Protein AF-A0A9P6S3G3-F1 (afdb_monomer)

Foldseek 3Di:
DLVCLLVLFDADVLLVCVACPVLNPVVVCLVVPQVEPPDPVPPPDDDDPHHHAPADEDQAQWAWDADPPPLFIFIFFAPALQRTCCLSVQQAASVSSSRYGHPCRDDDLVVLLVVLVVVLPVVVVPPPDDDDDDPDCPVVNVVSVVSNCVSPDDDFDDHPPVGPDVAVVVVSVVPDPFDKAFEFEPPDVRDTQDIDRHSSRAAALDQRPRDGPPFGWGFLGADSVRRYTYTYTDSPPPSQWFQWFKWFPWRFNHLAADPVLLVLVVVVVPDPDDDDDDDVVVQCVVQVKFKDLDPPDDTFGKDKDADDDPVDDDPDRSVCSRVRRMMIIGTPGIDGRRTFNTKMWMDRVRTTGHITTTHTGHGDPVCVVVVVVVVVVVD

Mean predicted aligned error: 9.66 Å

Sequence (379 aa):
MLQEYERGRTPNPDVSCNREIKFGELIEWCYRNGGLGKDRAVAGAGGGEGEGWDYLATGHYANVERDPRTGIAKLLRAKDSNKDQTYYLSTLSEKVLRHVLFPLAQYDKPTVKRMALAVSNTTTTSTSSTSSSSSSSSTTEDELTSLRNAALKKESMGICFVGQRRRFGDFLKEYLDPLPGPVRVNGLDGLVIGTHKGLFQYTVGQASGIIHKHNKWVVLRTDLTSNTLIVVDGTQNDRLFSPGLIAEDWHWIAGSPPTRLLQRLASTNTNANSTTTTTASQDESEYPFTAQIRHRQVPQPCTIEPIWDTTTTMTMALKDISSAQLFRVRFKDLQRAIAPGQQLVLYDKDECLGGAVIKSSLIRPEYAHEYDNQNQDMA

Structure (mmCIF, N/CA/C/O backbone):
data_AF-A0A9P6S3G3-F1
#
_entry.id   AF-A0A9P6S3G3-F1
#
loop_
_atom_site.group_PDB
_atom_site.id
_atom_site.type_symbol
_atom_site.label_atom_id
_atom_site.label_alt_id
_atom_site.label_comp_id
_atom_site.label_asym_id
_atom_site.label_entity_id
_atom_site.label_seq_id
_atom_site.pdbx_PDB_ins_code
_atom_site.Cartn_x
_atom_site.Cartn_y
_atom_site.Cartn_z
_atom_site.occupancy
_atom_site.B_iso_or_equiv
_atom_site.auth_seq_id
_atom_site.auth_comp_id
_atom_site.auth_asym_id
_atom_site.auth_atom_id
_atom_site.pdbx_PDB_model_num
ATOM 1 N N . MET A 1 1 ? 3.540 12.592 4.126 1.00 88.06 1 MET A N 1
ATOM 2 C CA . MET A 1 1 ? 3.551 11.601 5.233 1.00 88.06 1 MET A CA 1
ATOM 3 C C . MET A 1 1 ? 3.001 12.197 6.523 1.00 88.06 1 MET A C 1
ATOM 5 O O . MET A 1 1 ? 1.989 11.698 6.977 1.00 88.06 1 MET A O 1
ATOM 9 N N . LEU A 1 2 ? 3.627 13.218 7.120 1.00 91.62 2 LEU A N 1
ATOM 10 C CA . LEU A 1 2 ? 3.178 13.774 8.411 1.00 91.62 2 LEU A CA 1
ATOM 11 C C . LEU A 1 2 ? 1.713 14.243 8.380 1.00 91.62 2 LEU A C 1
ATOM 13 O O . LEU A 1 2 ? 0.929 13.806 9.210 1.00 91.62 2 LEU A O 1
ATOM 17 N N . GLN A 1 3 ? 1.321 14.961 7.324 1.00 92.62 3 GLN A N 1
ATOM 18 C CA . GLN A 1 3 ? -0.073 15.363 7.072 1.00 92.62 3 GLN A CA 1
ATOM 19 C C . GLN A 1 3 ? -1.076 14.197 7.067 1.00 92.62 3 GLN A C 1
ATOM 21 O O . GLN A 1 3 ? -2.234 14.360 7.431 1.00 92.62 3 GLN A O 1
ATOM 26 N N . GLU A 1 4 ? -0.651 12.997 6.666 1.00 93.88 4 GLU A N 1
ATOM 27 C CA . GLU A 1 4 ? -1.523 11.819 6.683 1.00 93.88 4 GLU A CA 1
ATOM 28 C C . GLU A 1 4 ? -1.746 11.311 8.107 1.00 93.88 4 GLU A C 1
ATOM 30 O O . GLU A 1 4 ? -2.865 10.943 8.454 1.00 93.88 4 GLU A O 1
ATOM 35 N N . TYR A 1 5 ? -0.710 11.354 8.948 1.00 93.44 5 TYR A N 1
ATOM 36 C CA . TYR A 1 5 ? -0.833 11.041 10.371 1.00 93.44 5 TYR A CA 1
ATOM 37 C C . TYR A 1 5 ? -1.682 12.073 11.121 1.00 93.44 5 TYR A C 1
ATOM 39 O O . TYR A 1 5 ? -2.474 11.684 11.977 1.00 93.44 5 TYR A O 1
ATOM 47 N N . GLU A 1 6 ? -1.569 13.361 10.781 1.00 91.25 6 GLU A N 1
ATOM 48 C CA . GLU A 1 6 ? -2.427 14.428 11.327 1.00 91.25 6 GLU A CA 1
ATOM 49 C C . GLU A 1 6 ? -3.906 14.195 10.989 1.00 91.25 6 GLU A C 1
ATOM 51 O O . GLU A 1 6 ? -4.783 14.413 11.819 1.00 91.25 6 GLU A O 1
ATOM 56 N N . ARG A 1 7 ? -4.183 13.650 9.798 1.00 91.69 7 ARG A N 1
ATOM 57 C CA . ARG A 1 7 ? -5.518 13.209 9.362 1.00 91.69 7 ARG A CA 1
ATOM 58 C C . ARG A 1 7 ? -5.926 11.842 9.921 1.00 91.69 7 ARG A C 1
ATOM 60 O O . ARG A 1 7 ? -6.882 11.246 9.429 1.00 91.69 7 ARG A O 1
ATOM 67 N N . GLY A 1 8 ? -5.205 11.299 10.904 1.00 91.75 8 GLY A N 1
ATOM 68 C CA . GLY A 1 8 ? -5.519 10.007 11.521 1.00 91.75 8 GLY A CA 1
ATOM 69 C C . GLY A 1 8 ? -5.385 8.802 10.583 1.00 91.75 8 GLY A C 1
ATOM 70 O O . GLY A 1 8 ? -5.874 7.720 10.910 1.00 91.75 8 GLY A O 1
ATOM 71 N N . ARG A 1 9 ? -4.734 8.971 9.426 1.00 94.50 9 ARG A N 1
ATOM 72 C CA . ARG A 1 9 ? -4.473 7.920 8.436 1.00 94.50 9 ARG A CA 1
ATOM 73 C C . ARG A 1 9 ? -3.096 7.298 8.674 1.00 94.50 9 ARG A C 1
ATOM 75 O O . ARG A 1 9 ? -2.230 7.872 9.328 1.00 94.50 9 ARG A O 1
ATOM 82 N N . THR A 1 10 ? -2.872 6.097 8.145 1.00 94.50 10 THR A N 1
ATOM 83 C CA . THR A 1 10 ? -1.572 5.411 8.217 1.00 94.50 10 THR A CA 1
ATOM 84 C C . THR A 1 10 ? -0.924 5.385 6.829 1.00 94.50 10 THR A C 1
ATOM 86 O O . THR A 1 10 ? -1.197 4.459 6.064 1.00 9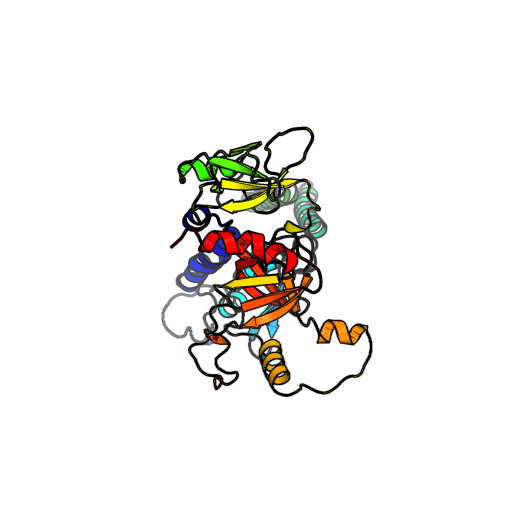4.50 10 THR A O 1
ATOM 89 N N . PRO A 1 11 ? -0.058 6.353 6.478 1.00 94.00 11 PRO A N 1
ATOM 90 C CA . PRO A 1 11 ? 0.576 6.414 5.162 1.00 94.00 11 PRO A CA 1
ATOM 91 C C . PRO A 1 11 ? 1.571 5.272 4.918 1.00 94.00 11 PRO A C 1
ATOM 93 O O . PRO A 1 11 ? 2.179 4.740 5.850 1.00 94.00 11 PRO A O 1
ATOM 96 N N . ASN A 1 12 ? 1.820 4.959 3.643 1.00 93.19 12 ASN A N 1
ATOM 97 C CA . ASN A 1 12 ? 2.926 4.097 3.220 1.00 93.19 12 ASN A CA 1
ATOM 98 C C . ASN A 1 12 ? 4.058 4.920 2.567 1.00 93.19 12 ASN A C 1
ATOM 100 O O . ASN A 1 12 ? 3.974 5.255 1.385 1.00 93.19 12 ASN A O 1
ATOM 104 N N . PRO A 1 13 ? 5.124 5.261 3.307 1.00 91.75 13 PRO A N 1
ATOM 105 C CA . PRO A 1 13 ? 6.176 6.138 2.795 1.00 91.75 13 PRO A CA 1
ATOM 106 C C . PRO A 1 13 ? 7.128 5.481 1.796 1.00 91.75 13 PRO A C 1
ATOM 108 O O . PRO A 1 13 ? 7.777 6.185 1.023 1.00 91.75 13 PRO A O 1
ATOM 111 N N . ASP A 1 14 ? 7.223 4.151 1.796 1.00 91.56 14 ASP A N 1
ATOM 112 C CA . ASP A 1 14 ? 8.112 3.433 0.886 1.00 91.56 14 ASP A CA 1
ATOM 113 C C . ASP A 1 14 ? 7.592 3.506 -0.558 1.00 91.56 14 ASP A C 1
ATOM 115 O O . ASP A 1 14 ? 8.394 3.638 -1.482 1.00 91.56 14 ASP A O 1
ATOM 119 N N . VAL A 1 15 ? 6.263 3.527 -0.752 1.00 93.62 15 VAL A N 1
ATOM 120 C CA . VAL A 1 15 ? 5.641 3.785 -2.066 1.00 93.62 15 VAL A CA 1
ATOM 121 C C . VAL A 1 15 ? 6.026 5.170 -2.588 1.00 93.62 15 VAL A C 1
ATOM 123 O O . VAL A 1 15 ? 6.568 5.281 -3.687 1.00 93.62 15 VAL A O 1
ATOM 126 N N . SER A 1 16 ? 5.860 6.221 -1.775 1.00 90.50 16 SER A N 1
ATOM 127 C CA . SER A 1 16 ? 6.275 7.575 -2.170 1.00 90.50 16 SER A CA 1
ATOM 128 C C . SER A 1 16 ? 7.787 7.695 -2.388 1.00 90.50 16 SER A C 1
ATOM 130 O O . SER A 1 16 ? 8.219 8.388 -3.298 1.00 90.50 16 SER A O 1
ATOM 132 N N . CYS A 1 17 ? 8.612 6.992 -1.606 1.00 91.12 17 CYS A N 1
ATOM 133 C CA . CYS A 1 17 ? 10.065 7.001 -1.786 1.00 91.12 17 CYS A CA 1
ATOM 134 C C . CYS A 1 17 ? 10.475 6.387 -3.132 1.00 91.12 17 CYS A C 1
ATOM 136 O O . CYS A 1 17 ? 11.345 6.927 -3.816 1.00 91.12 17 CYS A O 1
ATOM 138 N N . ASN A 1 18 ? 9.846 5.280 -3.538 1.00 93.19 18 ASN A N 1
ATOM 139 C CA . ASN A 1 18 ? 10.102 4.705 -4.854 1.00 93.19 18 ASN A CA 1
ATOM 140 C C . ASN A 1 18 ? 9.680 5.664 -5.969 1.00 93.19 18 ASN A C 1
ATOM 142 O O . ASN A 1 18 ? 10.477 5.901 -6.870 1.00 93.19 18 ASN A O 1
ATOM 146 N N . ARG A 1 19 ? 8.477 6.239 -5.880 1.00 92.38 19 ARG A N 1
ATOM 147 C CA . ARG A 1 19 ? 7.945 7.153 -6.897 1.00 92.38 19 ARG A CA 1
ATOM 148 C C . ARG A 1 19 ? 8.769 8.433 -7.042 1.00 92.38 19 ARG A C 1
ATOM 150 O O . ARG A 1 19 ? 9.163 8.765 -8.148 1.00 92.38 19 ARG A O 1
ATOM 157 N N . GLU A 1 20 ? 9.028 9.127 -5.939 1.00 91.69 20 GLU A N 1
ATOM 158 C CA . GLU A 1 20 ? 9.582 10.486 -5.974 1.00 91.69 20 GLU A CA 1
ATOM 159 C C . GLU A 1 20 ? 11.115 10.499 -5.932 1.00 91.69 20 GLU A C 1
ATOM 161 O O . GLU A 1 20 ? 11.746 11.371 -6.517 1.00 91.69 20 GLU A O 1
ATOM 166 N N . ILE A 1 21 ? 11.745 9.525 -5.261 1.00 91.06 21 ILE A N 1
ATOM 167 C CA . ILE A 1 21 ? 13.200 9.534 -5.043 1.00 91.06 21 ILE A CA 1
ATOM 168 C C . ILE A 1 21 ? 13.900 8.530 -5.955 1.00 91.06 21 ILE A C 1
ATOM 170 O O . ILE A 1 21 ? 14.675 8.923 -6.824 1.00 91.06 21 ILE A O 1
ATOM 174 N N . LYS A 1 22 ? 13.644 7.225 -5.778 1.00 88.75 22 LYS A N 1
ATOM 175 C CA . LYS A 1 22 ? 14.410 6.184 -6.496 1.00 88.75 22 LYS A CA 1
ATOM 176 C C . LYS A 1 22 ? 14.134 6.169 -7.995 1.00 88.75 22 LYS A C 1
ATOM 178 O O . LYS A 1 22 ? 15.035 5.885 -8.773 1.00 88.75 22 LYS A O 1
ATOM 183 N N . PHE A 1 23 ? 12.894 6.437 -8.382 1.00 92.69 23 PHE A N 1
ATOM 184 C CA . PHE A 1 23 ? 12.456 6.459 -9.775 1.00 92.69 23 PHE A CA 1
ATOM 185 C C . PHE A 1 23 ? 11.849 7.807 -10.182 1.00 92.69 23 PHE A C 1
ATOM 187 O O . PHE A 1 23 ? 11.247 7.900 -11.246 1.00 92.69 23 PHE A O 1
ATOM 194 N N . GLY A 1 24 ? 12.023 8.830 -9.343 1.00 90.56 24 GLY A N 1
ATOM 195 C CA . GLY A 1 24 ? 11.768 10.230 -9.666 1.00 90.56 24 GLY A CA 1
ATOM 196 C C . GLY A 1 24 ? 13.103 10.949 -9.811 1.00 90.56 24 GLY A C 1
ATOM 197 O O . GLY A 1 24 ? 13.744 10.868 -10.852 1.00 90.56 24 GLY A O 1
ATOM 198 N N . GLU A 1 25 ? 13.596 11.569 -8.744 1.00 91.56 25 GLU A N 1
ATOM 199 C CA . GLU A 1 25 ? 14.836 12.358 -8.791 1.00 91.56 25 GLU A CA 1
ATOM 200 C C . GLU A 1 25 ? 16.062 11.591 -9.313 1.00 91.56 25 GLU A C 1
ATOM 202 O O . GLU A 1 25 ? 16.829 12.131 -10.111 1.00 91.56 25 GLU A O 1
ATOM 207 N N . LEU A 1 26 ? 16.251 10.324 -8.921 1.00 90.81 26 LEU A N 1
ATOM 208 C CA . LEU A 1 26 ? 17.387 9.534 -9.407 1.00 90.81 26 LEU A CA 1
ATOM 209 C C . LEU A 1 26 ? 17.285 9.248 -10.912 1.00 90.81 26 LEU A C 1
ATOM 211 O O . LEU A 1 26 ? 18.281 9.400 -11.618 1.00 90.81 26 LEU A O 1
ATOM 215 N N . ILE A 1 27 ? 16.109 8.861 -11.422 1.00 88.56 27 ILE A N 1
ATOM 216 C CA . ILE A 1 27 ? 15.964 8.572 -12.857 1.00 88.56 27 ILE A CA 1
ATOM 217 C C . ILE A 1 27 ? 16.070 9.855 -13.687 1.00 88.56 27 ILE A C 1
ATOM 219 O O . ILE A 1 27 ? 16.722 9.854 -14.727 1.00 88.56 27 ILE A O 1
ATOM 223 N N . GLU A 1 28 ? 15.521 10.968 -13.195 1.00 87.31 28 GLU A N 1
ATOM 224 C CA . GLU A 1 28 ? 15.662 12.291 -13.813 1.00 87.31 28 GLU A CA 1
ATOM 225 C C . GLU A 1 28 ? 17.118 12.755 -13.831 1.00 87.31 28 GLU A C 1
ATOM 227 O O . GLU A 1 28 ? 17.608 13.286 -14.831 1.00 87.31 28 GLU A O 1
ATOM 232 N N . TRP A 1 29 ? 17.867 12.488 -12.763 1.00 89.81 29 TRP A N 1
ATOM 233 C CA . TRP A 1 29 ? 19.305 12.709 -12.759 1.00 89.81 29 TRP A CA 1
ATOM 234 C C . TRP A 1 29 ? 20.020 11.845 -13.811 1.00 89.81 29 TRP A C 1
ATOM 236 O O . TRP A 1 29 ? 20.879 12.374 -14.522 1.00 89.81 29 TRP A O 1
ATOM 246 N N . CYS A 1 30 ? 19.641 10.570 -13.974 1.00 87.62 30 CYS A N 1
ATOM 247 C CA . CYS A 1 30 ? 20.175 9.693 -15.022 1.00 87.62 30 CYS A CA 1
ATOM 248 C C . CYS A 1 30 ? 19.838 10.193 -16.438 1.00 87.62 30 CYS A C 1
ATOM 250 O O . CYS A 1 30 ? 20.703 10.141 -17.311 1.00 87.62 30 CYS A O 1
ATOM 252 N N . TYR A 1 31 ? 18.633 10.726 -16.673 1.00 83.81 31 TYR A N 1
ATOM 253 C CA . TYR A 1 31 ? 18.269 11.350 -17.952 1.00 83.81 31 TYR A CA 1
ATOM 254 C C . TYR A 1 31 ? 19.153 12.565 -18.257 1.00 83.81 31 TYR A C 1
ATOM 256 O O . TYR A 1 31 ? 19.702 12.681 -19.357 1.00 83.81 31 TYR A O 1
ATOM 264 N N . ARG A 1 32 ? 19.327 13.458 -17.274 1.00 84.00 32 ARG A N 1
ATOM 265 C CA . ARG A 1 32 ? 20.089 14.706 -17.437 1.00 84.00 32 ARG A CA 1
ATOM 266 C C . ARG A 1 32 ? 21.592 14.474 -17.606 1.00 84.00 32 ARG A C 1
ATOM 268 O O . ARG A 1 32 ? 22.197 15.112 -18.461 1.00 84.00 32 ARG A O 1
ATOM 275 N N . ASN A 1 33 ? 22.180 13.577 -16.811 1.00 82.25 33 ASN A N 1
ATOM 276 C CA . ASN A 1 33 ? 23.638 13.441 -16.691 1.00 82.25 33 ASN A CA 1
ATOM 277 C C . ASN A 1 33 ? 24.200 12.173 -17.345 1.00 82.25 33 ASN A C 1
ATOM 279 O O . ASN A 1 33 ? 25.311 12.203 -17.859 1.00 82.25 33 ASN A O 1
ATOM 283 N N . GLY A 1 34 ? 23.449 11.069 -17.330 1.00 71.25 34 GLY A N 1
ATOM 284 C CA . GLY A 1 34 ? 23.892 9.761 -17.835 1.00 71.25 34 GLY A CA 1
ATOM 285 C C . GLY A 1 34 ? 23.359 9.407 -19.224 1.00 71.25 34 GLY A C 1
ATOM 286 O O . GLY A 1 34 ? 23.637 8.324 -19.725 1.00 71.25 34 GLY A O 1
ATOM 287 N N . GLY A 1 35 ? 22.557 10.283 -19.840 1.00 73.06 35 GLY A N 1
ATOM 288 C CA . GLY A 1 35 ? 21.991 10.054 -21.170 1.00 73.06 35 GLY A CA 1
ATOM 289 C C . GLY A 1 35 ? 20.994 8.895 -21.249 1.00 73.06 35 GLY A C 1
ATOM 290 O O . GLY A 1 35 ? 20.821 8.349 -22.337 1.00 73.06 35 GLY A O 1
ATOM 291 N N . LEU A 1 36 ? 20.349 8.535 -20.129 1.00 80.62 36 LEU A N 1
ATOM 292 C CA . LEU A 1 36 ? 19.402 7.418 -20.062 1.00 80.62 36 LEU A CA 1
ATOM 293 C C . LEU A 1 36 ? 18.353 7.502 -21.183 1.00 80.62 36 LEU A C 1
ATOM 295 O O . LEU A 1 36 ? 17.719 8.539 -21.356 1.00 80.62 36 LEU A O 1
ATOM 299 N N . GLY A 1 37 ? 18.180 6.436 -21.965 1.00 67.88 37 GLY A N 1
ATOM 300 C CA . GLY A 1 37 ? 17.155 6.383 -23.017 1.00 67.88 37 GLY A CA 1
ATOM 301 C C . GLY A 1 37 ? 17.350 7.350 -24.199 1.00 67.88 37 GLY A C 1
ATOM 302 O O . GLY A 1 37 ? 16.406 7.561 -24.958 1.00 67.88 37 GLY A O 1
ATOM 303 N N . LYS A 1 38 ? 18.534 7.957 -24.379 1.00 67.75 38 LYS A N 1
ATOM 304 C CA . LYS A 1 38 ? 18.844 8.721 -25.600 1.00 67.75 38 LYS A CA 1
ATOM 305 C C . LYS A 1 38 ? 19.071 7.769 -26.778 1.00 67.75 38 LYS A C 1
ATOM 307 O O . LYS A 1 38 ? 19.872 6.841 -26.680 1.00 67.75 38 LYS A O 1
ATOM 312 N N . ASP A 1 39 ? 18.422 8.049 -27.910 1.00 56.72 39 ASP A N 1
ATOM 313 C CA . ASP A 1 39 ? 18.686 7.349 -29.168 1.00 56.72 39 ASP A CA 1
ATOM 314 C C . ASP A 1 39 ? 20.147 7.552 -29.580 1.00 56.72 39 ASP A C 1
ATOM 316 O O . ASP A 1 39 ? 20.557 8.641 -29.995 1.00 56.72 39 ASP A O 1
ATOM 320 N N . ARG A 1 40 ? 20.936 6.473 -29.521 1.00 59.84 40 ARG A N 1
ATOM 321 C CA . ARG A 1 40 ? 22.346 6.464 -29.950 1.00 59.84 40 ARG A CA 1
ATOM 322 C C . ARG A 1 40 ? 22.523 6.849 -31.427 1.00 59.84 40 ARG A C 1
ATOM 324 O O . ARG A 1 40 ? 23.622 7.202 -31.833 1.00 59.84 40 ARG A O 1
ATOM 331 N N . ALA A 1 41 ? 21.447 6.821 -32.216 1.00 49.25 41 ALA A N 1
ATOM 332 C CA . ALA A 1 41 ? 21.443 7.167 -33.635 1.00 49.25 41 ALA A CA 1
ATOM 333 C C . ALA A 1 41 ? 21.463 8.685 -33.930 1.00 49.25 41 ALA A C 1
ATOM 335 O O . ALA A 1 41 ? 21.797 9.064 -35.049 1.00 49.25 41 ALA A O 1
ATOM 336 N N . VAL A 1 42 ? 21.127 9.558 -32.967 1.00 49.38 42 VAL A N 1
ATOM 337 C CA . VAL A 1 42 ? 21.006 11.022 -33.194 1.00 49.38 42 VAL A CA 1
ATOM 338 C C . VAL A 1 42 ? 22.238 11.804 -32.702 1.00 49.38 42 VAL A C 1
ATOM 340 O O . VAL A 1 42 ? 22.339 13.011 -32.907 1.00 49.38 42 VAL A O 1
ATOM 343 N N . ALA A 1 43 ? 23.230 11.135 -32.106 1.00 47.56 43 ALA A N 1
ATOM 344 C CA . ALA A 1 43 ? 24.488 11.752 -31.678 1.00 47.56 43 ALA A CA 1
ATOM 345 C C . ALA A 1 43 ? 25.458 11.949 -32.863 1.00 47.56 43 ALA A C 1
ATOM 347 O O . ALA A 1 43 ? 26.526 11.347 -32.936 1.00 47.56 43 ALA A O 1
ATOM 348 N N . GLY A 1 44 ? 25.063 12.791 -33.818 1.00 43.06 44 GLY A N 1
ATOM 349 C CA . GLY A 1 44 ? 25.918 13.305 -34.881 1.00 43.06 44 GLY A CA 1
ATOM 350 C C . GLY A 1 44 ? 26.305 14.759 -34.609 1.00 43.06 44 GLY A C 1
ATOM 351 O O . GLY A 1 44 ? 25.435 15.610 -34.465 1.00 43.06 44 GLY A O 1
ATOM 352 N N . ALA A 1 45 ? 27.614 15.020 -34.613 1.00 41.94 45 ALA A N 1
ATOM 353 C CA . ALA A 1 45 ? 28.259 16.335 -34.683 1.00 41.94 45 ALA A CA 1
ATOM 354 C C . ALA A 1 45 ? 28.171 17.242 -33.434 1.00 41.94 45 ALA A C 1
ATOM 356 O O . ALA A 1 45 ? 27.474 18.251 -33.416 1.00 41.94 45 ALA A O 1
ATOM 357 N N . GLY A 1 46 ? 29.012 16.949 -32.435 1.00 42.72 46 GLY A N 1
ATOM 358 C CA . GLY A 1 46 ? 29.517 17.970 -31.507 1.00 42.72 46 GLY A CA 1
ATOM 359 C C . GLY A 1 46 ? 29.174 17.750 -30.037 1.00 42.72 46 GLY A C 1
ATOM 360 O O . GLY A 1 46 ? 28.326 18.447 -29.492 1.00 42.72 46 GLY A O 1
ATOM 361 N N . GLY A 1 47 ? 29.883 16.831 -29.373 1.00 38.78 47 GLY A N 1
ATOM 362 C CA . GLY A 1 47 ? 29.910 16.779 -27.907 1.00 38.78 47 GLY A CA 1
ATOM 363 C C . GLY A 1 47 ? 30.127 15.388 -27.316 1.00 38.78 47 GLY A C 1
ATOM 364 O O . GLY A 1 47 ? 29.161 14.759 -26.913 1.00 38.78 47 GLY A O 1
ATOM 365 N N . GLY A 1 48 ? 31.394 14.969 -27.213 1.00 44.34 48 GLY A N 1
ATOM 366 C CA . GLY A 1 48 ? 31.881 13.934 -26.288 1.00 44.34 48 GLY A CA 1
ATOM 367 C C . GLY A 1 48 ? 31.524 12.477 -26.610 1.00 44.34 48 GLY A C 1
ATOM 368 O O . GLY A 1 48 ? 30.361 12.099 -26.656 1.00 44.34 48 GLY A O 1
ATOM 369 N N . GLU A 1 49 ? 32.544 11.630 -26.734 1.00 47.91 49 GLU A N 1
ATOM 370 C CA . GLU A 1 49 ? 32.462 10.160 -26.781 1.00 47.91 49 GLU A CA 1
ATOM 371 C C . GLU A 1 49 ? 32.022 9.569 -25.417 1.00 47.91 49 GLU A C 1
ATOM 373 O O . GLU A 1 49 ? 32.763 8.834 -24.770 1.00 47.91 49 GLU A O 1
ATOM 378 N N . GLY A 1 50 ? 30.844 9.949 -24.912 1.00 52.62 50 GLY A N 1
ATOM 379 C CA . GLY A 1 50 ? 30.348 9.540 -23.594 1.00 52.62 50 GLY A CA 1
ATOM 380 C C . GLY A 1 50 ? 29.378 8.358 -23.653 1.00 52.62 50 GLY A C 1
ATOM 381 O O . GLY A 1 50 ? 28.302 8.471 -24.240 1.00 52.62 50 GLY A O 1
ATOM 382 N N . GLU A 1 51 ? 29.731 7.245 -23.006 1.00 61.88 51 GLU A N 1
ATOM 383 C CA . GLU A 1 51 ? 28.880 6.067 -22.783 1.00 61.88 51 GLU A CA 1
ATOM 384 C C . GLU A 1 51 ? 27.589 6.437 -22.024 1.00 61.88 51 GLU A C 1
ATOM 386 O O . GLU A 1 51 ? 27.590 6.631 -20.808 1.00 61.88 51 GLU A O 1
ATOM 391 N N . GLY A 1 52 ? 26.467 6.544 -22.739 1.00 67.88 52 GLY A N 1
ATOM 392 C CA . GLY A 1 52 ? 25.147 6.722 -22.132 1.00 67.88 52 GLY A CA 1
ATOM 393 C C . GLY A 1 52 ? 24.574 5.404 -21.606 1.00 67.88 52 GLY A C 1
ATOM 394 O O . GLY A 1 52 ? 24.719 4.354 -22.241 1.00 67.88 52 GLY A O 1
ATOM 395 N N . TRP A 1 53 ? 23.898 5.449 -20.459 1.00 83.12 53 TRP A N 1
ATOM 396 C CA . TRP A 1 53 ? 23.266 4.268 -19.865 1.00 83.12 53 TRP A CA 1
ATOM 397 C C . TRP A 1 53 ? 21.959 3.921 -20.578 1.00 83.12 53 TRP A C 1
ATOM 399 O O . TRP A 1 53 ? 21.168 4.800 -20.893 1.00 83.12 53 TRP A O 1
ATOM 409 N N . ASP A 1 54 ? 21.688 2.634 -20.788 1.00 84.56 54 ASP A N 1
ATOM 410 C CA . ASP A 1 54 ? 20.418 2.202 -21.393 1.00 84.56 54 ASP A CA 1
ATOM 411 C C . ASP A 1 54 ? 19.339 1.948 -20.329 1.00 84.56 54 ASP A C 1
ATOM 413 O O . ASP A 1 54 ? 18.152 2.191 -20.554 1.00 84.56 54 ASP A O 1
ATOM 417 N N . TYR A 1 55 ? 19.754 1.488 -19.143 1.00 89.88 55 TYR A N 1
ATOM 418 C CA . TYR A 1 55 ? 18.853 1.092 -18.066 1.00 89.88 55 TYR A CA 1
ATOM 419 C C . TYR A 1 55 ? 19.395 1.435 -16.676 1.00 89.88 55 TYR A C 1
ATOM 421 O O . TYR A 1 55 ? 20.593 1.346 -16.414 1.00 89.88 55 TYR A O 1
ATOM 429 N N . LEU A 1 56 ? 18.479 1.711 -15.749 1.00 92.00 56 LEU A N 1
ATOM 430 C CA . LEU A 1 56 ? 18.718 1.754 -14.311 1.00 92.00 56 LEU A CA 1
ATOM 431 C C . LEU A 1 56 ? 18.353 0.401 -13.684 1.00 92.00 56 LEU A C 1
ATOM 433 O O . LEU A 1 56 ? 17.194 -0.012 -13.712 1.00 92.00 56 LEU A O 1
ATOM 437 N N . ALA A 1 57 ? 19.315 -0.291 -13.076 1.00 94.19 57 ALA A N 1
ATOM 438 C CA . ALA A 1 57 ? 19.058 -1.545 -12.371 1.00 94.19 57 ALA A CA 1
ATOM 439 C C . ALA A 1 57 ? 18.885 -1.321 -10.864 1.00 94.19 57 ALA A C 1
ATOM 441 O O . ALA A 1 57 ? 19.645 -0.584 -10.239 1.00 94.19 57 ALA A O 1
ATOM 442 N N . THR A 1 58 ? 17.917 -2.005 -10.250 1.00 94.31 58 THR A N 1
ATOM 443 C CA . THR A 1 58 ? 17.760 -2.002 -8.787 1.00 94.31 58 THR A CA 1
ATOM 444 C C . THR A 1 58 ? 17.536 -3.411 -8.248 1.00 94.31 58 THR A C 1
ATOM 446 O O . THR A 1 58 ? 17.009 -4.282 -8.936 1.00 94.31 58 THR A O 1
ATOM 449 N N . GLY A 1 59 ? 17.898 -3.637 -6.984 1.00 94.00 59 GLY A N 1
ATOM 450 C CA . GLY A 1 59 ? 17.720 -4.925 -6.303 1.00 94.00 59 GLY A CA 1
ATOM 451 C C . GLY A 1 59 ? 16.283 -5.227 -5.862 1.00 94.00 59 GLY A C 1
ATOM 452 O O . GLY A 1 59 ? 16.110 -5.944 -4.876 1.00 94.00 59 GLY A O 1
ATOM 453 N N . HIS A 1 60 ? 15.268 -4.652 -6.518 1.00 96.19 60 HIS A N 1
ATOM 454 C CA . HIS A 1 60 ? 13.878 -4.972 -6.211 1.00 96.19 60 HIS A CA 1
ATOM 455 C C . HIS A 1 60 ? 13.516 -6.364 -6.741 1.00 96.19 60 HIS A C 1
ATOM 457 O O . HIS A 1 60 ? 13.902 -6.752 -7.844 1.00 96.19 60 HIS A O 1
ATOM 463 N N . TYR A 1 61 ? 12.741 -7.102 -5.954 1.00 97.38 61 TYR A N 1
ATOM 464 C CA . TYR A 1 61 ? 12.076 -8.329 -6.378 1.00 97.38 61 TYR A CA 1
ATOM 465 C C . TYR A 1 61 ? 10.781 -7.940 -7.086 1.00 97.38 61 TYR A C 1
ATOM 467 O O . TYR A 1 61 ? 9.703 -7.950 -6.505 1.00 97.38 61 TYR A O 1
ATOM 475 N N . ALA A 1 62 ? 10.900 -7.567 -8.349 1.00 98.00 62 ALA A N 1
ATOM 476 C CA . ALA A 1 62 ? 9.795 -7.368 -9.278 1.00 98.00 62 ALA A CA 1
ATOM 477 C C . ALA A 1 62 ? 10.280 -7.771 -10.672 1.00 98.00 62 ALA A C 1
ATOM 479 O O . ALA A 1 62 ? 11.471 -8.017 -10.850 1.00 98.00 62 ALA A O 1
ATOM 480 N N . ASN A 1 63 ? 9.392 -7.842 -11.654 1.00 97.88 63 ASN A N 1
ATOM 481 C CA . ASN A 1 63 ? 9.751 -8.104 -13.040 1.00 97.88 63 ASN A CA 1
ATOM 482 C C . ASN A 1 63 ? 9.261 -6.965 -13.941 1.00 97.88 63 ASN A C 1
ATOM 484 O O . ASN A 1 63 ? 8.235 -6.349 -13.661 1.00 97.88 63 ASN A O 1
ATOM 488 N N . VAL A 1 64 ? 9.990 -6.699 -15.024 1.00 97.56 64 VAL A N 1
ATOM 489 C CA . VAL A 1 64 ? 9.524 -5.818 -16.099 1.00 97.56 64 VAL A CA 1
ATOM 490 C C . VAL A 1 64 ? 9.536 -6.600 -17.396 1.00 97.56 64 VAL A C 1
ATOM 492 O O . VAL A 1 64 ? 10.605 -6.961 -17.889 1.00 97.56 64 VAL A O 1
ATOM 495 N N . GLU A 1 65 ? 8.360 -6.822 -17.968 1.00 96.56 65 GLU A N 1
ATOM 496 C CA . GLU A 1 65 ? 8.226 -7.349 -19.325 1.00 96.56 65 GLU A CA 1
ATOM 497 C C . GLU A 1 65 ? 8.075 -6.186 -20.296 1.00 96.56 65 GLU A C 1
ATOM 499 O O . GLU A 1 65 ? 7.401 -5.203 -19.991 1.00 96.56 65 GLU A O 1
ATOM 504 N N . ARG A 1 66 ? 8.719 -6.279 -21.457 1.00 94.69 66 ARG A N 1
ATOM 505 C CA . ARG A 1 66 ? 8.599 -5.288 -22.526 1.00 94.69 66 ARG A CA 1
ATOM 506 C C . ARG A 1 66 ? 8.114 -5.980 -23.778 1.00 94.69 66 ARG A C 1
ATOM 508 O O . ARG A 1 66 ? 8.697 -6.983 -24.184 1.00 94.69 66 ARG A O 1
ATOM 515 N N . ASP A 1 67 ? 7.090 -5.416 -24.401 1.00 93.12 67 ASP A N 1
ATOM 516 C CA . ASP A 1 67 ? 6.651 -5.860 -25.716 1.00 93.12 67 ASP A CA 1
ATOM 517 C C . ASP A 1 67 ? 7.782 -5.603 -26.738 1.00 93.12 67 ASP A C 1
ATOM 519 O O . ASP A 1 67 ? 8.188 -4.449 -26.910 1.00 93.12 67 ASP A O 1
ATOM 523 N N . PRO A 1 68 ? 8.308 -6.633 -27.431 1.00 90.31 68 PRO A N 1
ATOM 524 C CA . PRO A 1 68 ? 9.466 -6.476 -28.317 1.00 90.31 68 PRO A CA 1
ATOM 525 C C . PRO A 1 68 ? 9.234 -5.559 -29.524 1.00 90.31 68 PRO A C 1
ATOM 527 O O . PRO A 1 68 ? 10.193 -5.101 -30.137 1.00 90.31 68 PRO A O 1
ATOM 530 N N . ARG A 1 69 ? 7.972 -5.313 -29.898 1.00 91.50 69 ARG A N 1
ATOM 531 C CA . ARG A 1 69 ? 7.602 -4.522 -31.079 1.00 91.50 69 ARG A CA 1
ATOM 532 C C . ARG A 1 69 ? 7.331 -3.063 -30.728 1.00 91.50 69 ARG A C 1
ATOM 534 O O . ARG A 1 69 ? 7.676 -2.172 -31.493 1.00 91.50 69 ARG A O 1
ATOM 541 N N . THR A 1 70 ? 6.658 -2.822 -29.611 1.00 90.50 70 THR A N 1
ATOM 542 C CA . THR A 1 70 ? 6.179 -1.496 -29.191 1.00 90.50 70 THR A CA 1
ATOM 543 C C . THR A 1 70 ? 7.034 -0.882 -28.085 1.00 90.50 70 THR A C 1
ATOM 545 O O . THR A 1 70 ? 6.931 0.316 -27.823 1.00 90.50 70 THR A O 1
ATOM 548 N N . GLY A 1 71 ? 7.852 -1.696 -27.412 1.00 88.31 71 GLY A N 1
ATOM 549 C CA . GLY A 1 71 ? 8.635 -1.299 -26.247 1.00 88.31 71 GLY A CA 1
ATOM 550 C C . GLY A 1 71 ? 7.791 -1.010 -25.006 1.00 88.31 71 GLY A C 1
ATOM 551 O O . GLY A 1 71 ? 8.339 -0.516 -24.022 1.00 88.31 71 GLY A O 1
ATOM 552 N N . ILE A 1 72 ? 6.478 -1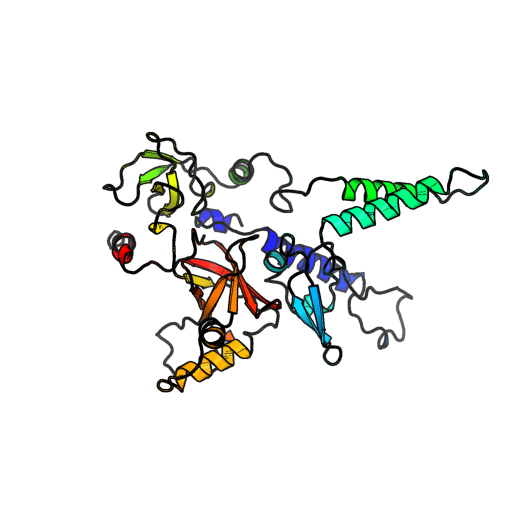.286 -25.040 1.00 91.81 72 ILE A N 1
ATOM 553 C CA . ILE A 1 72 ? 5.588 -1.020 -23.910 1.00 91.81 72 ILE A CA 1
ATOM 554 C C . ILE A 1 72 ? 5.981 -1.910 -22.734 1.00 91.81 72 ILE A C 1
ATOM 556 O O . ILE A 1 72 ? 6.049 -3.132 -22.878 1.00 91.81 72 ILE A O 1
ATOM 560 N N . ALA A 1 73 ? 6.235 -1.291 -21.584 1.00 95.94 73 ALA A N 1
ATOM 561 C CA . ALA A 1 73 ? 6.669 -1.972 -20.375 1.00 95.94 73 ALA A CA 1
ATOM 562 C C . ALA A 1 73 ? 5.496 -2.296 -19.435 1.00 95.94 73 ALA A C 1
ATOM 564 O O . ALA A 1 73 ? 4.607 -1.481 -19.200 1.00 95.94 73 ALA A O 1
ATOM 565 N N . LYS A 1 74 ? 5.528 -3.483 -18.834 1.00 97.50 74 LYS A N 1
ATOM 566 C CA . LYS A 1 74 ? 4.587 -3.935 -17.807 1.00 97.50 74 LYS A CA 1
ATOM 567 C C . LYS A 1 74 ? 5.338 -4.284 -16.537 1.00 97.50 74 LYS A C 1
ATOM 569 O O . LYS A 1 74 ? 6.409 -4.884 -16.602 1.00 97.50 74 LYS A O 1
ATOM 574 N N . LEU A 1 75 ? 4.767 -3.944 -15.386 1.00 98.56 75 LEU A N 1
ATOM 575 C CA . LEU A 1 75 ? 5.272 -4.391 -14.092 1.00 98.56 75 LEU A CA 1
ATOM 576 C C . LEU A 1 75 ? 4.616 -5.724 -13.745 1.00 98.56 75 LEU A C 1
ATOM 578 O O . LEU A 1 75 ? 3.392 -5.801 -13.682 1.00 98.56 75 LEU A O 1
ATOM 582 N N . LEU A 1 76 ? 5.413 -6.754 -13.472 1.00 98.50 76 LEU A N 1
ATOM 583 C CA . LEU A 1 76 ? 4.905 -8.047 -13.024 1.00 98.50 76 LEU A CA 1
ATOM 584 C C . LEU A 1 76 ? 5.503 -8.449 -11.687 1.00 98.50 76 LEU A C 1
ATOM 586 O O . LEU A 1 76 ? 6.591 -8.010 -11.298 1.00 98.50 76 LEU A O 1
ATOM 590 N N . ARG A 1 77 ? 4.771 -9.310 -10.988 1.00 98.12 77 ARG A N 1
ATOM 591 C CA . ARG A 1 77 ? 5.203 -9.904 -9.728 1.00 98.12 77 ARG A CA 1
ATOM 592 C C . ARG A 1 77 ? 6.480 -10.719 -9.918 1.00 98.12 77 ARG A C 1
ATOM 594 O O . ARG A 1 77 ? 6.708 -11.326 -10.964 1.00 98.12 77 ARG A O 1
ATOM 601 N N . ALA A 1 78 ? 7.340 -10.713 -8.903 1.00 97.25 78 ALA A N 1
ATOM 602 C CA . ALA A 1 78 ? 8.530 -11.561 -8.907 1.00 97.25 78 ALA A CA 1
ATOM 603 C C . ALA A 1 78 ? 8.182 -13.035 -8.669 1.00 97.25 78 ALA A C 1
ATOM 605 O O . ALA A 1 78 ? 7.180 -13.359 -8.032 1.00 97.25 78 ALA A O 1
ATOM 606 N N . LYS A 1 79 ? 9.084 -13.929 -9.093 1.00 96.25 79 LYS A N 1
ATOM 607 C CA . LYS A 1 79 ? 8.985 -15.372 -8.833 1.00 96.25 79 LYS A CA 1
ATOM 608 C C . LYS A 1 79 ? 8.890 -15.690 -7.338 1.00 96.25 79 LYS A C 1
ATOM 610 O O . LYS A 1 79 ? 8.157 -16.589 -6.935 1.00 96.25 79 LYS A O 1
ATOM 615 N N . ASP A 1 80 ? 9.644 -14.968 -6.510 1.00 95.56 80 ASP A N 1
ATOM 616 C CA . ASP A 1 80 ? 9.565 -15.089 -5.054 1.00 95.56 80 ASP A CA 1
ATOM 617 C C . ASP A 1 80 ? 8.382 -14.283 -4.518 1.00 95.56 80 ASP A C 1
ATOM 619 O O . ASP A 1 80 ? 8.511 -13.106 -4.178 1.00 95.56 80 ASP A O 1
ATOM 623 N N . SER A 1 81 ? 7.224 -14.928 -4.400 1.00 93.12 81 SER A N 1
ATOM 624 C CA . SER A 1 81 ? 6.000 -14.287 -3.911 1.00 93.12 81 SER A CA 1
ATOM 625 C C . SER A 1 81 ? 6.123 -13.713 -2.494 1.00 93.12 81 SER A C 1
ATOM 627 O O . SER A 1 81 ? 5.366 -12.816 -2.135 1.00 93.12 81 SER A O 1
ATOM 629 N N . ASN A 1 82 ? 7.062 -14.207 -1.676 1.00 91.69 82 ASN A N 1
ATOM 630 C CA . ASN A 1 82 ? 7.294 -13.706 -0.316 1.00 91.69 82 ASN A CA 1
ATOM 631 C C . ASN A 1 82 ? 8.165 -12.446 -0.288 1.00 91.69 82 ASN A C 1
ATOM 633 O O . ASN A 1 82 ? 8.234 -11.756 0.738 1.00 91.69 82 ASN A O 1
ATOM 637 N N . LYS A 1 83 ? 8.878 -12.181 -1.385 1.00 94.25 83 LYS A N 1
ATOM 638 C CA . LYS A 1 83 ? 9.742 -11.013 -1.559 1.00 94.25 83 LYS A CA 1
ATOM 639 C C . LYS A 1 83 ? 9.243 -10.048 -2.610 1.00 94.25 83 LYS A C 1
ATOM 641 O O . LYS A 1 83 ? 9.809 -8.969 -2.678 1.00 94.25 83 LYS A O 1
ATOM 646 N N . ASP A 1 84 ? 8.218 -10.413 -3.370 1.00 96.88 84 ASP A N 1
ATOM 647 C CA . ASP A 1 84 ? 7.572 -9.571 -4.365 1.00 96.88 84 ASP A CA 1
ATOM 648 C C . ASP A 1 84 ? 7.322 -8.147 -3.837 1.00 96.88 84 ASP A C 1
ATOM 650 O O . ASP A 1 84 ? 6.680 -7.924 -2.809 1.00 96.88 84 ASP A O 1
ATOM 654 N N . GLN A 1 85 ? 7.893 -7.180 -4.547 1.00 96.75 85 GLN A N 1
ATOM 655 C CA . GLN A 1 85 ? 7.933 -5.764 -4.198 1.00 96.75 85 GLN A CA 1
ATOM 656 C C . GLN A 1 85 ? 7.096 -4.907 -5.146 1.00 96.75 85 GLN A C 1
ATOM 658 O O . GLN A 1 85 ? 7.101 -3.685 -5.003 1.00 96.75 85 GLN A O 1
ATOM 663 N N . THR A 1 86 ? 6.334 -5.514 -6.060 1.00 98.19 86 THR A N 1
ATOM 664 C CA . THR A 1 86 ? 5.397 -4.794 -6.939 1.00 98.19 86 THR A CA 1
ATOM 665 C C . THR A 1 86 ? 4.418 -3.914 -6.170 1.00 98.19 86 THR A C 1
ATOM 667 O O . THR A 1 86 ? 4.136 -2.806 -6.618 1.00 98.19 86 THR A O 1
ATOM 670 N N . TYR A 1 87 ? 4.014 -4.318 -4.959 1.00 97.94 87 TYR A N 1
ATOM 671 C CA . TYR A 1 87 ? 3.211 -3.487 -4.059 1.00 97.94 87 TYR A CA 1
ATOM 672 C C . TYR A 1 87 ? 3.822 -2.090 -3.841 1.00 97.94 87 TYR A C 1
ATOM 674 O O . TYR A 1 87 ? 3.129 -1.076 -3.915 1.00 97.94 87 TYR A O 1
ATOM 682 N N . TYR A 1 88 ? 5.139 -2.025 -3.618 1.00 97.25 88 TYR A N 1
ATOM 683 C CA . TYR A 1 88 ? 5.859 -0.774 -3.371 1.00 97.25 88 TYR A CA 1
ATOM 684 C C . TYR A 1 88 ? 6.198 0.014 -4.645 1.00 97.25 88 TYR A C 1
ATOM 686 O O . TYR A 1 88 ? 6.644 1.157 -4.551 1.00 97.25 88 TYR A O 1
ATOM 694 N N . LEU A 1 89 ? 6.035 -0.607 -5.814 1.00 97.94 89 LEU A N 1
ATOM 695 C CA . LEU A 1 89 ? 6.337 -0.054 -7.138 1.00 97.94 89 LEU A CA 1
ATOM 696 C C . LEU A 1 89 ? 5.060 0.238 -7.946 1.00 97.94 89 LEU A C 1
ATOM 698 O O . LEU A 1 89 ? 5.136 0.638 -9.103 1.00 97.94 89 LEU A O 1
ATOM 702 N N . SER A 1 90 ? 3.891 0.045 -7.338 1.00 97.88 90 SER A N 1
ATOM 703 C CA . SER A 1 90 ? 2.567 0.154 -7.963 1.00 97.88 90 SER A CA 1
ATOM 704 C C . SER A 1 90 ? 2.249 1.543 -8.520 1.00 97.88 90 SER A C 1
ATOM 706 O O . SER A 1 90 ? 1.391 1.678 -9.387 1.00 97.88 90 SER A O 1
ATOM 708 N N . THR A 1 91 ? 2.969 2.570 -8.067 1.00 96.50 91 THR A N 1
ATOM 709 C CA . THR A 1 91 ? 2.826 3.954 -8.531 1.00 96.50 91 THR A CA 1
ATOM 710 C C . THR A 1 91 ? 3.911 4.378 -9.528 1.00 96.50 91 THR A C 1
ATOM 712 O O . THR A 1 91 ? 4.113 5.573 -9.741 1.00 96.50 91 THR A O 1
ATOM 715 N N . LEU A 1 92 ? 4.678 3.439 -10.095 1.00 96.75 92 LEU A N 1
ATOM 716 C CA . LEU A 1 92 ? 5.610 3.745 -11.184 1.00 96.75 92 LEU A CA 1
ATOM 717 C C . LEU A 1 92 ? 4.862 3.874 -12.510 1.00 96.75 92 LEU A C 1
ATOM 719 O O . LEU A 1 92 ? 3.888 3.171 -12.763 1.00 96.75 92 LEU A O 1
ATOM 723 N N . SER A 1 93 ? 5.303 4.785 -13.373 1.00 95.62 93 SER A N 1
ATOM 724 C CA . SER A 1 93 ? 4.747 4.911 -14.720 1.00 95.62 93 SER A CA 1
ATOM 725 C C . SER A 1 93 ? 5.420 3.940 -15.684 1.00 95.62 93 SER A C 1
ATOM 727 O O . SER A 1 93 ? 6.592 3.590 -15.537 1.00 95.62 93 SER A O 1
ATOM 729 N N . GLU A 1 94 ? 4.698 3.557 -16.728 1.00 95.56 94 GLU A N 1
ATOM 730 C CA . GLU A 1 94 ? 5.234 2.756 -17.824 1.00 95.56 94 GLU A CA 1
ATOM 731 C C . GLU A 1 94 ? 6.490 3.395 -18.442 1.00 95.56 94 GLU A C 1
ATOM 733 O O . GLU A 1 94 ? 7.491 2.708 -18.648 1.00 95.56 94 GLU A O 1
ATOM 738 N N . LYS A 1 95 ? 6.498 4.727 -18.607 1.00 92.00 95 LYS A N 1
ATOM 739 C CA . LYS A 1 95 ? 7.649 5.498 -19.107 1.00 92.00 95 LYS A CA 1
ATOM 740 C C . LYS A 1 95 ? 8.917 5.267 -18.279 1.00 92.00 95 LYS A C 1
ATOM 742 O O . LYS A 1 95 ? 10.008 5.171 -18.836 1.00 92.00 95 LYS A O 1
ATOM 747 N N . VAL A 1 96 ? 8.783 5.192 -16.954 1.00 93.25 96 VAL A N 1
ATOM 748 C CA . VAL A 1 96 ? 9.892 4.859 -16.050 1.00 93.25 96 VAL A CA 1
ATOM 749 C C . VAL A 1 96 ? 10.303 3.404 -16.250 1.00 93.25 96 VAL A C 1
ATOM 751 O O . VAL A 1 96 ? 11.485 3.119 -16.433 1.00 93.25 96 VAL A O 1
ATOM 754 N N . LEU A 1 97 ? 9.336 2.482 -16.259 1.00 95.62 97 LEU A N 1
ATOM 755 C CA . LEU A 1 97 ? 9.601 1.047 -16.368 1.00 95.62 97 LEU A CA 1
ATOM 756 C C . LEU A 1 97 ? 10.345 0.675 -17.652 1.00 95.62 97 LEU A C 1
ATOM 758 O O . LEU A 1 97 ? 11.178 -0.229 -17.604 1.00 95.62 97 LEU A O 1
ATOM 762 N N . ARG A 1 98 ? 10.138 1.396 -18.765 1.00 92.56 98 ARG A N 1
ATOM 763 C CA . ARG A 1 98 ? 10.902 1.203 -20.014 1.00 92.56 98 ARG A CA 1
ATOM 764 C C . ARG A 1 98 ? 12.411 1.230 -19.800 1.00 92.56 98 ARG A C 1
ATOM 766 O O . ARG A 1 98 ? 13.106 0.433 -20.425 1.00 92.56 98 ARG A O 1
ATOM 773 N N . HIS A 1 99 ? 12.904 2.026 -18.856 1.00 91.38 99 HIS A N 1
ATOM 774 C CA . HIS A 1 99 ? 14.333 2.220 -18.605 1.00 91.38 99 HIS A CA 1
ATOM 775 C C . HIS A 1 99 ? 14.820 1.568 -17.303 1.00 91.38 99 HIS A C 1
ATOM 777 O O . HIS A 1 99 ? 15.891 1.913 -16.813 1.00 91.38 99 HIS A O 1
ATOM 783 N N . VAL A 1 100 ? 14.068 0.623 -16.723 1.00 93.50 100 VAL A N 1
ATOM 784 C CA . VAL A 1 100 ? 14.430 -0.019 -15.445 1.00 93.50 100 VAL A CA 1
ATOM 785 C C . VAL A 1 100 ? 14.608 -1.532 -15.572 1.00 93.50 100 VAL A C 1
ATOM 787 O O . VAL A 1 100 ? 13.789 -2.224 -16.175 1.00 93.50 100 VAL A O 1
ATOM 790 N N . LEU A 1 101 ? 15.654 -2.071 -14.946 1.00 95.62 101 LEU A N 1
ATOM 791 C CA . LEU A 1 101 ? 15.876 -3.509 -14.800 1.00 95.62 101 LEU A CA 1
ATOM 792 C C . LEU A 1 101 ? 15.698 -3.949 -13.344 1.00 95.62 101 LEU A C 1
ATOM 794 O O . LEU A 1 101 ? 16.175 -3.302 -12.406 1.00 95.62 101 LEU A O 1
ATOM 798 N N . PHE A 1 102 ? 15.076 -5.115 -13.170 1.00 97.56 102 PHE A N 1
ATOM 799 C CA . PHE A 1 102 ? 14.975 -5.817 -11.890 1.00 97.56 102 PHE A CA 1
ATOM 800 C C . PHE A 1 102 ? 15.635 -7.201 -12.009 1.00 97.56 102 PHE A C 1
ATOM 802 O O . PHE A 1 102 ? 14.962 -8.196 -12.281 1.00 97.56 102 PHE A O 1
ATOM 809 N N . PRO A 1 103 ? 16.966 -7.305 -11.819 1.00 97.25 103 PRO A N 1
ATOM 810 C CA . PRO A 1 103 ? 17.709 -8.542 -12.089 1.00 97.25 103 PRO A CA 1
ATOM 811 C C . PRO A 1 103 ? 17.321 -9.723 -11.189 1.00 97.25 103 PRO A C 1
ATOM 813 O O . PRO A 1 103 ? 17.632 -10.872 -11.494 1.00 97.25 103 PRO A O 1
ATOM 816 N N . LEU A 1 104 ? 16.656 -9.450 -10.062 1.00 96.94 104 LEU A N 1
ATOM 817 C CA . LEU A 1 104 ? 16.292 -10.463 -9.072 1.00 96.94 104 LEU A CA 1
ATOM 818 C C . LEU A 1 104 ? 14.939 -11.135 -9.358 1.00 96.94 104 LEU A C 1
ATOM 820 O O . LEU A 1 104 ? 14.574 -12.060 -8.639 1.00 96.94 104 LEU A O 1
ATOM 824 N N . ALA A 1 105 ? 14.222 -10.714 -10.408 1.00 96.50 105 ALA A N 1
ATOM 825 C CA . ALA A 1 105 ? 12.872 -11.168 -10.756 1.00 96.50 105 ALA A CA 1
ATOM 826 C C . ALA A 1 105 ? 12.686 -12.696 -10.742 1.00 96.50 105 ALA A C 1
ATOM 828 O O . ALA A 1 105 ? 11.654 -13.198 -10.295 1.00 96.50 105 ALA A O 1
ATOM 829 N N . GLN A 1 106 ? 13.688 -13.427 -11.240 1.00 97.00 106 GLN A N 1
ATOM 830 C CA . GLN A 1 106 ? 13.627 -14.869 -11.513 1.00 97.00 106 GLN A CA 1
ATOM 831 C C . GLN A 1 106 ? 14.194 -15.743 -10.388 1.00 97.00 106 GLN A C 1
ATOM 833 O O . GLN A 1 106 ? 14.268 -16.970 -10.523 1.00 97.00 106 GLN A O 1
ATOM 838 N N . TYR A 1 107 ? 14.596 -15.134 -9.273 1.00 97.06 107 TYR A N 1
ATOM 839 C CA . TYR A 1 107 ? 15.286 -15.821 -8.191 1.00 97.06 107 TYR A CA 1
ATOM 840 C C . TYR A 1 107 ? 14.535 -15.672 -6.876 1.00 97.06 107 TYR A C 1
ATOM 842 O O . TYR A 1 107 ? 14.010 -14.608 -6.557 1.00 97.06 107 TYR A O 1
ATOM 850 N N . ASP A 1 108 ? 14.545 -16.737 -6.081 1.00 96.56 108 ASP A N 1
ATOM 851 C CA . ASP A 1 108 ? 14.199 -16.632 -4.670 1.00 96.56 108 ASP A CA 1
ATOM 852 C C . ASP A 1 108 ? 15.359 -16.058 -3.851 1.00 96.56 108 ASP A C 1
ATOM 854 O O . ASP A 1 108 ? 16.538 -16.133 -4.226 1.00 96.56 108 ASP A O 1
ATOM 858 N N . LYS A 1 109 ? 15.027 -15.445 -2.712 1.00 93.12 109 LYS A N 1
ATOM 859 C CA . LYS A 1 109 ? 16.032 -14.834 -1.834 1.00 93.12 109 LYS A CA 1
ATOM 860 C C . LYS A 1 109 ? 17.136 -15.808 -1.406 1.00 93.12 109 LYS A C 1
ATOM 862 O O . LYS A 1 109 ? 18.301 -15.388 -1.411 1.00 93.12 109 LYS A O 1
ATOM 867 N N . PRO A 1 110 ? 16.841 -17.071 -1.028 1.00 94.12 110 PRO A N 1
ATOM 868 C CA . PRO A 1 110 ? 17.881 -18.051 -0.723 1.00 94.12 110 PRO A CA 1
ATOM 869 C C . PRO A 1 110 ? 18.849 -18.285 -1.887 1.00 94.12 110 PRO A C 1
ATOM 871 O O . PRO A 1 110 ? 20.057 -18.365 -1.668 1.00 94.12 110 PRO A O 1
ATOM 874 N N . THR A 1 111 ? 18.349 -18.356 -3.120 1.00 95.44 111 THR A N 1
ATOM 875 C CA . THR A 1 111 ? 19.156 -18.533 -4.332 1.00 95.44 111 THR A CA 1
ATOM 876 C C . THR A 1 111 ? 20.034 -17.316 -4.583 1.00 95.44 111 THR A C 1
ATOM 878 O O . THR A 1 111 ? 21.232 -17.488 -4.784 1.00 95.44 111 THR A O 1
ATOM 881 N N . VAL A 1 112 ? 19.507 -16.093 -4.449 1.00 94.44 112 VAL A N 1
ATOM 882 C CA . VAL A 1 112 ? 20.318 -14.863 -4.554 1.00 94.44 112 VAL A CA 1
ATOM 883 C C . VAL A 1 112 ? 21.452 -14.844 -3.527 1.00 94.44 112 VAL A C 1
ATOM 885 O O . VAL A 1 112 ? 22.592 -14.543 -3.877 1.00 94.44 112 VAL A O 1
ATOM 888 N N . LYS A 1 113 ? 21.182 -15.228 -2.271 1.00 93.62 113 LYS A N 1
ATOM 889 C CA . LYS A 1 113 ? 22.230 -15.343 -1.241 1.00 93.62 113 LYS A CA 1
ATOM 890 C C . LYS A 1 113 ? 23.278 -16.398 -1.600 1.00 93.62 113 LYS A C 1
ATOM 892 O O . LYS A 1 113 ? 24.464 -16.155 -1.403 1.00 93.62 113 LYS A O 1
ATOM 897 N N . ARG A 1 114 ? 22.860 -17.547 -2.141 1.00 94.44 114 ARG A N 1
ATOM 898 C CA . ARG A 1 114 ? 23.775 -18.608 -2.593 1.00 94.44 114 ARG A CA 1
ATOM 899 C C . ARG A 1 114 ? 24.668 -18.142 -3.739 1.00 94.44 114 ARG A C 1
ATOM 901 O O . ARG A 1 114 ? 25.865 -18.386 -3.676 1.00 94.44 114 ARG A O 1
ATOM 908 N N . MET A 1 115 ? 24.106 -17.454 -4.735 1.00 93.88 115 MET A N 1
ATOM 909 C CA . MET A 1 115 ? 24.863 -16.895 -5.862 1.00 93.88 115 MET A CA 1
ATOM 910 C C . MET A 1 115 ? 25.910 -15.889 -5.376 1.00 93.88 115 MET A C 1
ATOM 912 O O . MET A 1 115 ? 27.078 -16.000 -5.735 1.00 93.88 115 MET A O 1
ATOM 916 N N . ALA A 1 116 ? 25.519 -14.972 -4.485 1.00 92.12 116 ALA A N 1
ATOM 917 C CA . ALA A 1 116 ? 26.440 -14.004 -3.894 1.00 92.12 116 ALA A CA 1
ATOM 918 C C . ALA A 1 116 ? 27.577 -14.681 -3.102 1.00 92.12 116 ALA A C 1
ATOM 920 O O . ALA A 1 116 ? 28.741 -14.320 -3.261 1.00 92.12 116 ALA A O 1
ATOM 921 N N . LEU A 1 117 ? 27.260 -15.699 -2.289 1.00 92.19 117 LEU A N 1
ATOM 922 C CA . LEU A 1 117 ? 28.267 -16.451 -1.532 1.00 92.19 117 LEU A CA 1
ATOM 923 C C . LEU A 1 117 ? 29.203 -17.255 -2.439 1.00 92.19 117 LEU A C 1
ATOM 925 O O . LEU A 1 117 ? 30.405 -17.267 -2.188 1.00 92.19 117 LEU A O 1
ATOM 929 N N . ALA A 1 118 ? 28.676 -17.897 -3.485 1.00 91.06 118 ALA A N 1
ATOM 930 C CA . ALA A 1 118 ? 29.470 -18.666 -4.438 1.00 91.06 118 ALA A CA 1
ATOM 931 C C . ALA A 1 118 ? 30.524 -17.779 -5.116 1.00 91.06 118 ALA A C 1
ATOM 933 O O . ALA A 1 118 ? 31.707 -18.090 -5.030 1.00 91.06 118 ALA A O 1
ATOM 934 N N . VAL A 1 119 ? 30.113 -16.627 -5.662 1.00 88.88 119 VAL A N 1
ATOM 935 C CA . VAL A 1 119 ? 31.031 -15.648 -6.275 1.00 88.88 119 VAL A CA 1
ATOM 936 C C . VAL A 1 119 ? 32.077 -15.166 -5.268 1.00 88.88 119 VAL A C 1
ATOM 938 O O . VAL A 1 119 ? 33.260 -15.126 -5.588 1.00 88.88 119 VAL A O 1
ATOM 941 N N . SER A 1 120 ? 31.671 -14.877 -4.026 1.00 86.31 120 SER A N 1
ATOM 942 C CA . SER A 1 120 ? 32.610 -14.427 -2.989 1.00 86.31 120 SER A CA 1
ATOM 943 C C . SER A 1 120 ? 33.623 -15.493 -2.541 1.00 86.31 120 SER A C 1
ATOM 945 O O . SER A 1 120 ? 34.680 -15.137 -2.036 1.00 86.31 120 SER A O 1
ATOM 947 N N . ASN A 1 121 ? 33.310 -16.787 -2.703 1.00 79.50 121 ASN A N 1
ATOM 948 C CA . ASN A 1 121 ? 34.156 -17.903 -2.261 1.00 79.50 121 ASN A CA 1
ATOM 949 C C . ASN A 1 121 ? 35.089 -18.426 -3.364 1.00 79.50 121 ASN A C 1
ATOM 951 O O . ASN A 1 121 ? 36.184 -18.897 -3.060 1.00 79.50 121 ASN A O 1
ATOM 955 N N . THR A 1 122 ? 34.673 -18.380 -4.635 1.00 71.00 122 THR A N 1
ATOM 956 C CA . THR A 1 122 ? 35.470 -18.911 -5.755 1.00 71.00 122 THR A CA 1
ATOM 957 C C . THR A 1 122 ? 36.832 -18.221 -5.852 1.00 71.00 122 THR A C 1
ATOM 959 O O . THR A 1 122 ? 37.837 -18.896 -6.053 1.00 71.00 122 THR A O 1
ATOM 962 N N . THR A 1 123 ? 36.901 -16.915 -5.591 1.00 56.66 123 THR A N 1
ATOM 963 C CA . THR A 1 123 ? 38.144 -16.138 -5.699 1.00 56.66 123 THR A CA 1
ATOM 964 C C . THR A 1 123 ? 39.138 -16.409 -4.564 1.00 56.66 123 THR A C 1
ATOM 966 O O . THR A 1 123 ? 40.339 -16.325 -4.792 1.00 56.66 123 THR A O 1
ATOM 969 N N . THR A 1 124 ? 38.686 -16.805 -3.366 1.00 53.56 124 THR A N 1
ATOM 970 C CA . THR A 1 124 ? 39.574 -17.102 -2.218 1.00 53.56 124 THR A CA 1
ATOM 971 C C . THR A 1 124 ? 40.387 -18.388 -2.414 1.00 53.56 124 THR A C 1
ATOM 973 O O . THR A 1 124 ? 41.425 -18.573 -1.786 1.00 53.56 124 THR A O 1
ATOM 976 N N . THR A 1 125 ? 39.925 -19.291 -3.284 1.00 51.66 125 THR A N 1
ATOM 977 C CA . THR A 1 125 ? 40.538 -20.619 -3.477 1.00 51.66 125 THR A CA 1
ATOM 978 C C . THR A 1 125 ? 41.629 -20.619 -4.553 1.00 51.66 125 THR A C 1
ATOM 980 O O . THR A 1 125 ? 42.470 -21.510 -4.571 1.00 51.66 125 THR A O 1
ATOM 983 N N . SER A 1 126 ? 41.639 -19.619 -5.438 1.00 50.50 126 SER A N 1
ATOM 984 C CA . SER A 1 126 ? 42.582 -19.493 -6.560 1.00 50.50 126 SER A CA 1
ATOM 985 C C . SER A 1 126 ? 43.835 -18.656 -6.255 1.00 50.50 126 SER A C 1
ATOM 987 O O . SER A 1 126 ? 44.757 -18.641 -7.063 1.00 50.50 126 SER A O 1
ATOM 989 N N . THR A 1 127 ? 43.915 -17.992 -5.096 1.00 49.41 127 THR A N 1
ATOM 990 C CA . THR A 1 127 ? 45.056 -17.134 -4.701 1.00 49.41 127 THR A CA 1
ATOM 991 C C . THR A 1 127 ? 46.091 -17.824 -3.803 1.00 49.41 127 THR A C 1
ATOM 993 O O . THR A 1 127 ? 47.078 -17.203 -3.421 1.00 49.41 127 THR A O 1
ATOM 996 N N . SER A 1 128 ? 45.915 -19.106 -3.468 1.00 48.44 128 SER A N 1
ATOM 997 C CA . SER A 1 128 ? 46.840 -19.863 -2.605 1.00 48.44 128 SER A CA 1
ATOM 998 C C . SER A 1 128 ? 47.964 -20.595 -3.355 1.00 48.44 128 SER A C 1
ATOM 1000 O O . SER A 1 128 ? 48.741 -21.321 -2.735 1.00 48.44 128 SER A O 1
ATOM 1002 N N . SER A 1 129 ? 48.121 -20.371 -4.663 1.00 44.09 129 SER A N 1
ATOM 1003 C CA . SER A 1 129 ? 49.261 -20.882 -5.428 1.00 44.09 129 SER A CA 1
ATOM 1004 C C . SER A 1 129 ? 49.773 -19.850 -6.434 1.00 44.09 129 SER A C 1
ATOM 1006 O O . SER A 1 129 ? 49.115 -19.578 -7.436 1.00 44.09 129 SER A O 1
ATOM 1008 N N . THR A 1 130 ? 51.005 -19.390 -6.198 1.00 40.47 130 THR A N 1
ATOM 1009 C CA . THR A 1 130 ? 51.891 -18.569 -7.053 1.00 40.47 130 THR A CA 1
ATOM 1010 C C . THR A 1 130 ? 51.926 -17.069 -6.734 1.00 40.47 130 THR A C 1
ATOM 1012 O O . THR A 1 130 ? 51.086 -16.274 -7.138 1.00 40.47 130 THR A O 1
ATOM 1015 N N . SER A 1 131 ? 52.987 -16.686 -6.025 1.00 45.97 131 SER A N 1
ATOM 1016 C CA . SER A 1 131 ? 53.465 -15.321 -5.832 1.00 45.97 131 SER A CA 1
ATOM 1017 C C . SER A 1 131 ? 54.070 -14.758 -7.121 1.00 45.97 131 SER A C 1
ATOM 1019 O O . SER A 1 131 ? 55.061 -15.308 -7.600 1.00 45.97 131 SER A O 1
ATOM 1021 N N . SER A 1 132 ? 53.544 -13.648 -7.644 1.00 42.88 132 SER A N 1
ATOM 1022 C CA . SER A 1 132 ? 54.313 -12.444 -8.031 1.00 42.88 132 SER A CA 1
ATOM 1023 C C . SER A 1 132 ? 53.461 -11.428 -8.809 1.00 42.88 132 SER A C 1
ATOM 1025 O O . SER A 1 132 ? 52.775 -11.761 -9.767 1.00 42.88 132 SER A O 1
ATOM 1027 N N . SER A 1 133 ? 53.580 -10.167 -8.376 1.00 43.62 133 SER A N 1
ATOM 1028 C CA . SER A 1 133 ? 53.325 -8.909 -9.100 1.00 43.62 133 SER A CA 1
ATOM 1029 C C . SER A 1 133 ? 51.963 -8.685 -9.774 1.00 43.62 133 SER A C 1
ATOM 1031 O O . SER A 1 133 ? 51.726 -9.128 -10.891 1.00 43.62 133 SER A O 1
ATOM 1033 N N . SER A 1 134 ? 51.141 -7.806 -9.197 1.00 42.41 134 SER A N 1
ATOM 1034 C CA . SER A 1 134 ? 50.908 -6.448 -9.734 1.00 42.41 134 SER A CA 1
ATOM 1035 C C . SER A 1 134 ? 49.788 -5.729 -8.970 1.00 42.41 134 SER A C 1
ATOM 1037 O O . SER A 1 134 ? 48.804 -6.304 -8.517 1.00 42.41 134 SER A O 1
ATOM 1039 N N . SER A 1 135 ? 50.011 -4.440 -8.763 1.00 46.16 135 SER A N 1
ATOM 1040 C CA . SER A 1 135 ? 49.297 -3.515 -7.890 1.00 46.16 135 SER A CA 1
ATOM 1041 C C . SER A 1 135 ? 47.986 -2.991 -8.495 1.00 46.16 135 SER A C 1
ATOM 1043 O O . SER A 1 135 ? 47.884 -1.809 -8.817 1.00 46.16 135 SER A O 1
ATOM 1045 N N . SER A 1 136 ? 46.979 -3.858 -8.633 1.00 46.00 136 SER A N 1
ATOM 1046 C CA . SER A 1 136 ? 45.610 -3.459 -9.020 1.00 46.00 136 SER A CA 1
ATOM 1047 C C . SER A 1 136 ? 44.495 -4.280 -8.344 1.00 46.00 136 SER A C 1
ATOM 1049 O O . SER A 1 136 ? 43.376 -4.329 -8.846 1.00 46.00 136 SER A O 1
ATOM 1051 N N . SER A 1 137 ? 44.782 -4.954 -7.222 1.00 51.84 137 SER A N 1
ATOM 1052 C CA . SER A 1 137 ? 43.909 -5.988 -6.637 1.00 51.84 137 SER A CA 1
ATOM 1053 C C . SER A 1 137 ? 43.042 -5.559 -5.441 1.00 51.84 137 SER A C 1
ATOM 1055 O O . SER A 1 137 ? 42.277 -6.381 -4.950 1.00 51.84 137 SER A O 1
ATOM 1057 N N . SER A 1 138 ? 43.130 -4.318 -4.944 1.00 55.09 138 SER A N 1
ATOM 1058 C CA . SER A 1 138 ? 42.407 -3.930 -3.716 1.00 55.09 138 SER A CA 1
ATOM 1059 C C . SER A 1 138 ? 40.899 -3.755 -3.929 1.00 55.09 138 SER A C 1
ATOM 1061 O O . SER A 1 138 ? 40.102 -4.166 -3.094 1.00 55.09 138 SER A O 1
ATOM 1063 N N . THR A 1 139 ? 40.484 -3.208 -5.074 1.00 58.84 139 THR A N 1
ATOM 1064 C CA . THR A 1 139 ? 39.069 -2.942 -5.387 1.00 58.84 139 THR A CA 1
ATOM 1065 C C . THR A 1 139 ? 38.242 -4.217 -5.535 1.00 58.84 139 THR A C 1
ATOM 1067 O O . THR A 1 139 ? 37.104 -4.264 -5.079 1.00 58.84 139 THR A O 1
ATOM 1070 N N . THR A 1 140 ? 38.807 -5.278 -6.113 1.00 73.50 140 THR A N 1
ATOM 1071 C CA . THR A 1 140 ? 38.091 -6.551 -6.304 1.00 73.50 140 THR A CA 1
ATOM 1072 C C . THR A 1 140 ? 37.923 -7.329 -4.999 1.00 73.50 140 THR A C 1
ATOM 1074 O O . THR A 1 140 ? 36.883 -7.949 -4.783 1.00 73.50 140 THR A O 1
ATOM 1077 N N . GLU A 1 141 ? 38.899 -7.273 -4.092 1.00 75.25 141 GLU A N 1
ATOM 1078 C CA . GLU A 1 141 ? 38.792 -7.906 -2.773 1.00 75.25 141 GLU A CA 1
ATOM 1079 C C . GLU A 1 141 ? 37.760 -7.196 -1.875 1.00 75.25 141 GLU A C 1
ATOM 1081 O O . GLU A 1 141 ? 36.941 -7.854 -1.217 1.00 75.25 141 GLU A O 1
ATOM 1086 N N . ASP A 1 142 ? 37.718 -5.862 -1.922 1.00 80.44 142 ASP A N 1
ATOM 1087 C CA . ASP A 1 142 ? 36.730 -5.044 -1.210 1.00 80.44 142 ASP A CA 1
ATOM 1088 C C . ASP A 1 142 ? 35.299 -5.267 -1.734 1.00 80.44 142 ASP A C 1
ATOM 1090 O O . ASP A 1 142 ? 34.343 -5.365 -0.951 1.00 80.44 142 ASP A O 1
ATOM 1094 N N . GLU A 1 143 ? 35.130 -5.413 -3.051 1.00 83.81 143 GLU A N 1
ATOM 1095 C CA . GLU A 1 143 ? 33.845 -5.730 -3.686 1.00 83.81 143 GLU A CA 1
ATOM 1096 C C . GLU A 1 143 ? 33.334 -7.123 -3.296 1.00 83.81 143 GLU A C 1
ATOM 1098 O O . GLU A 1 143 ? 32.167 -7.277 -2.917 1.00 83.81 143 GLU A O 1
ATOM 1103 N N . LEU A 1 144 ? 34.200 -8.143 -3.316 1.00 85.94 144 LEU A N 1
ATOM 1104 C CA . LEU A 1 144 ? 33.841 -9.511 -2.923 1.00 85.94 144 LEU A CA 1
ATOM 1105 C C . LEU A 1 144 ? 33.504 -9.603 -1.431 1.00 85.94 144 LEU A C 1
ATOM 1107 O O . LEU A 1 144 ? 32.539 -10.275 -1.046 1.00 85.94 144 LEU A O 1
ATOM 1111 N N . THR A 1 145 ? 34.244 -8.878 -0.591 1.00 85.88 145 THR A N 1
ATOM 1112 C CA . THR A 1 145 ? 33.957 -8.753 0.842 1.00 85.88 145 THR A CA 1
ATOM 1113 C C . THR A 1 145 ? 32.611 -8.067 1.070 1.00 85.88 145 THR A C 1
ATOM 1115 O O . THR A 1 145 ? 31.780 -8.553 1.846 1.00 85.88 145 THR A O 1
ATOM 1118 N N . SER A 1 146 ? 32.335 -6.983 0.345 1.00 86.69 146 SER A N 1
ATOM 1119 C CA . SER A 1 146 ? 31.051 -6.277 0.387 1.00 86.69 146 SER A CA 1
ATOM 1120 C C . SER A 1 146 ? 29.887 -7.169 -0.053 1.00 86.69 146 SER A C 1
ATOM 1122 O O . SER A 1 146 ? 28.840 -7.189 0.603 1.00 86.69 146 SER A O 1
ATOM 1124 N N . LEU A 1 147 ? 30.077 -7.973 -1.102 1.00 86.81 147 LEU A N 1
ATOM 1125 C CA . LEU A 1 147 ? 29.083 -8.926 -1.594 1.00 86.81 147 LEU A CA 1
ATOM 1126 C C . LEU A 1 147 ? 28.802 -10.041 -0.575 1.00 86.81 147 LEU A C 1
ATOM 1128 O O . LEU A 1 147 ? 27.637 -10.352 -0.300 1.00 86.81 147 LEU A O 1
ATOM 1132 N N . ARG A 1 148 ? 29.847 -10.600 0.051 1.00 88.88 148 ARG A N 1
ATOM 1133 C CA . ARG A 1 148 ? 29.716 -11.582 1.140 1.00 88.88 148 ARG A CA 1
ATOM 1134 C C . ARG A 1 148 ? 28.941 -10.993 2.316 1.00 88.88 148 ARG A C 1
ATOM 1136 O O . ARG A 1 148 ? 27.995 -11.609 2.813 1.00 88.88 148 ARG A O 1
ATOM 1143 N N . ASN A 1 149 ? 29.297 -9.779 2.729 1.00 88.44 149 ASN A N 1
ATOM 1144 C CA . ASN A 1 149 ? 28.618 -9.066 3.806 1.00 88.44 149 ASN A CA 1
ATOM 1145 C C . ASN A 1 149 ? 27.142 -8.828 3.468 1.00 88.44 149 ASN A C 1
ATOM 1147 O O . ASN A 1 149 ? 26.277 -9.086 4.305 1.00 88.44 149 ASN A O 1
ATOM 1151 N N . ALA A 1 150 ? 26.825 -8.424 2.235 1.00 85.81 150 ALA A N 1
ATOM 1152 C CA . ALA A 1 150 ? 25.448 -8.266 1.773 1.00 85.81 150 ALA A CA 1
ATOM 1153 C C . ALA A 1 150 ? 24.655 -9.587 1.805 1.00 85.81 150 ALA A C 1
ATOM 1155 O O . ALA A 1 150 ? 23.481 -9.590 2.188 1.00 85.81 150 ALA A O 1
ATOM 1156 N N . ALA A 1 151 ? 25.283 -10.719 1.467 1.00 87.81 151 ALA A N 1
ATOM 1157 C CA . ALA A 1 151 ? 24.648 -12.036 1.516 1.00 87.81 151 ALA A CA 1
ATOM 1158 C C . ALA A 1 151 ? 24.330 -12.485 2.954 1.00 87.81 151 ALA A C 1
ATOM 1160 O O . ALA A 1 151 ? 23.249 -13.028 3.224 1.00 87.81 151 ALA A O 1
ATOM 1161 N N . LEU A 1 152 ? 25.246 -12.227 3.891 1.00 88.62 152 LEU A N 1
ATOM 1162 C CA . LEU A 1 152 ? 25.108 -12.593 5.304 1.00 88.62 152 LEU A CA 1
ATOM 1163 C C . LEU A 1 152 ? 24.221 -11.620 6.092 1.00 88.62 152 LEU A C 1
ATOM 1165 O O . LEU A 1 152 ? 23.602 -12.016 7.083 1.00 88.62 152 LEU A O 1
ATOM 1169 N N . LYS A 1 153 ? 24.099 -10.368 5.637 1.00 85.56 153 LYS A N 1
ATOM 1170 C CA . LYS A 1 153 ? 23.292 -9.337 6.293 1.00 85.56 153 LYS A CA 1
ATOM 1171 C C . LYS A 1 153 ? 21.832 -9.789 6.439 1.00 85.56 153 LYS A C 1
ATOM 1173 O O . LYS A 1 153 ? 21.194 -10.300 5.507 1.00 85.56 153 LYS A O 1
ATOM 1178 N N . LYS A 1 154 ? 21.297 -9.602 7.651 1.00 81.75 154 LYS A N 1
ATOM 1179 C CA . LYS A 1 154 ? 19.856 -9.708 7.915 1.00 81.75 154 LYS A CA 1
ATOM 1180 C C . LYS A 1 154 ? 19.144 -8.570 7.196 1.00 81.75 154 LYS A C 1
ATOM 1182 O O . LYS A 1 154 ? 19.668 -7.465 7.104 1.00 81.75 154 LYS A O 1
ATOM 1187 N N . GLU A 1 155 ? 17.961 -8.850 6.674 1.00 73.69 155 GLU A N 1
ATOM 1188 C CA . GLU A 1 155 ? 17.205 -7.858 5.915 1.00 73.69 155 GLU A CA 1
ATOM 1189 C C . GLU A 1 155 ? 16.924 -6.612 6.756 1.00 73.69 155 GLU A C 1
ATOM 1191 O O . GLU A 1 155 ? 16.633 -6.702 7.952 1.00 73.69 155 GLU A O 1
ATOM 1196 N N . SER A 1 156 ? 17.024 -5.446 6.119 1.00 70.00 156 SER A N 1
ATOM 1197 C CA . SER A 1 156 ? 16.598 -4.194 6.731 1.00 70.00 156 SER A CA 1
ATOM 1198 C C . SER A 1 156 ? 15.089 -4.250 6.959 1.00 70.00 156 SER A C 1
ATOM 1200 O O . SER A 1 156 ? 14.328 -4.530 6.035 1.00 70.00 156 SER A O 1
ATOM 1202 N N . MET A 1 157 ? 14.670 -3.994 8.195 1.00 71.62 157 MET A N 1
ATOM 1203 C CA . MET A 1 157 ? 13.268 -3.873 8.587 1.00 71.62 157 MET A CA 1
ATOM 1204 C C . MET A 1 157 ? 12.978 -2.400 8.890 1.00 71.62 157 MET A C 1
ATOM 1206 O O . MET A 1 157 ? 13.819 -1.734 9.494 1.00 71.62 157 MET A O 1
ATOM 1210 N N . GLY A 1 158 ? 11.793 -1.916 8.513 1.00 70.00 158 GLY A N 1
ATOM 1211 C CA . GLY A 1 158 ? 11.370 -0.526 8.722 1.00 70.00 158 GLY A CA 1
ATOM 1212 C C . GLY A 1 158 ? 11.336 0.301 7.435 1.00 70.00 158 GLY A C 1
ATOM 1213 O O . GLY A 1 158 ? 11.583 -0.215 6.349 1.00 70.00 158 GLY A O 1
ATOM 1214 N N . ILE A 1 159 ? 10.998 1.582 7.581 1.00 74.81 159 ILE A N 1
ATOM 1215 C CA . ILE A 1 159 ? 10.861 2.544 6.476 1.00 74.81 159 ILE A CA 1
ATOM 1216 C C . ILE A 1 159 ? 12.237 2.878 5.899 1.00 74.81 159 ILE A C 1
ATOM 1218 O O . ILE A 1 159 ? 13.185 3.092 6.660 1.00 74.81 159 ILE A O 1
ATOM 1222 N N . CYS A 1 160 ? 12.329 2.984 4.569 1.00 70.56 160 CYS A N 1
ATOM 1223 C CA . CYS A 1 160 ? 13.589 3.075 3.822 1.00 70.56 160 CYS A CA 1
ATOM 1224 C C . CYS A 1 160 ? 14.596 4.110 4.366 1.00 70.56 160 CYS A C 1
ATOM 1226 O O . CYS A 1 160 ? 15.791 3.829 4.379 1.00 70.56 160 CYS A O 1
ATOM 1228 N N . PHE A 1 161 ? 14.139 5.282 4.821 1.00 71.62 161 PHE A N 1
ATOM 1229 C CA . PHE A 1 161 ? 15.008 6.402 5.220 1.00 71.62 161 PHE A CA 1
ATOM 1230 C C . PHE A 1 161 ? 15.087 6.658 6.734 1.00 71.62 161 PHE A C 1
ATOM 1232 O O . PHE A 1 161 ? 15.944 7.412 7.180 1.00 71.62 161 PHE A O 1
ATOM 1239 N N . VAL A 1 162 ? 14.215 6.044 7.541 1.00 65.56 162 VAL A N 1
ATOM 1240 C CA . VAL A 1 162 ? 14.183 6.270 9.004 1.00 65.56 162 VAL A CA 1
ATOM 1241 C C . VAL A 1 162 ? 15.261 5.438 9.723 1.00 65.56 162 VAL A C 1
ATOM 1243 O O . VAL A 1 162 ? 15.634 5.728 10.860 1.00 65.56 162 VAL A O 1
ATOM 1246 N N . GLY A 1 163 ? 15.802 4.417 9.049 1.00 65.25 163 GLY A N 1
ATOM 1247 C CA . GLY A 1 163 ? 16.821 3.524 9.595 1.00 65.25 163 GLY A CA 1
ATOM 1248 C C . GLY A 1 163 ? 16.280 2.574 10.671 1.00 65.25 163 GLY A C 1
ATOM 1249 O O . GLY A 1 163 ? 15.074 2.423 10.862 1.00 65.25 163 GLY A O 1
ATOM 1250 N N . GLN A 1 164 ? 17.186 1.909 11.398 1.00 58.78 164 GLN A N 1
ATOM 1251 C CA . GLN A 1 164 ? 16.845 0.946 12.456 1.00 58.78 164 GLN A CA 1
ATOM 1252 C C . GLN A 1 164 ? 16.529 1.642 13.792 1.00 58.78 164 GLN A C 1
ATOM 1254 O O . GLN A 1 164 ? 17.153 1.368 14.818 1.00 58.78 164 GLN A O 1
ATOM 1259 N N . ARG A 1 165 ? 15.564 2.566 13.819 1.00 60.28 165 ARG A N 1
ATOM 1260 C CA . ARG A 1 165 ? 15.050 3.075 15.100 1.00 60.28 165 ARG A CA 1
ATOM 1261 C C . ARG A 1 165 ? 14.226 1.983 15.788 1.00 60.28 165 ARG A C 1
ATOM 1263 O O . ARG A 1 165 ? 13.409 1.322 15.152 1.00 60.28 165 ARG A O 1
ATOM 1270 N N . ARG A 1 166 ? 14.422 1.789 17.102 1.00 59.12 166 ARG A N 1
ATOM 1271 C CA . ARG A 1 166 ? 13.775 0.697 17.865 1.00 59.12 166 ARG A CA 1
ATOM 1272 C C . ARG A 1 166 ? 12.243 0.783 17.873 1.00 59.12 166 ARG A C 1
ATOM 1274 O O . ARG A 1 166 ? 11.591 -0.252 17.982 1.00 59.12 166 ARG A O 1
ATOM 1281 N N . ARG A 1 167 ? 11.666 1.989 17.783 1.00 71.88 167 ARG A N 1
ATOM 1282 C CA . ARG A 1 167 ? 10.213 2.225 17.736 1.00 71.88 167 ARG A CA 1
ATOM 1283 C C . ARG A 1 167 ? 9.896 3.384 16.798 1.00 71.88 167 ARG A C 1
ATOM 1285 O O . ARG A 1 167 ? 10.345 4.504 17.015 1.00 71.88 167 ARG A O 1
ATOM 1292 N N . PHE A 1 168 ? 9.083 3.122 15.781 1.00 80.69 168 PHE A N 1
ATOM 1293 C CA . PHE A 1 168 ? 8.688 4.138 14.805 1.00 80.69 168 PHE A CA 1
ATOM 1294 C C . PHE A 1 168 ? 7.871 5.286 15.428 1.00 80.69 168 PHE A C 1
ATOM 1296 O O . PHE A 1 168 ? 8.035 6.438 15.044 1.00 80.69 168 PHE A O 1
ATOM 1303 N N . GLY A 1 169 ? 7.069 5.004 16.460 1.00 80.31 169 GLY A N 1
ATOM 1304 C CA . GLY A 1 169 ? 6.319 6.040 17.177 1.00 80.31 169 GLY A CA 1
ATOM 1305 C C . GLY A 1 169 ? 7.197 7.103 17.847 1.00 80.31 169 GLY A C 1
ATOM 1306 O O . GLY A 1 169 ? 6.733 8.220 18.033 1.00 80.31 169 GLY A O 1
ATOM 1307 N N . ASP A 1 170 ? 8.455 6.796 18.180 1.00 83.00 170 ASP A N 1
ATOM 1308 C CA . ASP A 1 170 ? 9.373 7.787 18.757 1.00 83.00 170 ASP A CA 1
ATOM 1309 C C . ASP A 1 170 ? 9.952 8.718 17.685 1.00 83.00 170 ASP A C 1
ATOM 1311 O O . ASP A 1 170 ? 10.179 9.886 17.962 1.00 83.00 170 ASP A O 1
ATOM 1315 N N . PHE A 1 171 ? 10.102 8.237 16.445 1.00 85.62 171 PHE A N 1
ATOM 1316 C CA . PHE A 1 171 ? 10.419 9.097 15.303 1.00 85.62 171 PHE A CA 1
ATOM 1317 C C . PHE A 1 171 ? 9.287 10.086 15.018 1.00 85.62 171 PHE A C 1
ATOM 1319 O O . PHE A 1 171 ? 9.548 11.266 14.836 1.00 85.62 171 PHE A O 1
ATOM 1326 N N . LEU A 1 172 ? 8.026 9.639 15.033 1.00 87.38 172 LEU A N 1
ATOM 1327 C CA . LEU A 1 172 ? 6.896 10.539 14.778 1.00 87.38 172 LEU A CA 1
ATOM 1328 C C . LEU A 1 172 ? 6.787 11.670 15.809 1.00 87.38 172 LEU A C 1
ATOM 1330 O O . LEU A 1 172 ? 6.429 12.777 15.435 1.00 87.38 172 LEU A O 1
ATOM 1334 N N . LYS A 1 173 ? 7.150 11.426 17.074 1.00 87.31 173 LYS A N 1
ATOM 1335 C CA . LYS A 1 173 ? 7.129 12.446 18.141 1.00 87.31 173 LYS A CA 1
ATOM 1336 C C . LYS A 1 173 ? 8.142 13.574 17.954 1.00 87.31 173 LYS A C 1
ATOM 1338 O O . LYS A 1 173 ? 8.015 14.594 18.613 1.00 87.31 173 LYS A O 1
ATOM 1343 N N . GLU A 1 174 ? 9.146 13.399 17.097 1.00 89.81 174 GLU A N 1
ATOM 1344 C 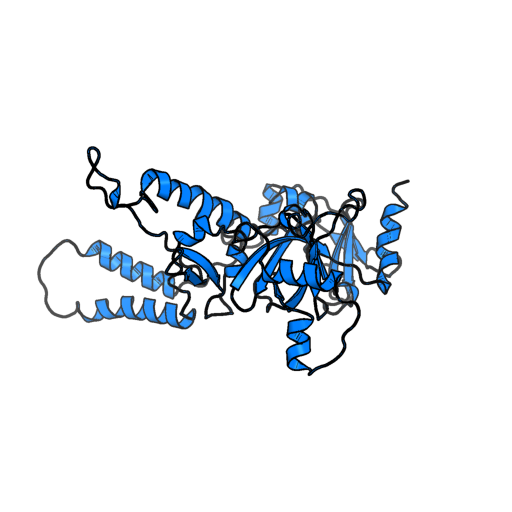CA . GLU A 1 174 ? 10.066 14.490 16.743 1.00 89.81 174 GLU A CA 1
ATOM 1345 C C . GLU A 1 174 ? 9.396 15.530 15.833 1.00 89.81 174 GLU A C 1
ATOM 1347 O O . GLU A 1 174 ? 9.925 16.625 15.673 1.00 89.81 174 GLU A O 1
ATOM 1352 N N . TYR A 1 175 ? 8.241 15.191 15.246 1.00 90.94 175 TYR A N 1
ATOM 1353 C CA . TYR A 1 175 ? 7.541 16.019 14.262 1.00 90.94 175 TYR A CA 1
ATOM 1354 C C . TYR A 1 175 ? 6.068 16.275 14.592 1.00 90.94 175 TYR A C 1
ATOM 1356 O O . TYR A 1 175 ? 5.498 17.226 14.072 1.00 90.94 175 TYR A O 1
ATOM 1364 N N . LEU A 1 176 ? 5.440 15.411 15.392 1.00 90.88 176 LEU A N 1
ATOM 1365 C CA . LEU A 1 176 ? 4.026 15.480 15.747 1.00 90.88 176 LEU A CA 1
ATOM 1366 C C . LEU A 1 176 ? 3.875 15.546 17.261 1.00 90.88 176 LEU A C 1
ATOM 1368 O O . LEU A 1 176 ? 4.323 14.644 17.979 1.00 90.88 176 LEU A O 1
ATOM 1372 N N . ASP A 1 177 ? 3.168 16.571 17.725 1.00 90.12 177 ASP A N 1
ATOM 1373 C CA . ASP A 1 177 ? 2.870 16.724 19.139 1.00 90.12 177 ASP A CA 1
ATOM 1374 C C . ASP A 1 177 ? 1.888 15.633 19.601 1.00 90.12 177 ASP A C 1
ATOM 1376 O O . ASP A 1 177 ? 0.800 15.468 19.034 1.00 90.12 177 ASP A O 1
ATOM 1380 N N . PRO A 1 178 ? 2.240 14.837 20.625 1.00 90.06 178 PRO A N 1
ATOM 1381 C CA . PRO A 1 178 ? 1.331 13.850 21.181 1.00 90.06 178 PRO A CA 1
ATOM 1382 C C . PRO A 1 178 ? 0.152 14.541 21.864 1.00 90.06 178 PRO A C 1
ATOM 1384 O O . PRO A 1 178 ? 0.336 15.270 22.835 1.00 90.06 178 PRO A O 1
ATOM 1387 N N . LEU A 1 179 ? -1.064 14.227 21.411 1.00 93.69 179 LEU A N 1
ATOM 1388 C CA . LEU A 1 179 ? -2.310 14.622 22.066 1.00 93.69 179 LEU A CA 1
ATOM 1389 C C . LEU A 1 179 ? -2.970 13.395 22.726 1.00 93.69 179 LEU A C 1
ATOM 1391 O O . LEU A 1 179 ? -3.605 12.587 22.040 1.00 93.69 179 LEU A O 1
ATOM 1395 N N . PRO A 1 180 ? -2.788 13.175 24.043 1.00 96.38 180 PRO A N 1
ATOM 1396 C CA . PRO A 1 180 ? -3.440 12.078 24.747 1.00 96.38 180 PRO A CA 1
ATOM 1397 C C . PRO A 1 180 ? -4.962 12.222 24.758 1.00 96.38 180 PRO A C 1
ATOM 1399 O O . PRO A 1 180 ? -5.482 13.332 24.808 1.00 96.38 180 PRO A O 1
ATOM 1402 N N . GLY A 1 181 ? -5.673 11.098 24.746 1.00 97.12 181 GLY A N 1
ATOM 1403 C CA . GLY A 1 181 ? -7.134 11.065 24.678 1.00 97.12 181 GLY A CA 1
ATOM 1404 C C . GLY A 1 181 ? -7.698 9.715 25.123 1.00 97.12 181 GLY A C 1
ATOM 1405 O O . GLY A 1 181 ? -6.927 8.769 25.340 1.00 97.12 181 GLY A O 1
ATOM 1406 N N . PRO A 1 182 ? -9.016 9.609 25.350 1.00 97.44 182 PRO A N 1
ATOM 1407 C CA . PRO A 1 182 ? -9.624 8.399 25.886 1.00 97.44 182 PRO A CA 1
ATOM 1408 C C . PRO A 1 182 ? -9.558 7.225 24.901 1.00 97.44 182 PRO A C 1
ATOM 1410 O O . PRO A 1 182 ? -9.591 7.377 23.681 1.00 97.44 182 PRO A O 1
ATOM 1413 N N . VAL A 1 183 ? -9.508 6.015 25.453 1.00 97.62 183 VAL A N 1
ATOM 1414 C CA . VAL A 1 183 ? -9.686 4.762 24.714 1.00 97.62 183 VAL A CA 1
ATOM 1415 C C . VAL A 1 183 ? -11.053 4.198 25.064 1.00 97.62 183 VAL A C 1
ATOM 1417 O O . VAL A 1 183 ? -11.300 3.891 26.232 1.00 97.62 183 VAL A O 1
ATOM 1420 N N . ARG A 1 184 ? -11.926 4.041 24.068 1.00 96.44 184 ARG A N 1
ATOM 1421 C CA . ARG A 1 184 ? -13.295 3.542 24.241 1.00 96.44 184 ARG A CA 1
ATOM 1422 C C . ARG A 1 184 ? -13.503 2.201 23.556 1.00 96.44 184 ARG A C 1
ATOM 1424 O O . ARG A 1 184 ? -12.983 1.960 22.467 1.00 96.44 184 ARG A O 1
ATOM 1431 N N . VAL A 1 185 ? -14.301 1.343 24.179 1.00 94.38 185 VAL A N 1
ATOM 1432 C CA . VAL A 1 185 ? -14.747 0.087 23.569 1.00 94.38 185 VAL A CA 1
ATOM 1433 C C . VAL A 1 185 ? -15.942 0.356 22.661 1.00 94.38 185 VAL A C 1
ATOM 1435 O O . VAL A 1 185 ? -16.915 0.987 23.076 1.00 94.38 185 VAL A O 1
ATOM 1438 N N . ASN A 1 186 ? -15.884 -0.133 21.424 1.00 90.56 186 ASN A N 1
ATOM 1439 C CA . ASN A 1 186 ? -17.037 -0.130 20.532 1.00 90.56 186 ASN A CA 1
ATOM 1440 C C . ASN A 1 186 ? -18.096 -1.130 21.053 1.00 90.56 186 ASN A C 1
ATOM 1442 O O . ASN A 1 186 ? -17.774 -2.295 21.286 1.00 90.56 186 ASN A O 1
ATOM 1446 N N . GLY A 1 187 ? -19.340 -0.670 21.246 1.00 78.38 187 GLY A N 1
ATOM 1447 C CA . GLY A 1 187 ? -20.482 -1.534 21.583 1.00 78.38 187 GLY A CA 1
ATOM 1448 C C . GLY A 1 187 ? -20.737 -1.831 23.073 1.00 78.38 187 GLY A C 1
ATOM 1449 O O . GLY A 1 187 ? -21.394 -2.820 23.371 1.00 78.38 187 GLY A O 1
ATOM 1450 N N . LEU A 1 188 ? -20.251 -1.008 24.013 1.00 73.19 188 LEU A N 1
ATOM 1451 C CA . LEU A 1 188 ? -20.524 -1.119 25.465 1.00 73.19 188 LEU A CA 1
ATOM 1452 C C . LEU A 1 188 ? -20.751 0.266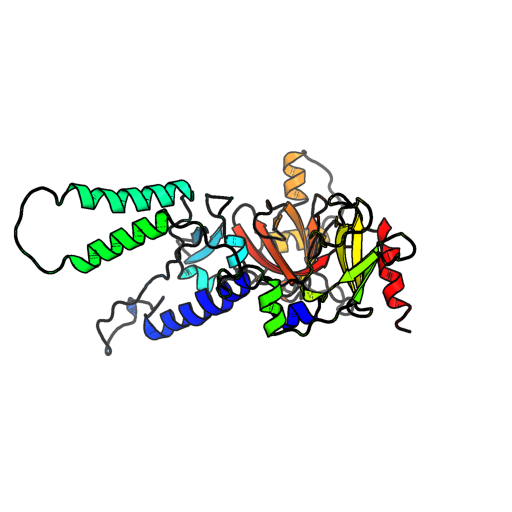 26.104 1.00 73.19 188 LEU A C 1
ATOM 1454 O O . LEU A 1 188 ? -19.938 0.703 26.917 1.00 73.19 188 LEU A O 1
ATOM 1458 N N . ASP A 1 189 ? -21.760 1.014 25.651 1.00 77.19 189 ASP A N 1
ATOM 1459 C CA . ASP A 1 189 ? -22.031 2.412 26.064 1.00 77.19 189 ASP A CA 1
ATOM 1460 C C . ASP A 1 189 ? -20.809 3.351 25.950 1.00 77.19 189 ASP A C 1
ATOM 1462 O O . ASP A 1 189 ? -20.681 4.365 26.636 1.00 77.19 189 ASP A O 1
ATOM 1466 N N . GLY A 1 190 ? -19.855 2.989 25.086 1.00 79.12 190 GLY A N 1
ATOM 1467 C CA . GLY A 1 190 ? -18.594 3.704 24.934 1.00 79.12 190 GLY A CA 1
ATOM 1468 C C . GLY A 1 190 ? -17.694 3.653 26.172 1.00 79.12 190 GLY A C 1
ATOM 1469 O O . GLY A 1 190 ? -16.982 4.633 26.413 1.00 79.12 190 GLY A O 1
ATOM 1470 N N . LEU A 1 191 ? -17.710 2.549 26.939 1.00 92.50 191 LEU A N 1
ATOM 1471 C CA . LEU A 1 191 ? -16.870 2.334 28.124 1.00 92.50 191 LEU A CA 1
ATOM 1472 C C . LEU A 1 191 ? -15.426 2.784 27.874 1.00 92.50 191 LEU A C 1
ATOM 1474 O O . LEU A 1 191 ? -14.740 2.266 26.987 1.00 92.50 191 LEU A O 1
ATOM 1478 N N . VAL A 1 192 ? -14.962 3.726 28.696 1.00 96.12 192 VAL A N 1
ATOM 1479 C CA . VAL A 1 192 ? -13.574 4.192 28.689 1.00 96.12 192 VAL A CA 1
ATOM 1480 C C . VAL A 1 192 ? -12.714 3.186 29.447 1.00 96.12 192 VAL A C 1
ATOM 1482 O O . VAL A 1 192 ? -12.962 2.900 30.616 1.00 96.12 192 VAL A O 1
ATOM 1485 N N . ILE A 1 193 ? -11.688 2.657 28.785 1.00 95.69 193 ILE A N 1
ATOM 1486 C CA . ILE A 1 193 ? -10.812 1.607 29.328 1.00 95.69 193 ILE A CA 1
ATOM 1487 C C . ILE A 1 193 ? -9.351 2.043 29.482 1.00 95.69 193 ILE A C 1
ATOM 1489 O O . ILE A 1 193 ? -8.513 1.253 29.915 1.00 95.69 193 ILE A O 1
ATOM 1493 N N . GLY A 1 194 ? -9.029 3.287 29.127 1.00 95.62 194 GLY A N 1
ATOM 1494 C CA . GLY A 1 194 ? -7.691 3.845 29.278 1.00 95.62 194 GLY A CA 1
ATOM 1495 C C . GLY A 1 194 ? -7.500 5.149 28.512 1.00 95.62 194 GLY A C 1
ATOM 1496 O O . GLY A 1 194 ? -8.464 5.761 28.054 1.00 95.62 194 GLY A O 1
ATOM 1497 N N . THR A 1 195 ? -6.233 5.530 28.344 1.00 97.06 195 THR A N 1
ATOM 1498 C CA . THR A 1 195 ? -5.810 6.751 27.647 1.00 97.06 195 THR A CA 1
ATOM 1499 C C . THR A 1 195 ? -4.709 6.410 26.647 1.00 97.06 195 THR A C 1
ATOM 1501 O O . THR A 1 195 ? -3.733 5.739 26.992 1.00 97.06 195 THR A O 1
ATOM 1504 N N . HIS A 1 196 ? -4.841 6.864 25.403 1.00 96.06 196 HIS A N 1
ATOM 1505 C CA . HIS A 1 196 ? -3.797 6.734 24.393 1.00 96.06 196 HIS A CA 1
ATOM 1506 C C . HIS A 1 196 ? -2.788 7.882 24.485 1.00 96.06 196 HIS A C 1
ATOM 1508 O O . HIS A 1 196 ? -3.080 8.945 25.016 1.00 96.06 196 HIS A O 1
ATOM 1514 N N . LYS A 1 197 ? -1.598 7.703 23.904 1.00 93.50 197 LYS A N 1
ATOM 1515 C CA . LYS A 1 197 ? -0.522 8.717 23.889 1.00 93.50 197 LYS A CA 1
ATOM 1516 C C . LYS A 1 197 ? -0.518 9.622 22.647 1.00 93.50 197 LYS A C 1
ATOM 1518 O O . LYS A 1 197 ? 0.424 10.380 22.461 1.00 93.50 197 LYS A O 1
ATOM 1523 N N . GLY A 1 198 ? -1.515 9.482 21.780 1.00 94.19 198 GLY A N 1
ATOM 1524 C CA . GLY A 1 198 ? -1.668 10.227 20.527 1.00 94.19 198 GLY A CA 1
ATOM 1525 C C . GLY A 1 198 ? -2.135 9.298 19.413 1.00 94.19 198 GLY A C 1
ATOM 1526 O O . GLY A 1 198 ? -1.581 8.207 19.265 1.00 94.19 198 GLY A O 1
ATOM 1527 N N . LEU A 1 199 ? -3.155 9.705 18.656 1.00 95.06 199 LEU A N 1
ATOM 1528 C CA . LEU A 1 199 ? -3.812 8.844 17.662 1.00 95.06 199 LEU A CA 1
ATOM 1529 C C . LEU A 1 199 ? -2.870 8.394 16.534 1.00 95.06 199 LEU A C 1
ATOM 1531 O O . LEU A 1 199 ? -2.983 7.262 16.075 1.00 95.06 199 LEU A O 1
ATOM 1535 N N . PHE A 1 200 ? -1.866 9.204 16.176 1.00 93.25 200 PHE A N 1
ATOM 1536 C CA . PHE A 1 200 ? -0.868 8.874 15.146 1.00 93.25 200 PHE A CA 1
ATOM 1537 C C . PHE A 1 200 ? -0.014 7.627 15.450 1.00 93.25 200 PHE A C 1
ATOM 1539 O O . PHE A 1 200 ? 0.711 7.148 14.582 1.00 93.25 200 PHE A O 1
ATOM 1546 N N . GLN A 1 201 ? -0.061 7.097 16.677 1.00 92.38 201 GLN A N 1
ATOM 1547 C CA . GLN A 1 201 ? 0.671 5.886 17.072 1.00 92.38 201 GLN A CA 1
ATOM 1548 C C . GLN A 1 201 ? -0.103 4.589 16.792 1.00 92.38 201 GLN A C 1
ATOM 1550 O O . GLN A 1 201 ? 0.422 3.505 17.063 1.00 92.38 201 GLN A O 1
ATOM 1555 N N . TYR A 1 202 ? -1.336 4.689 16.290 1.00 94.25 202 TYR A N 1
ATOM 1556 C CA . TYR A 1 202 ? -2.253 3.566 16.146 1.00 94.25 202 TYR A CA 1
ATOM 1557 C C . TYR A 1 202 ? -2.709 3.403 14.701 1.00 94.25 202 TYR A C 1
ATOM 1559 O O . TYR A 1 202 ? -3.090 4.359 14.032 1.00 94.25 202 TYR A O 1
ATOM 1567 N N . THR A 1 203 ? -2.739 2.153 14.253 1.00 95.25 203 THR A N 1
ATOM 1568 C CA . THR A 1 203 ? -3.300 1.756 12.961 1.00 95.25 203 THR A CA 1
ATOM 1569 C C . THR A 1 203 ? -4.427 0.754 13.180 1.00 95.25 203 THR A C 1
ATOM 1571 O O . THR A 1 203 ? -4.343 -0.111 14.053 1.00 95.25 203 THR A O 1
ATOM 1574 N N . VAL A 1 204 ? -5.480 0.834 12.366 1.00 96.12 204 VAL A N 1
ATOM 1575 C CA . VAL A 1 204 ? -6.594 -0.126 12.382 1.00 96.12 204 VAL A CA 1
ATOM 1576 C C . VAL A 1 204 ? -6.080 -1.571 12.331 1.00 96.12 204 VAL A C 1
ATOM 1578 O O . VAL A 1 204 ? -5.203 -1.920 11.540 1.00 96.12 204 VAL A O 1
ATOM 1581 N N . GLY A 1 205 ? -6.628 -2.430 13.190 1.00 95.62 205 GLY A N 1
ATOM 1582 C CA . GLY A 1 205 ? -6.281 -3.846 13.302 1.00 95.62 205 GLY A CA 1
ATOM 1583 C C . GLY A 1 205 ? -5.010 -4.161 14.086 1.00 95.62 205 GLY A C 1
ATOM 1584 O O . GLY A 1 205 ? -4.717 -5.350 14.270 1.00 95.62 205 GLY A O 1
ATOM 1585 N N . GLN A 1 206 ? -4.272 -3.145 14.543 1.00 94.94 206 GLN A N 1
ATOM 1586 C CA . GLN A 1 206 ? -3.128 -3.291 15.440 1.00 94.94 206 GLN A CA 1
ATOM 1587 C C . GLN A 1 206 ? -3.602 -3.640 16.857 1.00 94.94 206 GLN A C 1
ATOM 1589 O O . GLN A 1 206 ? -4.646 -3.170 17.309 1.00 94.94 206 GLN A O 1
ATOM 1594 N N . ALA A 1 207 ? -2.821 -4.434 17.592 1.00 94.62 207 ALA A N 1
ATOM 1595 C CA . ALA A 1 207 ? -3.008 -4.552 19.036 1.00 94.62 207 ALA A CA 1
ATOM 1596 C C . ALA A 1 207 ? -2.797 -3.174 19.684 1.00 94.62 207 ALA A C 1
ATOM 1598 O O . ALA A 1 207 ? -1.756 -2.551 19.476 1.00 94.62 207 ALA A O 1
ATOM 1599 N N . SER A 1 208 ? -3.763 -2.699 20.469 1.00 92.94 208 SER A N 1
ATOM 1600 C CA . SER A 1 208 ? -3.704 -1.347 21.037 1.00 92.94 208 SER A CA 1
ATOM 1601 C C . SER A 1 208 ? -2.633 -1.209 22.125 1.00 92.94 208 SER A C 1
ATOM 1603 O O . SER A 1 208 ? -2.207 -0.104 22.440 1.00 92.94 208 SER A O 1
ATOM 1605 N N . GLY A 1 209 ? -2.206 -2.319 22.736 1.00 91.88 209 GLY A N 1
ATOM 1606 C CA . GLY A 1 209 ? -1.319 -2.300 23.904 1.00 91.88 209 GLY A CA 1
ATOM 1607 C C . GLY A 1 209 ? -1.989 -1.774 25.179 1.00 91.88 209 GLY A C 1
ATOM 1608 O O . GLY A 1 209 ? -1.326 -1.661 26.207 1.00 91.88 209 GLY A O 1
ATOM 1609 N N . ILE A 1 210 ? -3.290 -1.473 25.129 1.00 91.81 210 ILE A N 1
ATOM 1610 C CA . ILE A 1 210 ? -4.091 -1.080 26.287 1.00 91.81 210 ILE A CA 1
ATOM 1611 C C . ILE A 1 210 ? -4.457 -2.340 27.061 1.00 91.81 210 ILE A C 1
ATOM 1613 O O . ILE A 1 210 ? -4.985 -3.296 26.492 1.00 91.81 210 ILE A O 1
ATOM 1617 N N . ILE A 1 211 ? -4.165 -2.340 28.360 1.00 87.38 211 ILE A N 1
ATOM 1618 C CA . ILE A 1 211 ? -4.475 -3.448 29.261 1.00 87.38 211 ILE A CA 1
ATOM 1619 C C . ILE A 1 211 ? -5.687 -3.037 30.088 1.00 87.38 211 ILE A C 1
ATOM 1621 O O . ILE A 1 211 ? -5.599 -2.162 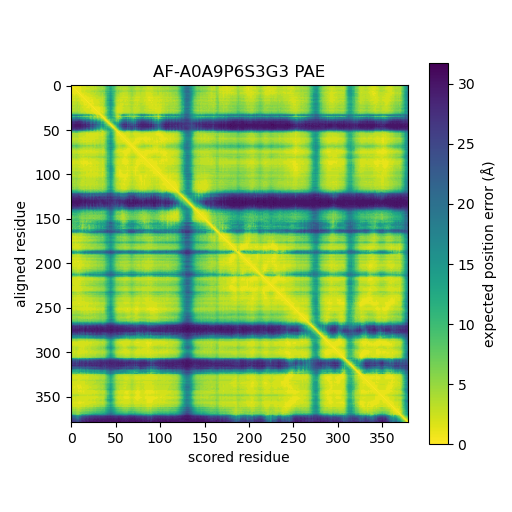30.944 1.00 87.38 211 ILE A O 1
ATOM 1625 N N . HIS A 1 212 ? -6.818 -3.681 29.826 1.00 87.25 212 HIS A N 1
ATOM 1626 C CA . HIS A 1 212 ? -8.025 -3.559 30.631 1.00 87.25 212 HIS A CA 1
ATOM 1627 C C . HIS A 1 212 ? -8.663 -4.941 30.733 1.00 87.25 212 HIS A C 1
ATOM 1629 O O . HIS A 1 212 ? -9.016 -5.530 29.706 1.00 87.25 212 HIS A O 1
ATOM 1635 N N . LYS A 1 213 ? -8.782 -5.453 31.966 1.00 87.19 213 LYS A N 1
ATOM 1636 C CA . LYS A 1 213 ? -9.099 -6.864 32.257 1.00 87.19 213 LYS A CA 1
ATOM 1637 C C . LYS A 1 213 ? -8.100 -7.815 31.565 1.00 87.19 213 LYS A C 1
ATOM 1639 O O . LYS A 1 213 ? -6.959 -7.436 31.310 1.00 87.19 213 LYS A O 1
ATOM 1644 N N . HIS A 1 214 ? -8.512 -9.050 31.279 1.00 83.00 214 HIS A N 1
ATOM 1645 C CA . HIS A 1 214 ? -7.692 -10.070 30.610 1.00 83.00 214 HIS A CA 1
ATOM 1646 C C . HIS A 1 214 ? -7.841 -10.062 29.073 1.00 83.00 214 HIS A C 1
ATOM 1648 O O . HIS A 1 214 ? -7.464 -11.026 28.408 1.00 83.00 214 HIS A O 1
ATOM 1654 N N . ASN A 1 215 ? -8.380 -8.979 28.505 1.00 85.25 215 ASN A N 1
ATOM 1655 C CA . ASN A 1 215 ? -8.732 -8.890 27.088 1.00 85.25 215 ASN A CA 1
ATOM 1656 C C . ASN A 1 215 ? -7.558 -8.395 26.233 1.00 85.25 215 ASN A C 1
ATOM 1658 O O . ASN A 1 215 ? -6.708 -7.622 26.685 1.00 85.25 215 ASN A O 1
ATOM 1662 N N . LYS A 1 216 ? -7.539 -8.803 24.959 1.00 91.12 216 LYS A N 1
ATOM 1663 C CA . LYS A 1 216 ? -6.602 -8.284 23.952 1.00 91.12 216 LYS A CA 1
ATOM 1664 C C . LYS A 1 216 ? -7.331 -7.290 23.062 1.00 91.12 216 LYS A C 1
ATOM 1666 O O . LYS A 1 216 ? -7.996 -7.676 22.107 1.00 91.12 216 LYS A O 1
ATOM 1671 N N . TRP A 1 217 ? -7.160 -6.009 23.359 1.00 95.56 217 TRP A N 1
ATOM 1672 C CA . TRP A 1 217 ? -7.813 -4.933 22.626 1.00 95.56 217 TRP A CA 1
ATOM 1673 C C . TRP A 1 217 ? -7.126 -4.654 21.286 1.00 95.56 217 TRP A C 1
ATOM 1675 O O . TRP A 1 217 ? -5.900 -4.528 21.198 1.00 95.56 217 TRP A O 1
ATOM 1685 N N . VAL A 1 218 ? -7.931 -4.541 20.236 1.00 97.31 218 VAL A N 1
ATOM 1686 C CA . VAL A 1 218 ? -7.496 -4.269 18.865 1.00 97.31 218 VAL A CA 1
ATOM 1687 C C . VAL A 1 218 ? -8.102 -2.952 18.405 1.00 97.31 218 VAL A C 1
ATOM 1689 O O . VAL A 1 218 ? -9.278 -2.687 18.638 1.00 97.31 218 VAL A O 1
ATOM 1692 N N . VAL A 1 219 ? -7.295 -2.116 17.758 1.00 97.56 219 VAL A N 1
ATOM 1693 C CA . VAL A 1 219 ? -7.732 -0.823 17.224 1.00 97.56 219 VAL A CA 1
ATOM 1694 C C . VAL A 1 219 ? -8.781 -1.048 16.139 1.00 97.56 219 VAL A C 1
ATOM 1696 O O . VAL A 1 219 ? -8.495 -1.695 15.133 1.00 97.56 219 VAL A O 1
ATOM 1699 N N . LEU A 1 220 ? -9.978 -0.498 16.330 1.00 96.00 220 LEU A N 1
ATOM 1700 C CA . LEU A 1 220 ? -11.030 -0.495 15.318 1.00 96.00 220 LEU A CA 1
ATOM 1701 C C . LEU A 1 220 ? -10.925 0.751 14.438 1.00 96.00 220 LEU A C 1
ATOM 1703 O O . LEU A 1 220 ? -10.947 0.635 13.218 1.00 96.00 220 LEU A O 1
ATOM 1707 N N . ARG A 1 221 ? -10.808 1.932 15.052 1.00 94.19 221 ARG A N 1
ATOM 1708 C CA . ARG A 1 221 ? -10.664 3.217 14.354 1.00 94.19 221 ARG A CA 1
ATOM 1709 C C . ARG A 1 221 ? -10.153 4.308 15.291 1.00 94.19 221 ARG A C 1
ATOM 1711 O O . ARG A 1 221 ? -10.169 4.155 16.512 1.00 94.19 221 ARG A O 1
ATOM 1718 N N . THR A 1 222 ? -9.722 5.408 14.700 1.00 94.06 222 THR A N 1
ATOM 1719 C CA . THR A 1 222 ? -9.418 6.664 15.381 1.00 94.06 222 THR A CA 1
ATOM 1720 C C . THR A 1 222 ? -10.554 7.647 15.106 1.00 94.06 222 THR A C 1
ATOM 1722 O O . THR A 1 222 ? -11.103 7.671 14.006 1.00 94.06 222 THR A O 1
ATOM 1725 N N . ASP A 1 223 ? -10.934 8.425 16.113 1.00 93.44 223 ASP A N 1
ATOM 1726 C CA . ASP A 1 223 ? -11.867 9.540 15.980 1.00 93.44 223 ASP A CA 1
ATOM 1727 C C . ASP A 1 223 ? -11.113 10.825 16.319 1.00 93.44 223 ASP A C 1
ATOM 1729 O O . ASP A 1 223 ? -10.748 11.056 17.472 1.00 93.44 223 ASP A O 1
ATOM 1733 N N . LEU A 1 224 ? -10.822 11.625 15.295 1.00 92.19 224 LEU A N 1
ATOM 1734 C CA . LEU A 1 224 ? -10.073 12.870 15.451 1.00 92.19 224 LEU A CA 1
ATOM 1735 C C . LEU A 1 224 ? -10.908 13.964 16.114 1.00 92.19 224 LEU A C 1
ATOM 1737 O O . LEU A 1 224 ? -10.356 14.742 16.885 1.00 92.19 224 LEU A O 1
ATOM 1741 N N . THR A 1 225 ? -12.216 14.004 15.848 1.00 92.31 225 THR A N 1
ATOM 1742 C CA . THR A 1 225 ? -13.122 15.035 16.370 1.00 92.31 225 THR A CA 1
ATOM 1743 C C . THR A 1 225 ? -13.199 14.954 17.889 1.00 92.31 225 THR A C 1
ATOM 1745 O O . THR A 1 225 ? -13.040 15.957 18.578 1.00 92.31 225 THR A O 1
ATOM 1748 N N . SER A 1 226 ? -13.380 13.743 18.421 1.00 93.56 226 SER A N 1
ATOM 1749 C CA . SER A 1 226 ? -13.428 13.499 19.866 1.00 93.56 226 SER A CA 1
ATOM 1750 C C . SER A 1 226 ? -12.080 13.096 20.473 1.00 93.56 226 SER A C 1
ATOM 1752 O O . SER A 1 226 ? -12.033 12.710 21.644 1.00 93.56 226 SER A O 1
ATOM 1754 N N . ASN A 1 227 ? -10.994 13.130 19.688 1.00 96.50 227 ASN A N 1
ATOM 1755 C CA . ASN A 1 227 ? -9.660 12.646 20.057 1.00 96.50 227 ASN A CA 1
ATOM 1756 C C . ASN A 1 227 ? -9.704 11.297 20.808 1.00 96.50 227 ASN A C 1
ATOM 1758 O O . ASN A 1 227 ? -9.162 11.152 21.902 1.00 96.50 227 ASN A O 1
ATOM 1762 N N . THR A 1 228 ? -10.428 10.326 20.249 1.00 96.06 228 THR A N 1
ATOM 1763 C CA . THR A 1 228 ? -10.724 9.045 20.897 1.00 96.06 228 THR A CA 1
ATOM 1764 C C . THR A 1 228 ? -10.171 7.880 20.082 1.00 96.06 228 THR A C 1
ATOM 1766 O O . THR A 1 228 ? -10.376 7.778 18.871 1.00 96.06 228 THR A O 1
ATOM 1769 N N . LEU A 1 229 ? -9.511 6.937 20.757 1.00 97.38 229 LEU A N 1
ATOM 1770 C CA . LEU A 1 229 ? -9.153 5.647 20.167 1.00 97.38 229 LEU A CA 1
ATOM 1771 C C . LEU A 1 229 ? -10.281 4.647 20.416 1.00 97.38 229 LEU A C 1
ATOM 1773 O O . LEU A 1 229 ? -10.577 4.315 21.563 1.00 97.38 229 LEU A O 1
ATOM 1777 N N . ILE A 1 230 ? -10.878 4.125 19.350 1.00 96.12 230 ILE A N 1
ATOM 1778 C CA . ILE A 1 230 ? -11.961 3.147 19.446 1.00 96.12 230 ILE A CA 1
ATOM 1779 C C . ILE A 1 230 ? -11.384 1.750 19.224 1.00 96.12 230 ILE A C 1
ATOM 1781 O O . ILE A 1 230 ? -10.703 1.492 18.227 1.00 96.12 230 ILE A O 1
ATOM 1785 N N . VAL A 1 231 ? -11.661 0.837 20.153 1.00 97.12 231 VAL A N 1
ATOM 1786 C CA . VAL A 1 231 ? -11.138 -0.534 20.139 1.00 97.12 231 VAL A CA 1
ATOM 1787 C C . VAL A 1 231 ? -12.242 -1.581 20.225 1.00 97.12 231 VAL A C 1
ATOM 1789 O O . VAL A 1 231 ? -13.357 -1.312 20.668 1.00 97.12 231 VAL A O 1
ATOM 1792 N N . VAL A 1 232 ? -11.899 -2.799 19.824 1.00 95.44 232 VAL A N 1
ATOM 1793 C CA . VAL A 1 232 ? -12.725 -4.004 19.935 1.00 95.44 232 VAL A CA 1
ATOM 1794 C C . VAL A 1 232 ? -11.942 -5.123 20.607 1.00 95.44 232 VAL A C 1
ATOM 1796 O O . VAL A 1 232 ? -10.708 -5.093 20.645 1.00 95.44 232 VAL A O 1
ATOM 1799 N N . ASP A 1 233 ? -12.653 -6.106 21.153 1.00 93.56 233 ASP A N 1
ATOM 1800 C CA . ASP A 1 233 ? -12.025 -7.265 21.780 1.00 93.56 233 ASP A CA 1
ATOM 1801 C C . ASP A 1 233 ? -11.621 -8.313 20.737 1.00 93.56 233 ASP A C 1
ATOM 1803 O O . ASP A 1 233 ? -12.447 -8.771 19.945 1.00 93.56 233 ASP A O 1
ATOM 1807 N N . GLY A 1 234 ? -10.349 -8.705 20.761 1.00 93.12 234 GLY A N 1
ATOM 1808 C CA . GLY A 1 234 ? -9.811 -9.785 19.948 1.00 93.12 234 GLY A CA 1
ATOM 1809 C C . GLY A 1 234 ? -9.550 -9.426 18.482 1.00 93.12 234 GLY A C 1
ATOM 1810 O O . GLY A 1 234 ? -10.069 -8.473 17.904 1.00 93.12 234 GLY A O 1
ATOM 1811 N N . THR A 1 235 ? -8.704 -10.230 17.835 1.00 93.88 235 THR A N 1
ATOM 1812 C CA . THR A 1 235 ? -8.324 -10.035 16.425 1.00 93.88 235 THR A CA 1
ATOM 1813 C C . THR A 1 235 ? -9.369 -10.525 15.433 1.00 93.88 235 THR A C 1
ATOM 1815 O O . THR A 1 235 ? -9.267 -10.163 14.262 1.00 93.88 235 THR A O 1
ATOM 1818 N N . GLN A 1 236 ? -10.319 -11.342 15.894 1.00 94.69 236 GLN A N 1
ATOM 1819 C CA . GLN A 1 236 ? -11.403 -11.932 15.103 1.00 94.69 236 GLN A CA 1
ATOM 1820 C C . GLN A 1 236 ? -12.732 -11.194 15.288 1.00 94.69 236 GLN A C 1
ATOM 1822 O O . GLN A 1 236 ? -13.774 -11.717 14.926 1.00 94.69 236 GLN A O 1
ATOM 1827 N N . ASN A 1 237 ? -12.718 -9.995 15.875 1.00 95.00 237 ASN A N 1
ATOM 1828 C CA . ASN A 1 237 ? -13.937 -9.213 16.001 1.00 95.00 237 ASN A CA 1
ATOM 1829 C C . ASN A 1 237 ? -14.491 -8.854 14.615 1.00 95.00 237 ASN A C 1
ATOM 1831 O O . ASN A 1 237 ? -13.779 -8.251 13.809 1.00 95.00 237 ASN A O 1
ATOM 1835 N N . ASP A 1 238 ? -15.762 -9.161 14.377 1.00 95.06 238 ASP A N 1
ATOM 1836 C CA . ASP A 1 238 ? -16.435 -8.978 13.087 1.00 95.06 238 ASP A CA 1
ATOM 1837 C C . ASP A 1 238 ? -16.400 -7.538 12.555 1.00 95.06 238 ASP A C 1
ATOM 1839 O O . ASP A 1 238 ? -16.385 -7.334 11.339 1.00 95.06 238 ASP A O 1
ATOM 1843 N N . ARG A 1 239 ? -16.309 -6.531 13.437 1.00 94.62 239 ARG A N 1
ATOM 1844 C CA . ARG A 1 239 ? -16.199 -5.109 13.051 1.00 94.62 239 ARG A CA 1
ATOM 1845 C C . ARG A 1 239 ? -14.869 -4.755 12.399 1.00 94.62 239 ARG A C 1
ATOM 1847 O O . ARG A 1 239 ? -14.760 -3.721 11.750 1.00 94.62 239 ARG A O 1
ATOM 1854 N N . LEU A 1 240 ? -13.848 -5.599 12.550 1.00 96.31 240 LEU A N 1
ATOM 1855 C CA . LEU A 1 240 ? -12.586 -5.429 11.836 1.00 96.31 240 LEU A CA 1
ATOM 1856 C C . LEU A 1 240 ? -12.704 -5.837 10.367 1.00 96.31 240 LEU A C 1
ATOM 1858 O O . LEU A 1 240 ? -11.777 -5.565 9.615 1.00 96.31 240 LEU A O 1
ATOM 1862 N N . PHE A 1 241 ? -13.776 -6.506 9.948 1.00 97.50 241 PHE A N 1
ATOM 1863 C CA . PHE A 1 241 ? -13.902 -7.076 8.613 1.00 97.50 241 PHE A CA 1
ATOM 1864 C C . PHE A 1 241 ? -14.823 -6.234 7.734 1.00 97.50 241 PHE A C 1
ATOM 1866 O O . PHE A 1 241 ? -15.939 -5.890 8.116 1.00 97.50 241 PHE A O 1
ATOM 1873 N N . SER A 1 242 ? -14.350 -5.920 6.531 1.00 97.25 242 SER A N 1
ATOM 1874 C CA . SER A 1 242 ? -15.044 -5.066 5.574 1.00 97.25 242 SER A CA 1
ATOM 1875 C C . SER A 1 242 ? -15.153 -5.751 4.207 1.00 97.25 242 SER A C 1
ATOM 1877 O O . SER A 1 242 ? -14.199 -6.403 3.779 1.00 97.25 242 SER A O 1
ATOM 1879 N N . PRO A 1 243 ? -16.281 -5.607 3.489 1.00 97.38 243 PRO A N 1
ATOM 1880 C CA . PRO A 1 243 ? -16.456 -6.199 2.162 1.00 97.38 243 PRO A CA 1
ATOM 1881 C C . PRO A 1 243 ? -15.665 -5.476 1.063 1.00 97.38 243 PRO A C 1
ATOM 1883 O O . PRO A 1 243 ? -15.633 -5.932 -0.077 1.00 97.38 243 PRO A O 1
ATOM 1886 N N . GLY A 1 244 ? -15.062 -4.323 1.350 1.00 97.94 244 GLY A N 1
ATOM 1887 C CA . GLY A 1 244 ? -14.456 -3.499 0.315 1.00 97.94 244 GLY A CA 1
ATOM 1888 C C . GLY A 1 244 ? -13.950 -2.165 0.820 1.00 97.94 244 GLY A C 1
ATOM 1889 O O . GLY A 1 244 ? -13.905 -1.908 2.017 1.00 97.94 244 GLY A O 1
ATOM 1890 N N . LEU A 1 245 ? -13.574 -1.287 -0.096 1.00 98.12 245 LEU A N 1
ATOM 1891 C CA . LEU A 1 245 ? -13.064 0.034 0.237 1.00 98.12 245 LEU A CA 1
ATOM 1892 C C . LEU A 1 245 ? -13.360 1.058 -0.850 1.00 98.12 245 LEU A C 1
ATOM 1894 O O . LEU A 1 245 ? -13.715 0.704 -1.975 1.00 98.12 245 LEU A O 1
ATOM 1898 N N . ILE A 1 246 ? -13.194 2.326 -0.493 1.00 97.25 246 ILE A N 1
ATOM 1899 C CA . ILE A 1 246 ? -13.086 3.434 -1.433 1.00 97.25 246 ILE A CA 1
ATOM 1900 C C . ILE A 1 246 ? -11.614 3.808 -1.550 1.00 97.25 246 ILE A C 1
ATOM 1902 O O . ILE A 1 246 ? -10.938 4.013 -0.539 1.00 97.25 246 ILE A O 1
ATOM 1906 N N . ALA A 1 247 ? -11.128 3.888 -2.782 1.00 96.62 247 ALA A N 1
ATOM 1907 C CA . ALA A 1 247 ? -9.773 4.295 -3.112 1.00 96.62 247 ALA A CA 1
ATOM 1908 C C . ALA A 1 247 ? -9.776 5.617 -3.883 1.00 96.62 247 ALA A C 1
ATOM 1910 O O . ALA A 1 247 ? -10.655 5.847 -4.718 1.00 96.62 247 ALA A O 1
ATOM 1911 N N . GLU A 1 248 ? -8.781 6.450 -3.604 1.00 93.62 248 GLU A N 1
ATOM 1912 C CA . GLU A 1 248 ? -8.534 7.759 -4.212 1.00 93.62 248 GLU A CA 1
ATOM 1913 C C . GLU A 1 248 ? -7.082 7.856 -4.704 1.00 93.62 248 GLU A C 1
ATOM 1915 O O . GLU A 1 248 ? -6.279 6.958 -4.445 1.00 93.62 248 GLU A O 1
ATOM 1920 N N . ASP A 1 249 ? -6.742 8.930 -5.421 1.00 92.62 249 ASP A N 1
ATOM 1921 C CA . ASP A 1 249 ? -5.384 9.187 -5.926 1.00 92.62 249 ASP A CA 1
ATOM 1922 C C . ASP A 1 249 ? -4.809 8.021 -6.753 1.00 92.62 249 ASP A C 1
ATOM 1924 O O . ASP A 1 249 ? -3.701 7.531 -6.516 1.00 92.62 249 ASP A O 1
ATOM 1928 N N . TRP A 1 250 ? -5.593 7.549 -7.725 1.00 93.00 250 TRP A N 1
ATOM 1929 C CA . TRP A 1 250 ? -5.220 6.423 -8.575 1.00 93.00 250 TRP A CA 1
ATOM 1930 C C . TRP A 1 250 ? -4.019 6.725 -9.464 1.00 93.00 250 TRP A C 1
ATOM 1932 O O . TRP A 1 250 ? -3.979 7.722 -10.185 1.00 93.00 250 TRP A O 1
ATOM 1942 N N . HIS A 1 251 ? -3.086 5.780 -9.488 1.00 95.06 251 HIS A N 1
ATOM 1943 C CA . HIS A 1 251 ? -1.994 5.730 -10.443 1.00 95.06 251 HIS A CA 1
ATOM 1944 C C . HIS A 1 251 ? -2.077 4.441 -11.252 1.00 95.06 251 HIS A C 1
ATOM 1946 O O . HIS A 1 251 ? -1.871 3.346 -10.726 1.00 95.06 251 HIS A O 1
ATOM 1952 N N . TRP A 1 252 ? -2.334 4.578 -12.549 1.00 95.62 252 TRP A N 1
ATOM 1953 C CA . TRP A 1 252 ? -2.286 3.474 -13.502 1.00 95.62 252 TRP A CA 1
ATOM 1954 C C . TRP A 1 252 ? -0.904 3.406 -14.133 1.00 95.62 252 TRP A C 1
ATOM 1956 O O . TRP A 1 252 ? -0.427 4.404 -14.674 1.00 95.62 252 TRP A O 1
ATOM 1966 N N . ILE A 1 253 ? -0.274 2.230 -14.127 1.00 96.44 253 ILE A N 1
ATOM 1967 C CA . ILE A 1 253 ? 1.073 2.079 -14.696 1.00 96.44 253 ILE A CA 1
ATOM 1968 C C . ILE A 1 253 ? 1.066 2.451 -16.179 1.00 96.44 253 ILE A C 1
ATOM 1970 O O . ILE A 1 253 ? 1.885 3.259 -16.615 1.00 96.44 253 ILE A O 1
ATOM 1974 N N . ALA A 1 254 ? 0.076 1.960 -16.927 1.00 94.50 254 ALA A N 1
ATOM 1975 C CA . ALA A 1 254 ? -0.137 2.283 -18.337 1.00 94.50 254 ALA A CA 1
ATOM 1976 C C . ALA A 1 254 ? -0.637 3.727 -18.592 1.00 94.50 254 ALA A C 1
ATOM 1978 O O . ALA A 1 254 ? -0.958 4.075 -19.725 1.00 94.50 254 ALA A O 1
ATOM 1979 N N . GLY A 1 255 ? -0.765 4.562 -17.554 1.00 93.06 255 GLY A N 1
ATOM 1980 C CA . GLY A 1 255 ? -1.278 5.935 -17.638 1.00 93.06 255 GLY A CA 1
ATOM 1981 C C . GLY A 1 255 ? -2.799 6.048 -17.794 1.00 93.06 255 GLY A C 1
ATOM 1982 O O . GLY A 1 255 ? -3.337 7.149 -17.750 1.00 93.06 255 GLY A O 1
ATOM 1983 N N . SER A 1 256 ? -3.507 4.929 -17.951 1.00 91.12 256 SER A N 1
ATOM 1984 C CA . SER A 1 256 ? -4.967 4.879 -18.050 1.00 91.12 256 SER A CA 1
ATOM 1985 C C . SER A 1 256 ? -5.515 3.563 -17.481 1.00 91.12 256 SER A C 1
ATOM 1987 O O . SER A 1 256 ? -4.758 2.591 -17.372 1.00 91.12 256 SER A O 1
ATOM 1989 N N . PRO A 1 257 ? -6.810 3.508 -17.113 1.00 90.62 257 PRO A N 1
ATOM 1990 C CA . PRO A 1 257 ? -7.445 2.271 -16.669 1.00 90.62 257 PRO A CA 1
ATOM 1991 C C . PRO A 1 257 ? -7.297 1.146 -17.710 1.00 90.62 257 PRO A C 1
ATOM 1993 O O . PRO A 1 257 ? -7.423 1.403 -18.910 1.00 90.62 257 PRO A O 1
ATOM 1996 N N . PRO A 1 258 ? -7.075 -0.112 -17.289 1.00 88.88 258 PRO A N 1
ATOM 1997 C CA . PRO A 1 258 ? -6.825 -1.209 -18.218 1.00 88.88 258 PRO A CA 1
ATOM 1998 C C . PRO A 1 258 ? -8.049 -1.511 -19.088 1.00 88.88 258 PRO A C 1
ATOM 2000 O O . PRO A 1 258 ? -9.188 -1.505 -18.616 1.00 88.88 258 PRO A O 1
ATOM 2003 N N . THR A 1 259 ? -7.819 -1.878 -20.352 1.00 86.94 259 THR A N 1
ATOM 2004 C CA . THR A 1 259 ? -8.882 -2.172 -21.331 1.00 86.94 259 THR A CA 1
ATOM 2005 C C . THR A 1 259 ? -9.897 -3.194 -20.820 1.00 86.94 259 THR A C 1
ATOM 2007 O O . THR A 1 259 ? -11.094 -3.025 -21.035 1.00 86.94 259 THR A O 1
ATOM 2010 N N . ARG A 1 260 ? -9.446 -4.224 -20.090 1.00 87.50 260 ARG A N 1
ATOM 2011 C CA . ARG A 1 260 ? -10.325 -5.247 -19.501 1.00 87.50 260 ARG A CA 1
ATOM 2012 C C . ARG A 1 260 ? -11.320 -4.655 -18.497 1.00 87.50 260 ARG A C 1
ATOM 2014 O O . ARG A 1 260 ? -12.473 -5.079 -18.461 1.00 87.50 260 ARG A O 1
ATOM 2021 N N . LEU A 1 261 ? -10.903 -3.656 -17.713 1.00 88.44 261 LEU A N 1
ATOM 2022 C CA . LEU A 1 261 ? -11.795 -2.929 -16.808 1.00 88.44 261 LEU A CA 1
ATOM 2023 C C . LEU A 1 261 ? -12.823 -2.116 -17.604 1.00 88.44 261 LEU A C 1
ATOM 2025 O O . LEU A 1 261 ? -14.019 -2.215 -17.339 1.00 88.44 261 LEU A O 1
ATOM 2029 N N . LEU A 1 262 ? -12.375 -1.380 -18.625 1.00 86.38 262 LEU A N 1
ATOM 2030 C CA . LEU A 1 262 ? -13.259 -0.583 -19.484 1.00 86.38 262 LEU A CA 1
ATOM 2031 C C . LEU A 1 262 ? -14.315 -1.453 -20.189 1.00 86.38 262 LEU A C 1
ATOM 2033 O O . LEU A 1 262 ? -15.499 -1.124 -20.183 1.00 86.38 262 LEU A O 1
ATOM 2037 N N . GLN A 1 263 ? -13.910 -2.596 -20.748 1.00 85.00 263 GLN A N 1
ATOM 2038 C CA . GLN A 1 263 ? -14.810 -3.554 -21.404 1.00 85.00 263 GLN A CA 1
ATOM 2039 C C . GLN A 1 263 ? -15.858 -4.120 -20.442 1.00 85.00 263 GLN A C 1
ATOM 2041 O O . GLN A 1 263 ? -17.027 -4.266 -20.807 1.00 85.00 263 GLN A O 1
ATOM 2046 N N . ARG A 1 264 ? -15.463 -4.420 -19.200 1.00 82.94 264 ARG A N 1
ATOM 2047 C CA . ARG A 1 264 ? -16.386 -4.925 -18.181 1.00 82.94 264 ARG A CA 1
ATOM 2048 C C . ARG A 1 264 ? -17.444 -3.888 -17.826 1.00 82.94 264 ARG A C 1
ATOM 2050 O O . ARG A 1 264 ? -18.625 -4.215 -17.842 1.00 82.94 264 ARG A O 1
ATOM 2057 N N . LEU A 1 265 ? -17.026 -2.649 -17.576 1.00 82.12 265 LEU A N 1
ATOM 2058 C CA . LEU A 1 265 ? -17.933 -1.546 -17.247 1.00 82.12 265 LEU A CA 1
ATOM 2059 C C . LEU A 1 265 ? -18.895 -1.224 -18.408 1.00 82.12 265 LEU A C 1
ATOM 2061 O O . LEU A 1 265 ? -20.042 -0.848 -18.181 1.00 82.12 265 LEU A O 1
ATOM 2065 N N . ALA A 1 266 ? -18.469 -1.434 -19.659 1.00 78.69 266 ALA A N 1
ATOM 2066 C CA . ALA A 1 266 ? -19.349 -1.351 -20.829 1.00 78.69 266 ALA A CA 1
ATOM 2067 C C . ALA A 1 266 ? -20.410 -2.465 -20.857 1.00 78.69 266 ALA A C 1
ATOM 2069 O O . ALA A 1 266 ? -21.566 -2.238 -21.219 1.00 78.69 266 ALA A O 1
ATOM 2070 N N . SER A 1 267 ? -20.008 -3.676 -20.470 1.00 73.88 267 SER A N 1
ATOM 2071 C CA . SER A 1 267 ? -20.844 -4.880 -20.530 1.00 73.88 267 SER A CA 1
ATOM 2072 C C . SER A 1 267 ? -21.894 -4.916 -19.415 1.00 73.88 267 SER A C 1
ATOM 2074 O O . SER A 1 267 ? -23.023 -5.348 -19.642 1.00 73.88 267 SER A O 1
ATOM 2076 N N . THR A 1 268 ? -21.568 -4.407 -18.221 1.00 66.81 268 THR A N 1
ATOM 2077 C CA . THR A 1 268 ? -22.522 -4.292 -17.102 1.00 66.81 268 THR A CA 1
ATOM 2078 C C . THR A 1 268 ? -23.671 -3.329 -17.402 1.00 66.81 268 THR A C 1
ATOM 2080 O O . THR A 1 268 ? -24.762 -3.511 -16.876 1.00 66.81 268 THR A O 1
ATOM 2083 N N . ASN A 1 269 ? -23.463 -2.346 -18.285 1.00 58.81 269 ASN A N 1
ATOM 2084 C CA . ASN A 1 269 ? -24.518 -1.428 -18.726 1.00 58.81 269 ASN A CA 1
ATOM 2085 C C . ASN A 1 269 ? -25.440 -2.016 -19.809 1.00 58.81 269 ASN A C 1
ATOM 2087 O O . ASN A 1 269 ? -26.488 -1.439 -20.084 1.00 58.81 269 ASN A O 1
ATOM 2091 N N . THR A 1 270 ? -25.062 -3.128 -20.447 1.00 54.38 270 THR A N 1
ATOM 2092 C CA . THR A 1 270 ? -25.778 -3.677 -21.614 1.00 54.38 270 THR A CA 1
ATOM 2093 C C . THR A 1 270 ? -26.476 -5.010 -21.349 1.00 54.38 270 THR A C 1
ATOM 2095 O O . THR A 1 270 ? -27.454 -5.308 -22.028 1.00 54.38 270 THR A O 1
ATOM 2098 N N . ASN A 1 271 ? -26.058 -5.788 -20.344 1.00 49.72 271 ASN A N 1
ATOM 2099 C CA . ASN A 1 271 ? -26.603 -7.124 -20.090 1.00 49.72 271 ASN A CA 1
ATOM 2100 C C . ASN A 1 271 ? -27.168 -7.282 -18.672 1.00 49.72 271 ASN A C 1
ATOM 2102 O O . ASN A 1 271 ? -26.452 -7.645 -17.744 1.00 49.72 271 ASN A O 1
ATOM 2106 N N . ALA A 1 272 ? -28.486 -7.097 -18.541 1.00 45.44 272 ALA A N 1
ATOM 2107 C CA . ALA A 1 272 ? -29.260 -7.515 -17.369 1.00 45.44 272 ALA A CA 1
ATOM 2108 C C . ALA A 1 272 ? -29.809 -8.955 -17.472 1.00 45.44 272 ALA A C 1
ATOM 2110 O O . ALA A 1 272 ? -30.448 -9.407 -16.534 1.00 45.44 272 ALA A O 1
ATOM 2111 N N . ASN A 1 273 ? -29.575 -9.694 -18.567 1.00 46.69 273 ASN A N 1
ATOM 2112 C CA . ASN A 1 273 ? -30.128 -11.042 -18.751 1.00 46.69 273 ASN A CA 1
ATOM 2113 C C . ASN A 1 273 ? -29.169 -11.967 -19.518 1.00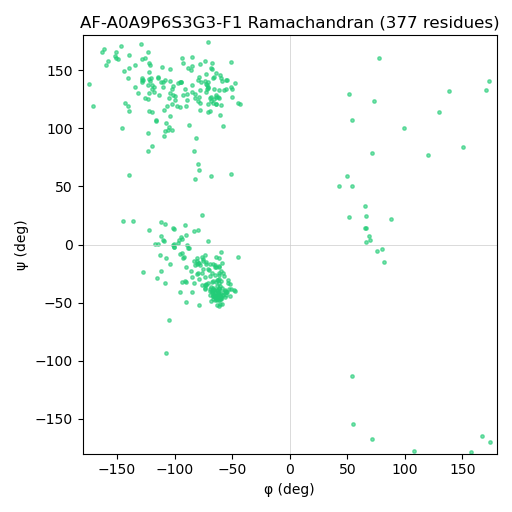 46.69 273 ASN A C 1
ATOM 2115 O O . ASN A 1 273 ? -29.133 -11.931 -20.744 1.00 46.69 273 ASN A O 1
ATOM 2119 N N . SER A 1 274 ? -28.435 -12.829 -18.811 1.00 48.50 274 SER A N 1
ATOM 2120 C CA . SER A 1 274 ? -28.034 -14.155 -19.312 1.00 48.50 274 SER A CA 1
ATOM 2121 C C . SER A 1 274 ? -27.400 -14.969 -18.184 1.00 48.50 274 SER A C 1
ATOM 2123 O O . SER A 1 274 ? -26.380 -14.580 -17.617 1.00 48.50 274 SER A O 1
ATOM 2125 N N . THR A 1 275 ? -28.012 -16.104 -17.853 1.00 44.91 275 THR A N 1
ATOM 2126 C CA . THR A 1 275 ? -27.544 -17.045 -16.833 1.00 44.91 275 THR A CA 1
ATOM 2127 C C . THR A 1 275 ? -27.195 -18.358 -17.509 1.00 44.91 275 THR A C 1
ATOM 2129 O O . THR A 1 275 ? -28.105 -19.094 -17.876 1.00 44.91 275 THR A O 1
ATOM 2132 N N . THR A 1 276 ? -25.908 -18.686 -17.651 1.00 43.72 276 THR A N 1
ATOM 2133 C CA . THR A 1 276 ? -25.412 -20.076 -17.576 1.00 43.72 276 THR A CA 1
ATOM 2134 C C . THR A 1 276 ? -23.881 -20.138 -17.634 1.00 43.72 276 THR A C 1
ATOM 2136 O O . THR A 1 276 ? -23.278 -19.509 -18.500 1.00 43.72 276 THR A O 1
ATOM 2139 N N . THR A 1 277 ? -23.292 -20.998 -16.785 1.00 40.50 277 THR A N 1
ATOM 2140 C CA . THR A 1 277 ? -22.133 -21.900 -17.043 1.00 40.50 277 THR A CA 1
ATOM 2141 C C . THR A 1 277 ? -20.985 -21.837 -16.009 1.00 40.50 277 THR A C 1
ATOM 2143 O O . THR A 1 277 ? -20.263 -20.853 -15.912 1.00 40.50 277 THR A O 1
ATOM 2146 N N . THR A 1 278 ? -20.823 -22.972 -15.310 1.00 46.75 278 THR A N 1
ATOM 2147 C CA . THR A 1 278 ? -19.650 -23.598 -14.645 1.00 46.75 278 THR A CA 1
ATOM 2148 C C . THR A 1 278 ? -18.776 -22.798 -13.654 1.00 46.75 278 THR A C 1
ATOM 2150 O O . THR A 1 278 ? -18.230 -21.735 -13.932 1.00 46.75 278 THR A O 1
ATOM 2153 N N . THR A 1 279 ? -18.556 -23.410 -12.487 1.00 53.34 279 THR A N 1
ATOM 2154 C CA . THR A 1 279 ? -18.138 -22.809 -11.206 1.00 53.34 279 THR A CA 1
ATOM 2155 C C . THR A 1 279 ? -16.726 -22.206 -11.156 1.00 53.34 279 THR A C 1
ATOM 2157 O O . THR A 1 279 ? -16.519 -21.233 -10.444 1.00 53.34 279 THR A O 1
ATOM 2160 N N . ALA A 1 280 ? -15.747 -22.728 -11.906 1.00 48.31 280 ALA A N 1
ATOM 2161 C CA . ALA A 1 280 ? -14.379 -22.177 -11.906 1.00 48.31 280 ALA A CA 1
ATOM 2162 C C . ALA A 1 280 ? -14.222 -20.967 -12.848 1.00 48.31 280 ALA A C 1
ATOM 2164 O O . ALA A 1 280 ? -13.481 -20.035 -12.552 1.00 48.31 280 ALA A O 1
ATOM 2165 N N . SER A 1 281 ? -14.959 -20.957 -13.964 1.00 55.84 281 SER A N 1
ATOM 2166 C CA . SER A 1 281 ? -15.056 -19.808 -14.873 1.00 55.84 281 SER A CA 1
ATOM 2167 C C . SER A 1 281 ? -15.956 -18.699 -14.324 1.00 55.84 281 SER A C 1
ATOM 2169 O O . SER A 1 281 ? -15.776 -17.540 -14.689 1.00 55.84 281 SER A O 1
ATOM 2171 N N . GLN A 1 282 ? -16.897 -19.033 -13.432 1.00 59.47 282 GLN A N 1
ATOM 2172 C CA . GLN A 1 282 ? -17.749 -18.047 -12.769 1.00 59.47 282 GLN A CA 1
ATOM 2173 C C . GLN A 1 282 ? -16.952 -17.110 -11.859 1.00 59.47 282 GLN A C 1
ATOM 2175 O O . GLN A 1 282 ? -17.151 -15.903 -11.949 1.00 59.47 282 GLN A O 1
ATOM 2180 N N . ASP A 1 283 ? -16.007 -17.626 -11.070 1.00 61.12 283 ASP A N 1
ATOM 2181 C CA . ASP A 1 283 ? -15.222 -16.810 -10.134 1.00 61.12 283 ASP A CA 1
ATOM 2182 C C . ASP A 1 283 ? -14.357 -15.754 -10.845 1.00 61.12 283 ASP A C 1
ATOM 2184 O O . ASP A 1 283 ? -14.379 -14.591 -10.453 1.00 61.12 283 ASP A O 1
ATOM 2188 N N . GLU A 1 284 ? -13.647 -16.107 -11.927 1.00 69.31 284 GLU A N 1
ATOM 2189 C CA . GLU A 1 284 ? -12.901 -15.114 -12.726 1.00 69.31 284 GLU A CA 1
ATOM 2190 C C . GLU A 1 284 ? -13.833 -14.162 -13.495 1.00 69.31 284 GLU A C 1
ATOM 2192 O O . GLU A 1 284 ? -13.464 -13.019 -13.790 1.00 69.31 284 GLU A O 1
ATOM 2197 N N . SER A 1 285 ? -15.048 -14.610 -13.832 1.00 75.81 285 SER A N 1
ATOM 2198 C CA . SER A 1 285 ? -16.053 -13.744 -14.448 1.00 75.81 285 SER A CA 1
ATOM 2199 C C . SER A 1 285 ? -16.631 -12.746 -13.446 1.00 75.81 285 SER A C 1
ATOM 2201 O O . SER A 1 285 ? -16.879 -11.603 -13.821 1.00 75.81 285 SER A O 1
ATOM 2203 N N . GLU A 1 286 ? -16.791 -13.118 -12.176 1.00 85.44 286 GLU A N 1
ATOM 2204 C CA . GLU A 1 286 ? -17.364 -12.279 -11.122 1.00 85.44 286 GLU A CA 1
ATOM 2205 C C . GLU A 1 286 ? -16.309 -11.368 -10.481 1.00 85.44 286 GLU A C 1
ATOM 2207 O O . GLU A 1 286 ? -16.559 -10.176 -10.323 1.00 85.44 286 GLU A O 1
ATOM 2212 N N . TYR A 1 287 ? -15.102 -11.880 -10.236 1.00 91.19 287 TYR A N 1
ATOM 2213 C CA . TYR A 1 287 ? -13.970 -11.172 -9.634 1.00 91.19 287 TYR A CA 1
ATOM 2214 C C . TYR A 1 287 ? -12.748 -11.230 -10.567 1.00 91.19 287 TYR A C 1
ATOM 2216 O O . TYR A 1 287 ? -11.851 -12.053 -10.391 1.00 91.19 287 TYR A O 1
ATOM 2224 N N . PRO A 1 288 ? -12.695 -10.360 -11.590 1.00 92.81 288 PRO A N 1
ATOM 2225 C CA . PRO A 1 288 ? -11.716 -10.447 -12.678 1.00 92.81 288 PRO A CA 1
ATOM 2226 C C . PRO A 1 288 ? -10.308 -9.995 -12.285 1.00 92.81 288 PRO A C 1
ATOM 2228 O O . PRO A 1 288 ? -9.367 -10.215 -13.047 1.00 92.81 288 PRO A O 1
ATOM 2231 N N . PHE A 1 289 ? -10.177 -9.319 -11.145 1.00 96.81 289 PHE A N 1
ATOM 2232 C CA . PHE A 1 289 ? -8.927 -8.767 -10.649 1.00 96.81 289 PHE A CA 1
ATOM 2233 C C . PHE A 1 289 ? -8.629 -9.322 -9.265 1.00 96.81 289 PHE A C 1
ATOM 2235 O O . PHE A 1 289 ? -9.502 -9.855 -8.579 1.00 96.81 289 PHE A O 1
ATOM 2242 N N . THR A 1 290 ? -7.388 -9.143 -8.828 1.00 98.12 290 THR A N 1
ATOM 2243 C CA . THR A 1 290 ? -7.036 -9.303 -7.419 1.00 98.12 290 THR A CA 1
ATOM 2244 C C . THR A 1 290 ? -6.445 -8.011 -6.885 1.00 98.12 290 THR A C 1
ATOM 2246 O O . THR A 1 290 ? -5.895 -7.211 -7.641 1.00 98.12 290 THR A O 1
ATOM 2249 N N . ALA A 1 291 ? -6.548 -7.785 -5.579 1.00 98.38 291 ALA A N 1
ATOM 2250 C CA . ALA A 1 291 ? -5.919 -6.636 -4.954 1.00 98.38 291 ALA A CA 1
ATOM 2251 C C . ALA A 1 291 ? -5.277 -6.950 -3.603 1.00 98.38 291 ALA A C 1
ATOM 2253 O O . ALA A 1 291 ? -5.702 -7.839 -2.865 1.00 98.38 291 ALA A O 1
ATOM 2254 N N . GLN A 1 292 ? -4.246 -6.179 -3.275 1.00 98.19 292 GLN A N 1
ATOM 2255 C CA . GLN A 1 292 ? -3.597 -6.159 -1.967 1.00 98.19 292 GLN A CA 1
ATOM 2256 C C . GLN A 1 292 ? -3.876 -4.823 -1.282 1.00 98.19 292 GLN A C 1
ATOM 2258 O O . GLN A 1 292 ? -3.811 -3.782 -1.926 1.00 98.19 292 GLN A O 1
ATOM 2263 N N . ILE A 1 293 ? -4.134 -4.846 0.028 1.00 97.94 293 ILE A N 1
ATOM 2264 C CA . ILE A 1 293 ? -4.362 -3.634 0.844 1.00 97.94 293 ILE A CA 1
ATOM 2265 C C . ILE A 1 293 ? -3.268 -3.416 1.899 1.00 97.94 293 ILE A C 1
ATOM 2267 O O . ILE A 1 293 ? -3.341 -2.495 2.712 1.00 97.94 293 ILE A O 1
ATOM 2271 N N . ARG A 1 294 ? -2.276 -4.316 1.932 1.00 95.88 294 ARG A N 1
ATOM 2272 C CA . ARG A 1 294 ? -1.033 -4.196 2.698 1.00 95.88 294 ARG A CA 1
ATOM 2273 C C . ARG A 1 294 ? 0.039 -5.121 2.122 1.00 95.88 294 ARG A C 1
ATOM 2275 O O . ARG A 1 294 ? -0.263 -6.177 1.565 1.00 95.88 294 ARG A O 1
ATOM 2282 N N . HIS A 1 295 ? 1.302 -4.772 2.339 1.00 91.62 295 HIS A N 1
ATOM 2283 C CA . HIS A 1 295 ? 2.437 -5.613 1.958 1.00 91.62 295 HIS A CA 1
ATOM 2284 C C . HIS A 1 295 ? 2.390 -6.995 2.649 1.00 91.62 295 HIS A C 1
ATOM 2286 O O . HIS A 1 295 ? 2.006 -7.102 3.816 1.00 91.62 295 HIS A O 1
ATOM 2292 N N . ARG A 1 296 ? 2.808 -8.045 1.921 1.00 90.12 296 ARG A N 1
ATOM 2293 C CA . ARG A 1 296 ? 2.767 -9.481 2.295 1.00 90.12 296 ARG A CA 1
ATOM 2294 C C . ARG A 1 296 ? 1.381 -10.103 2.450 1.00 90.12 296 ARG A C 1
ATOM 2296 O O . ARG A 1 296 ? 1.285 -11.282 2.782 1.00 90.12 296 ARG A O 1
ATOM 2303 N N . GLN A 1 297 ? 0.313 -9.356 2.197 1.00 94.44 297 GLN A N 1
ATOM 2304 C CA . GLN A 1 297 ? -0.996 -9.966 2.028 1.00 94.44 297 GLN A CA 1
ATOM 2305 C C . GLN A 1 297 ? -1.044 -10.715 0.695 1.00 94.44 297 GLN A C 1
ATOM 2307 O O . GLN A 1 297 ? -0.597 -10.205 -0.331 1.00 94.44 297 GLN A O 1
ATOM 2312 N N . VAL A 1 298 ? -1.615 -11.916 0.695 1.00 95.62 298 VAL A N 1
ATOM 2313 C CA . VAL A 1 298 ? -1.934 -12.623 -0.551 1.00 95.62 298 VAL A CA 1
ATOM 2314 C C . VAL A 1 298 ? -2.981 -11.803 -1.317 1.00 95.62 298 VAL A C 1
ATOM 2316 O O . VAL A 1 298 ? -3.986 -11.450 -0.697 1.00 95.62 298 VAL A O 1
ATOM 2319 N N . PRO A 1 299 ? -2.789 -11.484 -2.614 1.00 97.12 299 PRO A N 1
ATOM 2320 C CA . PRO A 1 299 ? -3.799 -10.778 -3.400 1.00 97.12 299 PRO A CA 1
ATOM 2321 C C . PRO A 1 299 ? -5.168 -11.455 -3.298 1.00 97.12 299 PRO A C 1
ATOM 2323 O O . PRO A 1 299 ? -5.264 -12.679 -3.350 1.00 97.12 299 PRO A O 1
ATOM 2326 N N . GLN A 1 300 ? -6.215 -10.660 -3.107 1.00 98.00 300 GLN A N 1
ATOM 2327 C CA . GLN A 1 300 ? -7.575 -11.145 -2.877 1.00 98.00 300 GLN A CA 1
ATOM 2328 C C . GLN A 1 300 ? -8.456 -10.829 -4.084 1.00 98.00 300 GLN A C 1
ATOM 2330 O O . GLN A 1 300 ? -8.382 -9.694 -4.562 1.00 98.00 300 GLN A O 1
ATOM 2335 N N . PRO A 1 301 ? -9.289 -11.769 -4.567 1.00 98.31 301 PRO A N 1
ATOM 2336 C CA . PRO A 1 301 ? -10.206 -11.520 -5.676 1.00 98.31 301 PRO A CA 1
ATOM 2337 C C . PRO A 1 301 ? -11.121 -10.324 -5.407 1.00 98.31 301 PRO A C 1
ATOM 2339 O O . PRO A 1 301 ? -11.675 -10.189 -4.310 1.00 98.31 301 PRO A O 1
ATOM 2342 N N . CYS A 1 302 ? -11.262 -9.443 -6.396 1.00 97.38 302 CYS A N 1
ATOM 2343 C CA . CYS A 1 302 ? -12.042 -8.224 -6.270 1.00 97.38 302 CYS A CA 1
ATOM 2344 C C . CYS A 1 302 ? -12.658 -7.739 -7.591 1.00 97.38 302 CYS A C 1
ATOM 2346 O O . CYS A 1 302 ? -12.236 -8.085 -8.697 1.00 97.38 302 CYS A O 1
ATOM 2348 N N . THR A 1 303 ? -13.673 -6.890 -7.447 1.00 95.81 303 THR A N 1
ATOM 2349 C CA . THR A 1 303 ? -14.210 -6.025 -8.496 1.00 95.81 303 THR A CA 1
ATOM 2350 C C . THR A 1 303 ? -13.880 -4.579 -8.184 1.00 95.81 303 THR A C 1
ATOM 2352 O O . THR A 1 303 ? -13.790 -4.193 -7.017 1.00 95.81 303 THR A O 1
ATOM 2355 N N . ILE A 1 304 ? -13.787 -3.763 -9.226 1.00 93.62 304 ILE A N 1
ATOM 2356 C CA . ILE A 1 304 ? -13.549 -2.329 -9.123 1.00 93.62 304 ILE A CA 1
ATOM 2357 C C . ILE A 1 304 ? -14.506 -1.576 -10.047 1.00 93.62 304 ILE A C 1
ATOM 2359 O O . ILE A 1 304 ? -14.706 -1.973 -11.194 1.00 93.62 304 ILE A O 1
ATOM 2363 N N . GLU A 1 305 ? -15.087 -0.495 -9.541 1.00 90.75 305 GLU A N 1
ATOM 2364 C CA . GLU A 1 305 ? -15.978 0.398 -10.283 1.00 90.75 305 GLU A CA 1
ATOM 2365 C C . GLU A 1 305 ? -15.701 1.862 -9.905 1.00 90.75 305 GLU A C 1
ATOM 2367 O O . GLU A 1 305 ? -15.387 2.142 -8.744 1.00 90.75 305 GLU A O 1
ATOM 2372 N N . PRO A 1 306 ? -15.774 2.808 -10.853 1.00 89.12 306 PRO A N 1
ATOM 2373 C CA . PRO A 1 306 ? -15.652 4.225 -10.535 1.00 89.12 306 PRO A CA 1
ATOM 2374 C C . PRO A 1 306 ? -16.868 4.714 -9.737 1.00 89.12 306 PRO A C 1
ATOM 2376 O O . PRO A 1 306 ? -17.967 4.177 -9.854 1.00 89.12 306 PRO A O 1
ATOM 2379 N N . ILE A 1 307 ? -16.665 5.741 -8.914 1.00 85.44 307 ILE A N 1
ATOM 2380 C CA . ILE A 1 307 ? -17.736 6.464 -8.221 1.00 85.44 307 ILE A CA 1
ATOM 2381 C C . ILE A 1 307 ? -17.844 7.838 -8.864 1.00 85.44 307 ILE A C 1
ATOM 2383 O O . ILE A 1 307 ? -16.914 8.639 -8.795 1.00 85.44 307 ILE A O 1
ATOM 2387 N N . TRP A 1 308 ? -18.990 8.097 -9.479 1.00 74.12 308 TRP A N 1
ATOM 2388 C CA . TRP A 1 308 ? -19.304 9.372 -10.112 1.00 74.12 308 TRP A CA 1
ATOM 2389 C C . TRP A 1 308 ? -20.070 10.252 -9.127 1.00 74.12 308 TRP A C 1
ATOM 2391 O O . TRP A 1 308 ? -20.943 9.762 -8.407 1.00 74.12 308 TRP A O 1
ATOM 2401 N N . ASP A 1 309 ? -19.759 11.545 -9.103 1.00 61.19 309 ASP A N 1
ATOM 2402 C CA . ASP A 1 309 ? -20.599 12.517 -8.412 1.00 61.19 309 ASP A CA 1
ATOM 2403 C C . ASP A 1 309 ? -21.934 12.637 -9.170 1.00 61.19 309 ASP A C 1
ATOM 2405 O O . ASP A 1 309 ? -21.967 12.852 -10.386 1.00 61.19 309 ASP A O 1
ATOM 2409 N N . THR A 1 310 ? -23.042 12.467 -8.448 1.00 51.84 310 THR A N 1
ATOM 2410 C CA . THR A 1 310 ? -24.425 12.420 -8.952 1.00 51.84 310 THR A CA 1
ATOM 2411 C C . THR A 1 310 ? -24.885 13.684 -9.680 1.00 51.84 310 THR A C 1
ATOM 2413 O O . THR A 1 310 ? -25.970 13.696 -10.259 1.00 51.84 310 THR A O 1
ATOM 2416 N N . THR A 1 311 ? -24.074 14.740 -9.693 1.00 49.47 311 THR A N 1
ATOM 2417 C CA . THR A 1 311 ? -24.396 16.001 -10.372 1.00 49.47 311 THR A CA 1
ATOM 2418 C C . THR A 1 311 ? -24.150 15.951 -11.890 1.00 49.47 311 THR A C 1
ATOM 2420 O O . THR A 1 311 ? -24.688 16.778 -12.624 1.00 49.47 311 THR A O 1
ATOM 2423 N N . THR A 1 312 ? -23.402 14.962 -12.400 1.00 45.88 312 THR A N 1
ATOM 2424 C CA . THR A 1 312 ? -23.141 14.817 -13.845 1.00 45.88 312 THR A CA 1
ATOM 2425 C C . THR A 1 312 ? -23.978 13.676 -14.419 1.00 45.88 312 THR A C 1
ATOM 2427 O O . THR A 1 312 ? -23.676 12.499 -14.242 1.00 45.88 312 THR A O 1
ATOM 2430 N N . THR A 1 313 ? -25.077 14.035 -15.082 1.00 41.16 313 THR A N 1
ATOM 2431 C CA . THR A 1 313 ? -26.058 13.126 -15.690 1.00 41.16 313 THR A CA 1
ATOM 2432 C C . THR A 1 313 ? -25.412 12.013 -16.526 1.00 41.16 313 THR A C 1
ATOM 2434 O O . THR A 1 313 ? -24.488 12.265 -17.299 1.00 41.16 313 THR A O 1
ATOM 2437 N N . MET A 1 314 ? -25.967 10.799 -16.388 1.00 42.88 314 MET A N 1
ATOM 2438 C CA . MET A 1 314 ? -25.653 9.505 -17.027 1.00 42.88 314 MET A CA 1
ATOM 2439 C C . MET A 1 314 ? -25.550 9.517 -18.572 1.00 42.88 314 MET A C 1
ATOM 2441 O O . MET A 1 314 ? -26.263 8.798 -19.268 1.00 42.88 314 MET A O 1
ATOM 2445 N N . THR A 1 315 ? -24.627 10.296 -19.126 1.00 42.97 315 THR A N 1
ATOM 2446 C CA . THR A 1 315 ? -24.294 10.302 -20.562 1.00 42.97 315 THR A CA 1
ATOM 2447 C C . THR A 1 315 ? -22.783 10.343 -20.786 1.00 42.97 315 THR A C 1
ATOM 2449 O O . THR A 1 315 ? -22.311 10.742 -21.846 1.00 42.97 315 THR A O 1
ATOM 2452 N N . MET A 1 316 ? -21.983 9.961 -19.790 1.00 45.47 316 MET A N 1
ATOM 2453 C CA . MET A 1 316 ? -20.532 9.918 -19.947 1.00 45.47 316 MET A CA 1
ATOM 2454 C C . MET A 1 316 ? -20.145 8.548 -20.503 1.00 45.47 316 MET A C 1
ATOM 2456 O O . MET A 1 316 ? -20.164 7.527 -19.818 1.00 45.47 316 MET A O 1
ATOM 2460 N N . ALA A 1 317 ? -19.858 8.538 -21.806 1.00 47.44 317 ALA A N 1
ATOM 2461 C CA . ALA A 1 317 ? -19.279 7.407 -22.512 1.00 47.44 317 ALA A CA 1
ATOM 2462 C C . ALA A 1 317 ? -18.022 6.891 -21.787 1.00 47.44 317 ALA A C 1
ATOM 2464 O O . ALA A 1 317 ? -17.323 7.645 -21.115 1.00 47.44 317 ALA A O 1
ATOM 2465 N N . LEU A 1 318 ? -17.679 5.622 -22.022 1.00 50.50 318 LEU A N 1
ATOM 2466 C CA . LEU A 1 318 ? -16.511 4.875 -21.508 1.00 50.50 318 LEU A CA 1
ATOM 2467 C C . LEU A 1 318 ? -15.148 5.603 -21.554 1.00 50.50 318 LEU A C 1
ATOM 2469 O O . LEU A 1 318 ? -14.179 5.120 -20.977 1.00 50.50 318 LEU A O 1
ATOM 2473 N N . LYS A 1 319 ? -15.065 6.748 -22.238 1.00 46.56 319 LYS A N 1
ATOM 2474 C CA . LYS A 1 319 ? -13.895 7.625 -22.314 1.00 46.56 319 LYS A CA 1
ATOM 2475 C C . LYS A 1 319 ? -13.617 8.415 -21.029 1.00 46.56 319 LYS A C 1
ATOM 2477 O O . LYS A 1 319 ? -12.500 8.893 -20.899 1.00 46.56 319 LYS A O 1
ATOM 2482 N N . ASP A 1 320 ? -14.568 8.536 -20.098 1.00 60.19 320 ASP A N 1
ATOM 2483 C CA . ASP A 1 320 ? -14.399 9.394 -18.910 1.00 60.19 320 ASP A CA 1
ATOM 2484 C C . ASP A 1 320 ? -14.024 8.646 -17.616 1.00 60.19 320 ASP A C 1
ATOM 2486 O O . ASP A 1 320 ? -13.808 9.245 -16.573 1.00 60.19 320 ASP A O 1
ATOM 2490 N N . ILE A 1 321 ? -13.863 7.319 -17.648 1.00 63.00 321 ILE A N 1
ATOM 2491 C CA . ILE A 1 321 ? -13.429 6.561 -16.453 1.00 63.00 321 ILE A CA 1
ATOM 2492 C C . ILE A 1 321 ? -12.032 7.006 -15.988 1.00 63.00 321 ILE A C 1
ATOM 2494 O O . ILE A 1 321 ? -11.713 6.919 -14.805 1.00 63.00 321 ILE A O 1
ATOM 2498 N N . SER A 1 322 ? -11.205 7.525 -16.899 1.00 62.41 322 SER A N 1
ATOM 2499 C CA . SER A 1 322 ? -9.905 8.108 -16.563 1.00 62.41 322 SER A CA 1
ATOM 2500 C C . SER A 1 322 ? -9.991 9.376 -15.706 1.00 62.41 322 SER A C 1
ATOM 2502 O O . SER A 1 322 ? -8.985 9.721 -15.096 1.00 62.41 322 SER A O 1
ATOM 2504 N N . SER A 1 323 ? -11.135 10.071 -15.655 1.00 66.94 323 SER A N 1
ATOM 2505 C CA . SER A 1 323 ? -11.323 11.264 -14.813 1.00 66.94 323 SER A CA 1
ATOM 2506 C C . SER A 1 323 ? -11.896 10.947 -13.429 1.00 66.94 323 SER A C 1
ATOM 2508 O O . SER A 1 323 ? -11.899 11.815 -12.552 1.00 66.94 323 SER A O 1
ATOM 2510 N N . ALA A 1 324 ? -12.358 9.710 -13.207 1.00 71.38 324 ALA A N 1
ATOM 2511 C CA . ALA A 1 324 ? -12.922 9.301 -11.931 1.00 71.38 324 ALA A CA 1
ATOM 2512 C C . ALA A 1 324 ? -11.887 9.469 -10.809 1.00 71.38 324 ALA A C 1
ATOM 2514 O O . ALA A 1 324 ? -10.818 8.860 -10.820 1.00 71.38 324 ALA A O 1
ATOM 2515 N N . GLN A 1 325 ? -12.225 10.291 -9.816 1.00 80.44 325 GLN A N 1
ATOM 2516 C CA . GLN A 1 325 ? -11.343 10.556 -8.675 1.00 80.44 325 GLN A CA 1
ATOM 2517 C C . GLN A 1 325 ? -11.403 9.447 -7.622 1.00 80.44 325 GLN A C 1
ATOM 2519 O O . GLN A 1 325 ? -10.452 9.245 -6.869 1.00 80.44 325 GLN A O 1
ATOM 2524 N N . LEU A 1 326 ? -12.527 8.729 -7.566 1.00 90.50 326 LEU A N 1
ATOM 2525 C CA . LEU A 1 326 ? -12.801 7.697 -6.579 1.00 90.50 326 LEU A CA 1
ATOM 2526 C C . LEU A 1 326 ? -13.213 6.401 -7.264 1.00 90.50 326 LEU A C 1
ATOM 2528 O O . LEU A 1 326 ? -13.986 6.404 -8.220 1.00 90.50 326 LEU A O 1
ATOM 2532 N N . PHE A 1 327 ? -12.750 5.285 -6.713 1.00 93.06 327 PHE A N 1
ATOM 2533 C CA . PHE A 1 327 ? -13.190 3.956 -7.118 1.00 93.06 327 PHE A CA 1
ATOM 2534 C C . PHE A 1 327 ? -13.618 3.154 -5.901 1.00 93.06 327 PHE A C 1
ATOM 2536 O O . PHE A 1 327 ? -12.968 3.175 -4.853 1.00 93.06 327 PHE A O 1
ATOM 2543 N N . ARG A 1 328 ? -14.704 2.405 -6.060 1.00 95.38 328 ARG A N 1
ATOM 2544 C CA . ARG A 1 328 ? -15.130 1.386 -5.113 1.00 95.38 328 ARG A CA 1
ATOM 2545 C C . ARG A 1 328 ? -14.482 0.066 -5.493 1.00 95.38 328 ARG A C 1
ATOM 2547 O O . ARG A 1 328 ? -14.594 -0.377 -6.632 1.00 95.38 328 ARG A O 1
ATOM 2554 N N . VAL A 1 329 ? -13.864 -0.586 -4.518 1.00 97.25 329 VAL A N 1
ATOM 2555 C CA . VAL A 1 329 ? -13.357 -1.953 -4.643 1.00 97.25 329 VAL A CA 1
ATOM 2556 C C . VAL A 1 329 ? -14.157 -2.852 -3.720 1.00 97.25 329 VAL A C 1
ATOM 2558 O O . VAL A 1 329 ? -14.299 -2.543 -2.539 1.00 97.25 329 VAL A O 1
ATOM 2561 N N . ARG A 1 330 ? -14.679 -3.962 -4.241 1.00 97.50 330 ARG A N 1
ATOM 2562 C CA . ARG A 1 330 ? -15.364 -4.998 -3.454 1.00 97.50 330 ARG A CA 1
ATOM 2563 C C . ARG A 1 330 ? -14.591 -6.296 -3.570 1.00 97.50 330 ARG A C 1
ATOM 2565 O O . ARG A 1 330 ? -14.235 -6.694 -4.674 1.00 97.50 330 ARG A O 1
ATOM 2572 N N . PHE A 1 331 ? -14.318 -6.931 -2.442 1.00 98.06 331 PHE A N 1
ATOM 2573 C CA . PHE A 1 331 ? -13.633 -8.215 -2.394 1.00 98.06 331 PHE A CA 1
ATOM 2574 C C . PHE A 1 331 ? -14.645 -9.357 -2.390 1.00 98.06 331 PHE A C 1
ATOM 2576 O O . PHE A 1 331 ? -15.785 -9.172 -1.963 1.00 98.06 331 PHE A O 1
ATOM 2583 N N . LYS A 1 332 ? -14.207 -10.534 -2.841 1.00 97.12 332 LYS A N 1
ATOM 2584 C CA . LYS A 1 332 ? -14.968 -11.778 -2.686 1.00 97.12 332 LYS A CA 1
ATOM 2585 C C . LYS A 1 332 ? -15.174 -12.115 -1.210 1.00 97.12 332 LYS A C 1
ATOM 2587 O O . LYS A 1 332 ? -16.302 -12.269 -0.756 1.00 97.12 332 LYS A O 1
ATOM 2592 N N . ASP A 1 333 ? -14.075 -12.149 -0.463 1.00 97.12 333 ASP A N 1
ATOM 2593 C CA . ASP A 1 333 ? -14.075 -12.423 0.971 1.00 97.12 333 ASP A CA 1
ATOM 2594 C C . ASP A 1 333 ? -13.858 -11.142 1.780 1.00 97.12 333 ASP A C 1
ATOM 2596 O O . ASP A 1 333 ? -13.168 -10.213 1.342 1.00 97.12 333 ASP A O 1
ATOM 2600 N N . LEU A 1 334 ? -14.409 -11.102 2.997 1.00 97.94 334 LEU A N 1
ATOM 2601 C CA . LEU A 1 334 ? -14.245 -9.955 3.883 1.00 97.94 334 LEU A CA 1
ATOM 2602 C C . LEU A 1 334 ? -12.770 -9.722 4.229 1.00 97.94 334 LEU A C 1
ATOM 2604 O O . LEU A 1 334 ? -12.044 -10.619 4.655 1.00 97.94 334 LEU A O 1
ATOM 2608 N N . GLN A 1 335 ? -12.347 -8.468 4.123 1.00 98.31 335 GLN A N 1
ATOM 2609 C CA . GLN A 1 335 ? -10.982 -8.055 4.392 1.00 98.31 335 GLN A CA 1
ATOM 2610 C C . GLN A 1 335 ? -10.865 -7.453 5.783 1.00 98.31 335 GLN A C 1
ATOM 2612 O O . GLN A 1 335 ? -11.541 -6.487 6.136 1.00 98.31 335 GLN A O 1
ATOM 2617 N N . ARG A 1 336 ? -9.963 -8.021 6.580 1.00 97.50 336 ARG A N 1
ATOM 2618 C CA . ARG A 1 336 ? -9.678 -7.549 7.934 1.00 97.50 336 ARG A CA 1
ATOM 2619 C C . ARG A 1 336 ? -8.904 -6.235 7.896 1.00 97.50 336 ARG A C 1
ATOM 2621 O O . ARG A 1 336 ? -7.909 -6.151 7.195 1.00 97.50 336 ARG A O 1
ATOM 2628 N N . ALA A 1 337 ? -9.243 -5.275 8.745 1.00 96.56 337 ALA A N 1
ATOM 2629 C CA . ALA A 1 337 ? -8.459 -4.092 9.081 1.00 96.56 337 ALA A CA 1
ATOM 2630 C C . ALA A 1 337 ? -7.945 -3.313 7.862 1.00 96.56 337 ALA A C 1
ATOM 2632 O O . ALA A 1 337 ? -6.733 -3.175 7.661 1.00 96.56 337 ALA A O 1
ATOM 2633 N N . ILE A 1 338 ? -8.868 -2.862 7.018 1.00 97.56 338 ILE A N 1
ATOM 2634 C CA . ILE A 1 338 ? -8.578 -1.940 5.920 1.00 97.56 338 ILE A CA 1
ATOM 2635 C C . ILE A 1 338 ? -8.227 -0.575 6.531 1.00 97.56 338 ILE A C 1
ATOM 2637 O O . ILE A 1 338 ? -9.068 0.041 7.180 1.00 97.56 338 ILE A O 1
ATOM 2641 N N . ALA A 1 339 ? -6.986 -0.117 6.363 1.00 96.69 339 ALA A N 1
ATOM 2642 C CA . ALA A 1 339 ? -6.490 1.100 7.006 1.00 96.69 339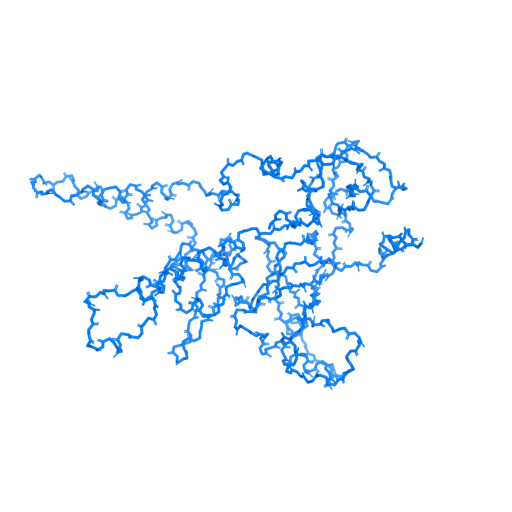 ALA A CA 1
ATOM 2643 C C . ALA A 1 339 ? -6.453 2.283 6.019 1.00 96.69 339 ALA A C 1
ATOM 2645 O O . ALA A 1 339 ? -5.730 2.204 5.024 1.00 96.69 339 ALA A O 1
ATOM 2646 N N . PRO A 1 340 ? -7.168 3.392 6.286 1.00 96.19 340 PRO A N 1
ATOM 2647 C CA . PRO A 1 340 ? -7.038 4.620 5.506 1.00 96.19 340 PRO A CA 1
ATOM 2648 C C . PRO A 1 340 ? -5.589 5.119 5.425 1.00 96.19 340 PRO A C 1
ATOM 2650 O O . PRO A 1 340 ? -4.841 5.032 6.401 1.00 96.19 340 PRO A O 1
ATOM 2653 N N . GLY A 1 341 ? -5.187 5.641 4.266 1.00 95.62 341 GLY A N 1
ATOM 2654 C CA . GLY A 1 341 ? -3.821 6.092 3.964 1.00 95.62 341 GLY A CA 1
ATOM 2655 C C . GLY A 1 341 ? -2.845 4.980 3.555 1.00 95.62 341 GLY A C 1
ATOM 2656 O O . GLY A 1 341 ? -1.787 5.278 2.993 1.00 95.62 341 GLY A O 1
ATOM 2657 N N . GLN A 1 342 ? -3.177 3.702 3.791 1.00 96.25 342 GLN A N 1
ATOM 2658 C CA . GLN A 1 342 ? -2.435 2.591 3.188 1.00 96.25 342 GLN A CA 1
ATOM 2659 C C . GLN A 1 342 ? -2.723 2.506 1.687 1.00 96.25 342 GLN A C 1
ATOM 2661 O O . GLN A 1 342 ? -3.537 3.248 1.141 1.00 96.25 342 GLN A O 1
ATOM 2666 N N . GLN A 1 343 ? -2.011 1.609 1.014 1.00 97.06 343 GLN A N 1
ATOM 2667 C CA . GLN A 1 343 ? -2.060 1.475 -0.434 1.00 97.06 343 GLN A CA 1
ATOM 2668 C C . GLN A 1 343 ? -2.929 0.280 -0.810 1.00 97.06 343 GLN A C 1
ATOM 2670 O O . GLN A 1 343 ? -2.801 -0.806 -0.244 1.00 97.06 343 GLN A O 1
ATOM 2675 N N . LEU A 1 344 ? -3.809 0.500 -1.774 1.00 98.38 344 LEU A N 1
ATOM 2676 C CA . LEU A 1 344 ? -4.437 -0.539 -2.565 1.00 98.38 344 LEU A CA 1
ATOM 2677 C C . LEU A 1 344 ? -3.556 -0.770 -3.794 1.00 98.38 344 LEU A C 1
ATOM 2679 O O . LEU A 1 344 ? -3.181 0.191 -4.458 1.00 98.38 344 LEU A O 1
ATOM 2683 N N . VAL A 1 345 ? -3.278 -2.025 -4.135 1.00 98.62 345 VAL A N 1
ATOM 2684 C CA . VAL A 1 345 ? -2.587 -2.386 -5.381 1.00 98.62 345 VAL A CA 1
ATOM 2685 C C . VAL A 1 345 ? -3.426 -3.393 -6.140 1.00 98.62 345 VAL A C 1
ATOM 2687 O O . VAL A 1 345 ? -3.819 -4.407 -5.561 1.00 98.62 345 VAL A O 1
ATOM 2690 N N . LEU A 1 346 ? -3.717 -3.090 -7.405 1.00 98.38 346 LEU A N 1
ATOM 2691 C CA . LEU A 1 346 ? -4.576 -3.890 -8.274 1.00 98.38 346 LEU A CA 1
ATOM 2692 C C . LEU A 1 346 ? -3.727 -4.719 -9.240 1.00 98.38 346 LEU A C 1
ATOM 2694 O O . LEU A 1 346 ? -2.789 -4.206 -9.852 1.00 98.38 346 LEU A O 1
ATOM 2698 N N . TYR A 1 347 ? -4.105 -5.979 -9.415 1.00 98.25 347 TYR A N 1
ATOM 2699 C CA . TYR A 1 347 ? -3.430 -6.923 -10.292 1.00 98.25 347 TYR A CA 1
ATOM 2700 C C . TYR A 1 347 ? -4.416 -7.597 -11.249 1.00 98.25 347 TYR A C 1
ATOM 2702 O O . TYR A 1 347 ? -5.533 -7.954 -10.859 1.00 98.25 347 TYR A O 1
ATOM 2710 N N . ASP A 1 348 ? -3.968 -7.831 -12.480 1.00 96.38 348 ASP A N 1
ATOM 2711 C CA . ASP A 1 348 ? -4.550 -8.827 -13.380 1.00 96.38 348 ASP A CA 1
ATOM 2712 C C . ASP A 1 348 ? -3.566 -9.994 -13.477 1.00 96.38 348 ASP A C 1
ATOM 2714 O O . ASP A 1 348 ? -2.504 -9.888 -14.094 1.00 96.38 348 ASP A O 1
ATOM 2718 N N . LYS A 1 349 ? -3.897 -11.100 -12.801 1.00 94.25 349 LYS A N 1
ATOM 2719 C CA . LYS A 1 349 ? -2.981 -12.228 -12.578 1.00 94.25 349 LYS A CA 1
ATOM 2720 C C . LYS A 1 349 ? -1.674 -11.739 -11.933 1.00 94.25 349 LYS A C 1
ATOM 2722 O O . LYS A 1 349 ? -1.700 -11.279 -10.793 1.00 94.25 349 LYS A O 1
ATOM 2727 N N . ASP A 1 350 ? -0.555 -11.826 -12.650 1.00 95.94 350 ASP A N 1
ATOM 2728 C CA . ASP A 1 350 ? 0.757 -11.378 -12.178 1.00 95.94 350 ASP A CA 1
ATOM 2729 C C . ASP A 1 350 ? 1.120 -9.958 -12.633 1.00 95.94 350 ASP A C 1
ATOM 2731 O O . ASP A 1 350 ? 2.121 -9.416 -12.164 1.00 95.94 350 ASP A O 1
ATOM 2735 N N . GLU A 1 351 ? 0.333 -9.335 -13.514 1.00 97.69 351 GLU A N 1
ATOM 2736 C CA . GLU A 1 351 ? 0.544 -7.952 -13.944 1.00 97.69 351 GLU A CA 1
ATOM 2737 C C . GLU A 1 351 ? 0.033 -6.992 -12.865 1.00 97.69 351 GLU A C 1
ATOM 2739 O O . GLU A 1 351 ? -1.140 -7.015 -12.493 1.00 97.69 351 GLU A O 1
ATOM 2744 N N . CYS A 1 352 ? 0.914 -6.128 -12.363 1.00 98.44 352 CYS A N 1
ATOM 2745 C CA . CYS A 1 352 ? 0.540 -5.006 -11.513 1.00 98.44 352 CYS A CA 1
ATOM 2746 C C . CYS A 1 352 ? -0.020 -3.897 -12.405 1.00 98.44 352 CYS A C 1
ATOM 2748 O O . CYS A 1 352 ? 0.688 -3.349 -13.247 1.00 98.44 352 CYS A O 1
ATOM 2750 N N . LEU A 1 353 ? -1.299 -3.573 -12.230 1.00 97.88 353 LEU A N 1
ATOM 2751 C CA . LEU A 1 353 ? -1.997 -2.588 -13.058 1.00 97.88 353 LEU A CA 1
ATOM 2752 C C . LEU A 1 353 ? -1.785 -1.159 -12.548 1.00 97.88 353 LEU A C 1
ATOM 2754 O O . LEU A 1 353 ? -1.844 -0.196 -13.318 1.00 97.88 353 LEU A O 1
ATOM 2758 N N . GLY A 1 354 ? -1.559 -1.020 -11.243 1.00 97.75 354 GLY A N 1
ATOM 2759 C CA . GLY A 1 354 ? -1.471 0.271 -10.582 1.00 97.75 354 GLY A CA 1
ATOM 2760 C C . GLY A 1 354 ? -1.752 0.201 -9.090 1.00 97.75 354 GLY A C 1
ATOM 2761 O O . GLY A 1 354 ? -2.026 -0.865 -8.528 1.00 97.75 354 GLY A O 1
ATOM 2762 N N . GLY A 1 355 ? -1.704 1.367 -8.457 1.00 97.50 355 GLY A N 1
ATOM 2763 C CA . GLY A 1 355 ? -1.980 1.536 -7.038 1.00 97.50 355 GLY A CA 1
ATOM 2764 C C . GLY A 1 355 ? -2.789 2.793 -6.748 1.00 97.50 355 GLY A C 1
ATOM 2765 O O . GLY A 1 355 ? -2.899 3.686 -7.587 1.00 97.50 355 GLY A O 1
ATOM 2766 N N . ALA A 1 356 ? -3.367 2.845 -5.555 1.00 97.31 356 ALA A N 1
ATOM 2767 C CA . ALA A 1 356 ? -4.178 3.956 -5.079 1.00 97.31 356 ALA A CA 1
ATOM 2768 C C . ALA A 1 356 ? -4.123 4.063 -3.555 1.00 97.31 356 ALA A C 1
ATOM 2770 O O . ALA A 1 356 ? -3.796 3.099 -2.856 1.00 97.31 356 ALA A O 1
ATOM 2771 N N . VAL A 1 357 ? -4.499 5.221 -3.023 1.00 97.31 357 VAL A N 1
ATOM 2772 C CA . VAL A 1 357 ? -4.603 5.437 -1.581 1.00 97.31 357 VAL A CA 1
ATOM 2773 C C . VAL A 1 357 ? -5.968 4.963 -1.098 1.00 97.31 357 VAL A C 1
ATOM 2775 O O . VAL A 1 357 ? -7.009 5.308 -1.652 1.00 97.31 357 VAL A O 1
ATOM 2778 N N . ILE A 1 358 ? -5.986 4.173 -0.029 1.00 97.94 358 ILE A N 1
ATOM 2779 C CA . ILE A 1 358 ? -7.226 3.769 0.629 1.00 97.94 358 ILE A CA 1
ATOM 2780 C C . ILE A 1 358 ? -7.806 4.993 1.343 1.00 97.94 358 ILE A C 1
ATOM 2782 O O . ILE A 1 358 ? -7.232 5.476 2.320 1.00 97.94 358 ILE A O 1
ATOM 2786 N N . LYS A 1 359 ? -8.963 5.471 0.886 1.00 95.75 359 LYS A N 1
ATOM 2787 C CA . LYS A 1 359 ? -9.691 6.581 1.509 1.00 95.75 359 LYS A CA 1
ATOM 2788 C C . LYS A 1 359 ? -10.454 6.109 2.741 1.00 95.75 359 LYS A C 1
ATOM 2790 O O . LYS A 1 359 ? -10.321 6.679 3.820 1.00 95.75 359 LYS A O 1
ATOM 2795 N N . SER A 1 360 ? -11.248 5.055 2.580 1.00 94.94 360 SER A N 1
ATOM 2796 C CA . SER A 1 360 ? -12.097 4.498 3.635 1.00 94.94 360 SER A CA 1
ATOM 2797 C C . SER A 1 360 ? -12.450 3.042 3.346 1.00 94.94 360 SER A C 1
ATOM 2799 O O . SER A 1 360 ? -12.410 2.589 2.205 1.00 94.94 360 SER A O 1
ATOM 2801 N N . SER A 1 361 ? -12.804 2.287 4.381 1.00 95.94 361 SER A N 1
ATOM 2802 C CA . SER A 1 361 ? -13.367 0.943 4.235 1.00 95.94 361 SER A CA 1
ATOM 2803 C C . SER A 1 361 ? -14.882 1.006 4.032 1.00 95.94 361 SER A C 1
ATOM 2805 O O . SER A 1 361 ? -15.534 1.881 4.599 1.00 95.94 361 SER A O 1
ATOM 2807 N N . LEU A 1 362 ? -15.461 0.049 3.309 1.00 95.00 362 LEU A N 1
ATOM 2808 C CA . LEU A 1 362 ? -16.914 -0.095 3.230 1.00 95.00 362 LEU A CA 1
ATOM 2809 C C . LEU A 1 362 ? -17.456 -0.621 4.561 1.00 95.00 362 LEU A C 1
ATOM 2811 O O . LEU A 1 362 ? -16.931 -1.583 5.123 1.00 95.00 362 LEU A O 1
ATOM 2815 N N . ILE A 1 363 ? -18.519 -0.005 5.058 1.00 90.12 363 ILE A N 1
ATOM 2816 C CA . ILE A 1 363 ? -19.175 -0.437 6.291 1.00 90.12 363 ILE A CA 1
ATOM 2817 C C . ILE A 1 363 ? -20.166 -1.549 5.945 1.00 90.12 363 ILE A C 1
ATOM 2819 O O . ILE A 1 363 ? -20.864 -1.486 4.931 1.00 90.12 363 ILE A O 1
ATOM 2823 N N . ARG A 1 364 ? -20.201 -2.594 6.774 1.00 91.94 364 ARG A N 1
ATOM 2824 C CA . ARG A 1 364 ? -21.208 -3.651 6.657 1.00 91.94 364 ARG A CA 1
ATOM 2825 C C . ARG A 1 364 ? -22.575 -3.089 7.087 1.00 91.94 364 ARG A C 1
ATOM 2827 O O . ARG A 1 364 ? -22.610 -2.411 8.115 1.00 91.94 364 ARG A O 1
ATOM 2834 N N . PRO A 1 365 ? -23.674 -3.332 6.347 1.00 89.00 365 PRO A N 1
ATOM 2835 C CA . PRO A 1 365 ? -24.982 -2.728 6.628 1.00 89.00 365 PRO A CA 1
ATOM 2836 C C . PRO A 1 365 ? -25.458 -2.877 8.080 1.00 89.00 365 PRO A C 1
ATOM 2838 O O . PRO A 1 365 ? -25.977 -1.931 8.664 1.00 89.00 365 PRO A O 1
ATOM 2841 N N . GLU A 1 366 ? -25.205 -4.029 8.696 1.00 90.38 366 GLU A N 1
ATOM 2842 C CA . GLU A 1 366 ? -25.528 -4.332 10.091 1.00 90.38 366 GLU A CA 1
ATOM 2843 C C . GLU A 1 366 ? -24.828 -3.419 11.111 1.00 90.38 366 GLU A C 1
ATOM 2845 O O . GLU A 1 366 ? -25.301 -3.306 12.238 1.00 90.38 366 GLU A O 1
ATOM 2850 N N . TYR A 1 367 ? -23.749 -2.730 10.727 1.00 89.12 367 TYR A N 1
ATOM 2851 C CA . TYR A 1 367 ? -23.025 -1.774 11.569 1.00 89.12 367 TYR A CA 1
ATOM 2852 C C . TYR A 1 367 ? -23.202 -0.315 11.128 1.00 89.12 367 TYR A C 1
ATOM 2854 O O . TYR A 1 367 ? -22.596 0.558 11.738 1.00 89.12 367 TYR A O 1
ATOM 2862 N N . ALA A 1 368 ? -24.015 -0.013 10.107 1.00 84.56 368 ALA A N 1
ATOM 2863 C CA . ALA A 1 368 ? -24.164 1.352 9.578 1.00 84.56 368 ALA A CA 1
ATOM 2864 C C . ALA A 1 368 ? -24.578 2.377 10.656 1.00 84.56 368 ALA A C 1
ATOM 2866 O O . ALA A 1 368 ? -24.000 3.460 10.750 1.00 84.56 368 ALA A O 1
ATOM 2867 N N . HIS A 1 369 ? -25.479 1.975 11.556 1.00 82.88 369 HIS A N 1
ATOM 2868 C CA . HIS A 1 369 ? -25.953 2.783 12.684 1.00 82.88 369 HIS A CA 1
ATOM 2869 C C . HIS A 1 369 ? -24.836 3.253 13.640 1.00 82.88 369 HIS A C 1
ATOM 2871 O O . HIS A 1 369 ? -24.982 4.273 14.308 1.00 82.88 369 HIS A O 1
ATOM 2877 N N . GLU A 1 370 ? -23.702 2.546 13.707 1.00 81.88 370 GLU A N 1
ATOM 2878 C CA . GLU A 1 370 ? -22.555 2.930 14.545 1.00 81.88 370 GLU A CA 1
ATOM 2879 C C . GLU A 1 370 ? -21.727 4.085 13.959 1.00 81.88 370 GLU A C 1
ATOM 2881 O O . GLU A 1 370 ? -20.822 4.596 14.630 1.00 81.88 370 GLU A O 1
ATOM 2886 N N . TYR A 1 371 ? -21.994 4.448 12.702 1.00 72.69 371 TYR A N 1
ATOM 2887 C CA . TYR A 1 371 ? -21.283 5.476 11.944 1.00 72.69 371 TYR A CA 1
ATOM 2888 C C . TYR A 1 371 ? -22.189 6.670 11.601 1.00 72.69 371 TYR A C 1
ATOM 2890 O O . TYR A 1 371 ? -21.694 7.792 11.554 1.00 72.69 371 TYR A O 1
ATOM 2898 N N . ASP A 1 372 ? -23.503 6.468 11.450 1.00 61.91 372 ASP A N 1
ATOM 2899 C CA . ASP A 1 372 ? -24.461 7.552 11.168 1.00 61.91 372 ASP A CA 1
ATOM 2900 C C . ASP A 1 372 ? -24.633 8.538 12.339 1.00 61.91 372 ASP A C 1
ATOM 2902 O O . ASP A 1 372 ? -24.784 9.741 12.120 1.00 61.91 372 ASP A O 1
ATOM 2906 N N . ASN A 1 373 ? -24.511 8.071 13.588 1.00 50.31 373 ASN A N 1
ATOM 2907 C CA . ASN A 1 373 ? -24.610 8.926 14.781 1.00 50.31 373 ASN A CA 1
ATOM 2908 C C . ASN A 1 373 ? -23.495 9.987 14.884 1.00 50.31 373 ASN A C 1
ATOM 2910 O O . ASN A 1 373 ? -23.594 10.891 15.705 1.00 50.31 373 ASN A O 1
ATOM 2914 N N . GLN A 1 374 ? -22.444 9.919 14.059 1.00 49.97 374 GLN A N 1
ATOM 2915 C CA . GLN A 1 374 ? -21.376 10.927 14.043 1.00 49.97 374 GLN A CA 1
ATOM 2916 C C . GLN A 1 374 ? -21.721 12.171 13.203 1.00 49.97 374 GLN A C 1
ATOM 2918 O O . GLN A 1 374 ? -21.059 13.194 13.350 1.00 49.97 374 GLN A O 1
ATOM 2923 N N . ASN A 1 375 ? -22.763 12.118 12.361 1.00 34.09 375 ASN A N 1
ATOM 2924 C CA . ASN A 1 375 ? -23.231 13.276 11.587 1.00 34.09 375 ASN A CA 1
ATOM 2925 C C . ASN A 1 375 ? -24.345 14.078 12.287 1.00 34.09 375 ASN A C 1
ATOM 2927 O O . ASN A 1 375 ? -24.662 15.173 11.830 1.00 34.09 375 ASN A O 1
ATOM 2931 N N . GLN A 1 376 ? -24.944 13.567 13.372 1.00 29.73 376 GLN A N 1
ATOM 2932 C CA . GLN A 1 376 ? -26.006 14.272 14.111 1.00 29.73 376 GLN A CA 1
ATOM 2933 C C . GLN A 1 376 ? -25.483 15.254 15.172 1.00 29.73 376 GLN A C 1
ATOM 2935 O O . GLN A 1 376 ? -26.166 16.231 15.453 1.00 29.73 376 GLN A O 1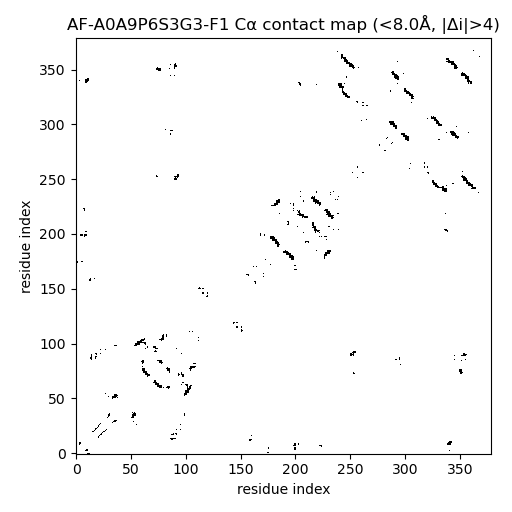
ATOM 2940 N N . ASP A 1 377 ? -24.257 15.076 15.672 1.00 29.97 377 ASP A N 1
ATOM 2941 C CA . ASP A 1 377 ? -23.592 16.044 16.568 1.00 29.97 377 ASP A CA 1
ATOM 2942 C C . ASP A 1 377 ? -22.896 17.197 15.800 1.00 29.97 377 ASP A C 1
ATOM 2944 O O . ASP A 1 377 ? -22.113 17.956 16.371 1.00 29.97 377 ASP A O 1
ATOM 2948 N N . MET A 1 378 ? -23.166 17.330 14.493 1.00 34.88 378 MET A N 1
ATOM 2949 C CA . MET A 1 378 ? -22.672 18.409 13.619 1.00 34.88 378 MET A CA 1
ATOM 2950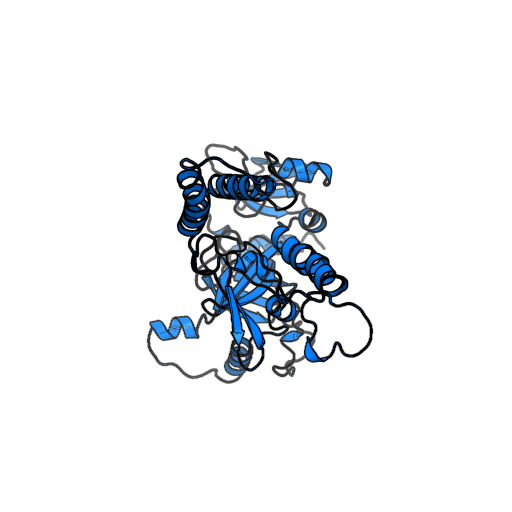 C C . MET A 1 378 ? -23.781 19.366 13.130 1.00 34.88 378 MET A C 1
ATOM 2952 O O . MET A 1 378 ? -23.575 20.066 12.137 1.00 34.88 378 MET A O 1
ATOM 2956 N N . ALA A 1 379 ? -24.941 19.399 13.798 1.00 24.94 379 ALA A N 1
ATOM 2957 C CA . ALA A 1 379 ? -26.030 20.342 13.514 1.00 24.94 379 ALA A CA 1
ATOM 2958 C C . ALA A 1 379 ? -26.092 21.489 14.532 1.00 24.94 379 ALA A C 1
ATOM 2960 O O . ALA A 1 379 ? -26.047 21.199 15.750 1.00 24.94 379 ALA A O 1
#

Radius of gyration: 25.51 Å; Cα contacts (8 Å, |Δi|>4): 639; chains: 1; bounding box: 84×44×67 Å

Secondary structure (DSSP, 8-state):
-HHHHHTT----HHHHIIIIIIIIIHHHHHHHHH-TT--TTS--SSS------S-EE---SEEEEE-TTT--EEEEE-S-TTT--HHHHTT--HHHHTTEE-TTTT--HHHHHHHHHHHHHHHHHSSSS-----S--HHHHHHHHHHHHHHHSPPP-S-TTT-S-S-HHHHHTTTS----EEEEETTSTT-EEEEES-GGG--TTSB-----TT--EEEEEEETTTTEEEEEESTT-GGGEEEEEEEEEEEETTSS--HHHHHHHHHHTT-S------HHHHHHHH--EEEESSTTPPPEEEEEEEE--TTS-S---GGGGGG-SEEEEEEEEEEE---TTSEEEEEETTEEEEEEEEEEEPPPGGGTHHHHTTTGGG-

pLDDT: mean 83.11, std 18.04, range [24.94, 98.62]

Solvent-accessible surface area (backbone atoms only — not comparable to full-atom values): 21754 Å² total; per-residue (Å²): 102,70,71,36,28,76,69,62,26,47,57,54,65,54,38,52,41,37,38,56,42,67,59,28,54,49,45,52,46,33,42,76,74,36,38,42,73,60,67,80,87,69,81,72,87,88,81,77,98,68,89,53,41,67,60,51,74,46,92,46,28,20,30,66,52,58,43,91,87,79,54,54,36,43,46,26,54,17,68,27,72,92,57,41,38,41,74,46,50,21,63,42,44,26,80,55,46,58,36,45,41,34,86,40,16,86,41,41,71,71,54,52,32,49,53,35,41,49,62,42,48,60,62,68,70,66,70,81,68,82,92,78,89,75,100,77,60,67,68,61,54,53,49,34,50,49,39,36,48,60,44,71,51,75,81,88,67,76,57,84,86,73,49,84,60,95,51,68,62,63,61,48,55,78,79,42,84,68,55,65,28,47,24,26,36,67,93,54,96,54,44,73,63,50,70,46,74,24,67,67,72,60,49,41,61,35,73,61,82,57,77,51,84,96,53,56,34,18,25,60,45,72,38,77,90,77,43,30,42,32,24,38,68,42,94,80,37,69,87,41,42,20,50,28,31,36,32,28,76,75,32,37,19,79,75,44,77,56,65,70,58,54,54,47,61,56,46,66,77,73,57,93,77,85,90,86,77,63,75,76,63,39,48,51,68,69,28,66,29,28,35,27,67,49,89,90,51,76,66,37,47,18,40,76,46,74,50,76,68,86,87,64,72,99,74,76,58,89,83,51,66,75,72,47,62,35,33,41,36,39,38,79,59,69,40,68,37,68,40,32,39,21,46,36,29,39,22,53,85,57,36,50,49,15,22,26,34,26,64,39,59,40,76,50,78,96,54,42,74,80,58,56,64,70,64,65,84,74,116

Nearest PDB structures (foldseek):
  2hma-assembly1_A-2  TM=9.019E-01  e=6.454E-27  Streptococcus pneumoniae
  2deu-assembly2_B  TM=9.064E-01  e=5.992E-25  Escherichia coli
  2der-assembly1_A  TM=8.828E-01  e=3.742E-25  Escherichia coli
  2der-assembly2_B  TM=8.649E-01  e=5.992E-25  Escherichia coli
  6swc-assembly1_7  TM=5.832E-01  e=3.082E+00  Pyrococcus abyssi GE5